Protein AF-A0A2N9I960-F1 (afdb_monomer)

InterPro domains:
  IPR000477 Reverse transcriptase domain [PF00078] (259-388)
  IPR021109 Aspartic peptidase domain superfamily [G3DSA:2.40.70.10] (1-105)
  IPR043128 Reverse transcriptase/Diguanylate cyclase domain [G3DSA:3.30.70.270] (283-372)
  IPR043128 Reverse transcriptase/Diguanylate cyclase domain [G3DSA:3.30.70.270] (384-460)
  IPR043502 DNA/RNA polymerase superfamily [SSF56672] (201-451)
  IPR053134 RNA-directed DNA polymerase homolog [PTHR24559] (139-450)

Sequence (463 aa):
MVDNGSSADILYLPAYQQMRLDKDKLRPMDAPLVGFTGDKVCPVGIVTLPITVGTHPKTVSKTVDFLVVNCPSAYNAIIGRPTLNRLRAVTSTYHLLLKFPTEHGIGEVRGDQVAARECYLASLGPGGQNQTMTIEEQKILVKPSGELDTIGLEDGRPERTAKIGADLPPKMKESLVQFLKENKDVFAWSHEDMPGIDPSIISHKLNVNPSLRPIKQKRRVFAPERNNAIMEEVDKLLAANFIREVFYPDWLANVVMVKKSTGKWRMCVDFTDLNKACPKDSFPLPRIDQLVDSTAGHKLLTFMDAFSGYNQIVMDESDQEKTSFITSRGLFCYKVMPFGLKNAGATYQRLMNRMFHDQIGRNVEVYVDDMLRGIEANPDKIKAILEMQPPKSTKEVQRLTGRIAALNRFMSRSTDKCLPFFKTLKKAFEWTDECQQAFEELKNQFRTNPRRRKTTVARLLHE

Mean predicted aligned error: 19.66 Å

Solven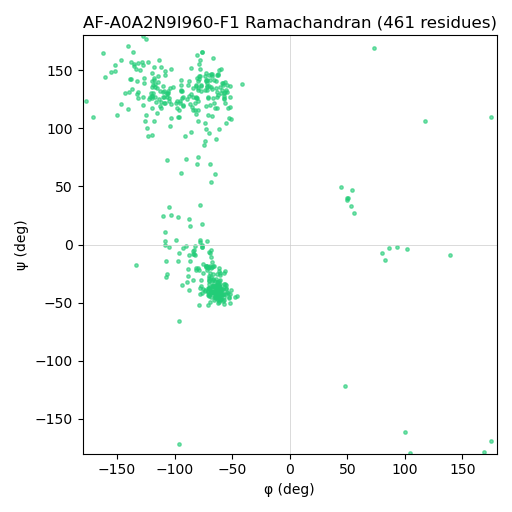t-accessible surface area (backbone atoms only — not comparable to full-atom values): 27202 Å² total; per-residue (Å²): 83,81,37,85,81,37,83,52,30,35,30,28,41,71,45,52,60,67,68,70,61,67,74,86,60,48,40,82,51,92,69,61,45,71,46,95,88,66,50,74,47,66,35,76,14,38,35,77,43,80,43,74,48,55,52,86,82,21,45,47,75,47,80,43,67,27,39,28,28,82,67,70,40,45,48,43,38,38,46,8,38,60,58,37,59,75,48,60,45,48,78,37,79,91,74,36,32,37,35,25,72,30,98,72,41,79,17,61,42,74,63,56,70,64,62,51,49,50,33,51,53,57,66,68,46,96,66,85,62,69,52,55,66,81,76,66,76,82,63,75,68,86,67,74,98,61,58,70,42,81,42,76,53,46,95,94,42,90,86,47,60,49,77,43,61,62,87,49,56,68,74,57,44,54,52,49,52,52,53,51,42,75,49,49,87,78,62,67,88,53,73,82,67,55,91,55,49,60,60,90,82,48,57,46,74,72,68,54,47,85,89,54,80,69,54,67,58,79,85,79,87,68,59,69,72,56,47,50,58,49,49,57,50,50,52,51,34,45,76,57,60,36,37,44,79,54,78,89,62,62,24,31,25,44,66,42,82,43,70,45,96,85,68,50,79,42,86,42,51,53,37,64,69,60,39,70,39,29,73,79,71,84,66,85,71,82,53,68,67,59,55,52,57,69,52,33,46,40,86,48,75,47,81,47,74,53,82,66,51,55,59,32,33,30,30,34,81,91,39,19,52,61,56,16,31,54,59,97,89,51,40,34,19,33,46,21,33,62,78,68,51,79,52,46,57,52,51,47,36,52,51,48,51,65,76,36,56,90,35,53,86,73,41,33,44,74,56,57,68,44,35,39,34,42,44,76,79,62,62,69,65,52,49,60,56,64,74,52,72,86,61,89,46,68,68,45,45,52,52,49,51,52,54,44,60,79,45,40,75,33,40,61,64,39,68,70,58,42,42,53,60,57,52,36,71,75,50,81,77,59,86,45,71,68,40,53,52,42,49,51,51,51,40,49,40,62,72,74,54,64,64,40,29,96,60,97,73,80,89,78,89,75,136

Foldseek 3Di:
DEDAPDPFKAAEQVLVVLVVDDPVQFADDQDWDADPVRDTFHFPGKHWDWDWDFAPPFIDIDIGIHGYTHFFALERIYHYDVNCVVQVWDQDPPQQKIWGADPVGIGIDHDDPVSVVVRVVLVVDDDRDRNYPNPPPPPVPPDPPADWDWDALDPPDPLRIDIDGPPDDPVVVVVVSVVCNVVVLVDDPALQSQPFDDVVLHADEQPFDPVDFADADDEDDDDPVVLVLVVVVVVSCVVSVFKDADDPFRHEWEWDWDQDPVRDIDIDTDCVVSQVRGDADPQDFDDLVVVVLLLQQFPDKDKDFDVVQQSSHFHDPVCQSNQWYDGPVHIMTGRTGDPPHRCSQVRQVSSVCVVCVVPDSPAWPDGRRIIMGGDDDDVVLLVVLLPDDQDPDLVVLVVNVVSCVSLVSLDEPSVVLCVLSVVCNVDPHDCDPSNVVSSVVVSVCSVPDSHDDDDDDHDRDDD

Nearest PDB structures (foldseek):
  8r0s-assembly1_A  TM=6.811E-01  e=1.301E-17  Cauliflower mosaic virus
  4ol8-assembly1_B  TM=6.069E-01  e=1.229E-17  Saccharomyces cerevisiae
  4ol8-assembly2_F  TM=5.863E-01  e=7.013E-16  Saccharomyces cerevisiae
  7ksf-assembly1_A  TM=4.485E-01  e=2.913E-15  Eastern chimpanzee simian foamy virus
  7kse-assembly1_A  TM=4.521E-01  e=6.844E-15  Eastern chimpanzee simian foamy virus

Secondary structure (DSSP, 8-state):
-B-SS-SS-EEEHHHHHHTT--GGG-B---PPEE-TTS-EE-EEEEEEEEEEEEETTEEEEEEEEEEEE-S--S-SEEB-HHHHHHTT-EEETTTTEEEEEETTEEEEEEPPHHHHHHHHHHHTSSS----PPP----------SS-EEEEESSTT-TT-EEEEETTS-HHHHHHHHHHHHHTGGG--SSGGG-----TTT--B-----TTSPP-BPPPPP--HHHHHHHHHHHHHHHHTTSEEE-SS-S-BEEEEEEE-TTS-EEEEE-THHHHHHSPPP---PPPHHHHHHHHTT-S-EEEEE-TTGGGGSBBPHHHHGGG-EE-SS-EEEESB--TT-TTHHHHHHHHHHHHSTTTBTTTEEEETTEEEEEPPPPHHHHHHHHTPPPP-SHHHHHHHHHHHHHHGGGSTTHHHHTHHHHHHTTSS----HHHHHHHHHHHHHHHH-S-------------

Structure (mmCIF, N/CA/C/O backbone):
data_AF-A0A2N9I960-F1
#
_entry.id   AF-A0A2N9I960-F1
#
loop_
_atom_site.group_PDB
_atom_site.id
_atom_site.type_symbol
_atom_site.label_atom_id
_atom_site.label_alt_id
_atom_site.label_comp_id
_atom_site.label_asym_id
_atom_site.label_entity_id
_atom_site.label_seq_id
_atom_site.pdbx_PDB_ins_code
_atom_site.Cartn_x
_atom_site.Cartn_y
_atom_site.Cartn_z
_atom_site.occupancy
_atom_site.B_iso_or_equiv
_atom_site.auth_seq_id
_atom_site.auth_comp_id
_atom_site.auth_asym_id
_atom_site.auth_atom_id
_atom_site.pdbx_PDB_model_num
ATOM 1 N N . MET A 1 1 ? -10.184 24.956 7.913 1.00 84.25 1 MET A N 1
ATOM 2 C CA . MET A 1 1 ? -11.357 25.534 8.603 1.00 84.25 1 MET A CA 1
ATOM 3 C C . MET A 1 1 ? -12.603 25.314 7.758 1.00 84.25 1 MET A C 1
ATOM 5 O O . MET A 1 1 ? -12.499 25.363 6.539 1.00 84.25 1 MET A O 1
ATOM 9 N N . VAL A 1 2 ? -13.754 25.064 8.385 1.00 88.31 2 VAL A N 1
ATOM 10 C CA . VAL A 1 2 ? -15.063 25.096 7.713 1.00 88.31 2 VAL A CA 1
ATOM 11 C C . VAL A 1 2 ? -15.737 26.404 8.100 1.00 88.31 2 VAL A C 1
ATOM 13 O O . VAL A 1 2 ? -15.928 26.647 9.289 1.00 88.31 2 VAL A O 1
ATOM 16 N N . ASP A 1 3 ? -16.059 27.236 7.115 1.00 87.00 3 ASP A N 1
ATOM 17 C CA . ASP A 1 3 ? -16.636 28.559 7.329 1.00 87.00 3 ASP A CA 1
ATOM 18 C C . ASP A 1 3 ? -17.953 28.702 6.557 1.00 87.00 3 ASP A C 1
ATOM 20 O O . ASP A 1 3 ? -17.989 28.767 5.328 1.00 87.00 3 ASP A O 1
ATOM 24 N N . ASN A 1 4 ? -19.055 28.777 7.303 1.00 85.00 4 ASN A N 1
ATOM 25 C CA . ASN A 1 4 ? -20.387 28.964 6.736 1.00 85.00 4 ASN A CA 1
ATOM 26 C C . ASN A 1 4 ? -20.597 30.374 6.149 1.00 85.00 4 ASN A C 1
ATOM 28 O O . ASN A 1 4 ? -21.531 30.565 5.369 1.00 85.00 4 ASN A O 1
ATOM 32 N N . GLY A 1 5 ? -19.784 31.361 6.538 1.00 84.31 5 GLY A N 1
ATOM 33 C CA . GLY A 1 5 ? -19.861 32.740 6.057 1.00 84.31 5 GLY A CA 1
ATOM 34 C C . GLY A 1 5 ? -19.126 32.958 4.735 1.00 84.31 5 GLY A C 1
ATOM 35 O O . GLY A 1 5 ? -19.561 33.773 3.916 1.00 84.31 5 GLY A O 1
ATOM 36 N N . SER A 1 6 ? -18.061 32.193 4.481 1.00 87.44 6 SER A N 1
ATOM 37 C CA . SER A 1 6 ? -17.238 32.372 3.285 1.00 87.44 6 SER A CA 1
ATOM 38 C C . SER A 1 6 ? -18.019 32.103 1.992 1.00 87.44 6 SER A C 1
ATOM 40 O O . SER A 1 6 ? -18.696 31.081 1.828 1.00 87.44 6 SER A O 1
ATOM 42 N N . SER A 1 7 ? -17.921 33.031 1.038 1.00 87.19 7 SER A N 1
ATOM 43 C CA . SER A 1 7 ? -18.452 32.891 -0.325 1.00 87.19 7 SER A CA 1
ATOM 44 C C . SER A 1 7 ? -17.518 32.122 -1.262 1.00 87.19 7 SER A C 1
ATOM 46 O O . SER A 1 7 ? -17.936 31.784 -2.367 1.00 87.19 7 SER A O 1
ATOM 48 N N . ALA A 1 8 ? -16.291 31.822 -0.830 1.00 89.31 8 ALA A N 1
ATOM 49 C CA . ALA A 1 8 ? -15.282 31.139 -1.628 1.00 89.31 8 ALA A CA 1
ATOM 50 C C . ALA A 1 8 ? -14.563 30.040 -0.834 1.00 89.31 8 ALA A C 1
ATOM 52 O O . ALA A 1 8 ? -14.450 30.100 0.392 1.00 89.31 8 ALA A O 1
ATOM 53 N N . ASP A 1 9 ? -14.051 29.046 -1.551 1.00 92.06 9 ASP A N 1
ATOM 54 C CA . ASP A 1 9 ? -13.091 28.090 -1.010 1.00 92.06 9 ASP A CA 1
ATOM 55 C C . ASP A 1 9 ? -11.681 28.663 -1.185 1.00 92.06 9 ASP A C 1
ATOM 57 O O . ASP A 1 9 ? -11.307 29.099 -2.276 1.00 92.06 9 ASP A O 1
ATOM 61 N N . ILE A 1 10 ? -10.905 28.705 -0.104 1.00 90.94 10 ILE A N 1
ATOM 62 C CA . ILE A 1 10 ? -9.599 29.374 -0.071 1.00 90.94 10 ILE A CA 1
ATOM 63 C C . ILE A 1 10 ? -8.522 28.352 0.263 1.00 90.94 10 ILE A C 1
ATOM 65 O O . ILE A 1 10 ? -8.678 27.557 1.188 1.00 90.94 10 ILE A O 1
ATOM 69 N N . LEU A 1 11 ? -7.412 28.395 -0.466 1.00 90.56 11 LEU A N 1
ATOM 70 C CA . LEU A 1 11 ? -6.202 27.637 -0.172 1.00 90.56 11 LEU A CA 1
ATOM 71 C C . LEU A 1 11 ? -5.058 28.625 0.049 1.00 90.56 11 LEU A C 1
ATOM 73 O O . LEU A 1 11 ? -4.820 29.500 -0.777 1.00 90.56 11 LEU A O 1
ATOM 77 N N . TYR A 1 12 ? -4.335 28.514 1.156 1.00 88.81 12 TYR A N 1
ATOM 78 C CA . TYR A 1 12 ? -3.231 29.439 1.404 1.00 88.81 12 TYR A CA 1
ATOM 79 C C . TYR A 1 12 ? -1.992 29.026 0.600 1.00 88.81 12 TYR A C 1
ATOM 81 O O . TYR A 1 12 ? -1.690 27.840 0.463 1.00 88.81 12 TYR A O 1
ATOM 89 N N . LEU A 1 13 ? -1.262 29.997 0.049 1.00 84.44 13 LEU A N 1
ATOM 90 C CA . LEU A 1 13 ? -0.121 29.753 -0.839 1.00 84.44 13 LEU A CA 1
ATOM 91 C C . LEU A 1 13 ? 0.943 28.819 -0.225 1.00 84.44 13 LEU A C 1
ATOM 93 O O . LEU A 1 13 ? 1.404 27.931 -0.944 1.00 84.44 13 LEU A O 1
ATOM 97 N N . PRO A 1 14 ? 1.306 28.926 1.070 1.00 82.88 14 PRO A N 1
ATOM 98 C CA . PRO A 1 14 ? 2.222 27.966 1.687 1.00 82.88 14 PRO A CA 1
ATOM 99 C C . PRO A 1 14 ? 1.705 26.522 1.641 1.00 82.88 14 PRO A C 1
ATOM 101 O O . PRO A 1 14 ? 2.472 25.604 1.363 1.00 82.88 14 PRO A O 1
ATOM 104 N N . ALA A 1 15 ? 0.400 26.315 1.847 1.00 83.19 15 ALA A N 1
ATOM 105 C CA . ALA A 1 15 ? -0.230 25.003 1.733 1.00 83.19 15 ALA A CA 1
ATOM 106 C C . ALA A 1 15 ? -0.150 24.485 0.287 1.00 83.19 15 ALA A C 1
ATOM 108 O O . ALA A 1 15 ? 0.280 23.359 0.058 1.00 83.19 15 ALA A O 1
ATOM 109 N N . TYR A 1 16 ? -0.451 25.330 -0.702 1.00 83.38 16 TYR A N 1
ATOM 110 C CA . TYR A 1 16 ? -0.303 24.977 -2.119 1.00 83.38 16 TYR A CA 1
ATOM 111 C C . TYR A 1 16 ? 1.134 24.554 -2.481 1.00 83.38 16 TYR A C 1
ATOM 113 O O . TYR A 1 16 ? 1.341 23.559 -3.175 1.00 83.38 16 TYR A O 1
ATOM 121 N N . GLN A 1 17 ? 2.137 25.273 -1.971 1.00 83.19 17 GLN A N 1
ATOM 122 C CA . GLN A 1 17 ? 3.552 24.954 -2.187 1.00 83.19 17 GLN A CA 1
ATOM 123 C C . GLN A 1 17 ? 3.957 23.628 -1.529 1.00 83.19 17 GLN A C 1
ATOM 125 O O . GLN A 1 17 ? 4.681 22.838 -2.137 1.00 83.19 17 GLN A O 1
ATOM 130 N N . GLN A 1 18 ? 3.463 23.352 -0.317 1.00 79.88 18 GLN A N 1
ATOM 131 C CA . GLN A 1 18 ? 3.707 22.084 0.378 1.00 79.88 18 GLN A CA 1
ATOM 132 C C . GLN A 1 18 ? 3.103 20.881 -0.359 1.00 79.88 18 GLN A C 1
ATOM 134 O O . GLN A 1 18 ? 3.690 19.802 -0.327 1.00 79.88 18 GLN A O 1
ATOM 139 N N . MET A 1 19 ? 1.999 21.066 -1.092 1.00 77.38 19 MET A N 1
ATOM 140 C CA . MET A 1 19 ? 1.392 20.017 -1.926 1.00 77.38 19 MET A CA 1
ATOM 141 C C . MET A 1 19 ? 2.222 19.651 -3.171 1.00 77.38 19 MET A C 1
ATOM 143 O O . MET A 1 19 ? 1.863 18.706 -3.870 1.00 77.38 19 MET A O 1
ATOM 147 N N . ARG A 1 20 ? 3.314 20.379 -3.468 1.00 78.19 20 ARG A N 1
ATOM 148 C CA . ARG A 1 20 ? 4.224 20.133 -4.609 1.00 78.19 20 ARG A CA 1
ATOM 149 C C . ARG A 1 20 ? 3.514 20.040 -5.967 1.00 78.19 20 ARG A C 1
ATOM 151 O O . ARG A 1 20 ? 3.937 19.294 -6.847 1.00 78.19 20 ARG A O 1
ATOM 158 N N . LEU A 1 21 ? 2.430 20.792 -6.136 1.00 77.50 21 LEU A N 1
ATOM 159 C CA . LEU A 1 21 ? 1.707 20.881 -7.402 1.00 77.50 21 LEU A CA 1
ATOM 160 C C . LEU A 1 21 ? 2.404 21.859 -8.354 1.00 77.50 21 LEU A C 1
ATOM 162 O O . LEU A 1 21 ? 2.909 22.899 -7.924 1.00 77.50 21 LEU A O 1
ATOM 166 N N . ASP A 1 22 ? 2.401 21.540 -9.650 1.00 76.69 22 ASP A N 1
ATOM 167 C CA . ASP A 1 22 ? 3.000 22.394 -10.678 1.00 76.69 22 ASP A CA 1
ATOM 168 C C . ASP A 1 22 ? 2.368 23.791 -10.678 1.00 76.69 22 ASP A C 1
ATOM 170 O O . ASP A 1 22 ? 1.144 23.944 -10.597 1.00 76.69 22 ASP A O 1
ATOM 174 N N . LYS A 1 23 ? 3.200 24.830 -10.803 1.00 71.56 23 LYS A N 1
ATOM 175 C CA . LYS A 1 23 ? 2.732 26.226 -10.865 1.00 71.56 23 LYS A CA 1
ATOM 176 C C . LYS A 1 23 ? 1.814 26.479 -12.066 1.00 71.56 23 LYS A C 1
ATOM 178 O O . LYS A 1 23 ? 0.920 27.311 -11.965 1.00 71.56 23 LYS A O 1
ATOM 183 N N . ASP A 1 24 ? 1.967 25.699 -13.132 1.00 74.06 24 ASP A N 1
ATOM 184 C CA . ASP A 1 24 ? 1.193 25.809 -14.375 1.00 74.06 24 ASP A CA 1
ATOM 185 C C . ASP A 1 24 ? -0.289 25.422 -14.212 1.00 74.06 24 ASP A C 1
ATOM 187 O O . ASP A 1 24 ? -1.104 25.675 -15.096 1.00 74.06 24 ASP A O 1
ATOM 191 N N . LYS A 1 25 ? -0.670 24.824 -13.073 1.00 75.88 25 LYS A N 1
ATOM 192 C CA . LYS A 1 25 ? -2.071 24.507 -12.748 1.00 75.88 25 LYS A CA 1
ATOM 193 C C . LYS A 1 25 ? -2.852 25.695 -12.178 1.00 75.88 25 LYS A C 1
ATOM 195 O O . LYS A 1 25 ? -4.069 25.585 -12.018 1.00 75.88 25 LYS A O 1
ATOM 200 N N . LEU A 1 26 ? -2.183 26.807 -11.861 1.00 84.25 26 LEU A N 1
ATOM 201 C CA . LEU A 1 26 ? -2.835 28.029 -11.396 1.00 84.25 26 LEU A CA 1
ATOM 202 C C . LEU A 1 26 ? -3.364 28.820 -12.587 1.00 84.25 26 LEU A C 1
ATOM 204 O O . LEU A 1 26 ? -2.605 29.370 -13.381 1.00 84.25 26 LEU A O 1
ATOM 208 N N . ARG A 1 27 ? -4.690 28.908 -12.687 1.00 89.00 27 ARG A N 1
ATOM 209 C CA . ARG A 1 27 ? -5.343 29.783 -13.662 1.00 89.00 27 ARG A CA 1
ATOM 210 C C . ARG A 1 27 ? -5.338 31.221 -13.129 1.00 89.00 27 ARG A C 1
ATOM 212 O O . ARG A 1 27 ? -5.669 31.402 -11.954 1.00 89.00 27 ARG A O 1
ATOM 219 N N . PRO A 1 28 ? -4.989 32.230 -13.945 1.00 84.50 28 PRO A N 1
ATOM 220 C CA . PRO A 1 28 ? -4.998 33.625 -13.512 1.00 84.50 28 PRO A CA 1
ATOM 221 C C . PRO A 1 28 ? -6.412 34.075 -13.117 1.00 84.50 28 PRO A C 1
ATOM 223 O O . PRO A 1 28 ? -7.403 33.624 -13.697 1.00 84.50 28 PRO A O 1
ATOM 226 N N . MET A 1 29 ? -6.498 34.950 -12.114 1.00 80.44 29 MET A N 1
ATOM 227 C CA . MET A 1 29 ? -7.750 35.535 -11.636 1.00 80.44 29 MET A CA 1
ATOM 228 C C . MET A 1 29 ? -7.518 36.967 -11.159 1.00 80.44 29 MET A C 1
ATOM 230 O O . MET A 1 29 ? -6.786 37.185 -10.199 1.00 80.44 29 MET A O 1
ATOM 234 N N . ASP A 1 30 ? -8.221 37.917 -11.773 1.00 74.06 30 ASP A N 1
ATOM 235 C CA . ASP A 1 30 ? -8.040 39.354 -11.512 1.00 74.06 30 ASP A CA 1
ATOM 236 C C . ASP A 1 30 ? -9.078 39.942 -10.539 1.00 74.06 30 ASP A C 1
ATOM 238 O O . ASP A 1 30 ? -9.100 41.144 -10.278 1.00 74.06 30 ASP A O 1
ATOM 242 N N . ALA A 1 31 ? -9.962 39.105 -9.987 1.00 79.56 31 ALA A N 1
ATOM 243 C CA . ALA A 1 31 ? -10.999 39.542 -9.060 1.00 79.56 31 ALA A CA 1
ATOM 244 C C . ALA A 1 31 ? -10.520 39.430 -7.596 1.00 79.56 31 ALA A C 1
ATOM 246 O O . ALA A 1 31 ? -10.221 38.321 -7.140 1.00 79.56 31 ALA A O 1
ATOM 247 N N . PRO A 1 32 ? -10.466 40.543 -6.836 1.00 83.38 32 PRO A N 1
ATOM 248 C CA . PRO A 1 32 ? -10.049 40.517 -5.439 1.00 83.38 32 PRO A CA 1
ATOM 249 C C . PRO A 1 32 ? -11.128 39.904 -4.540 1.00 83.38 32 PRO A C 1
ATOM 251 O O . PRO A 1 32 ? -12.326 40.127 -4.725 1.00 83.38 32 PRO A O 1
ATOM 254 N N . LEU A 1 33 ? -10.690 39.185 -3.508 1.00 82.81 33 LEU A N 1
ATOM 255 C CA . LEU A 1 33 ? -11.535 38.781 -2.392 1.00 82.81 33 LEU A CA 1
ATOM 256 C C . LEU A 1 33 ? -11.695 39.945 -1.424 1.00 82.81 33 LEU A C 1
ATOM 258 O O . LEU A 1 33 ? -10.711 40.579 -1.051 1.00 82.81 33 LEU A O 1
ATOM 262 N N . VAL A 1 34 ? -12.931 40.206 -1.006 1.00 81.06 34 VAL A N 1
ATOM 263 C CA . VAL A 1 34 ? -13.257 41.299 -0.086 1.00 81.06 34 VAL A CA 1
ATOM 264 C C . VAL A 1 34 ? -13.719 40.710 1.241 1.00 81.06 34 VAL A C 1
ATOM 266 O O . VAL A 1 34 ? -14.698 39.964 1.288 1.00 81.06 34 VAL A O 1
ATOM 269 N N . GLY A 1 35 ? -12.987 41.023 2.308 1.00 76.25 35 GLY A N 1
ATOM 270 C CA . GLY A 1 35 ? -13.335 40.667 3.677 1.00 76.25 35 GLY A CA 1
ATOM 271 C C . GLY A 1 35 ? -14.449 41.551 4.237 1.00 76.25 35 GLY A C 1
ATOM 272 O O . GLY A 1 35 ? -14.762 42.613 3.703 1.00 76.25 35 GLY A O 1
ATOM 273 N N . PHE A 1 36 ? -15.037 41.128 5.355 1.00 68.38 36 PHE A N 1
ATOM 274 C CA . PHE A 1 36 ? -16.119 41.867 6.017 1.00 68.38 36 PHE A CA 1
ATOM 275 C C . PHE A 1 36 ? -15.697 43.276 6.478 1.00 68.38 36 PHE A C 1
ATOM 277 O O . PHE A 1 36 ? -16.502 44.201 6.468 1.00 68.38 36 PHE A O 1
ATOM 284 N N . THR A 1 37 ? -14.422 43.450 6.826 1.00 73.44 37 THR A N 1
ATOM 285 C CA . THR A 1 37 ? -13.789 44.727 7.200 1.00 73.44 37 THR A CA 1
ATOM 286 C C . THR A 1 37 ? -13.497 45.640 6.003 1.00 73.44 37 THR A C 1
ATOM 288 O O . THR A 1 37 ? -13.013 46.751 6.190 1.00 73.44 37 THR A O 1
ATOM 291 N N . GLY A 1 38 ? -13.787 45.196 4.774 1.00 72.88 38 GLY A N 1
ATOM 292 C CA . GLY A 1 38 ? -13.465 45.911 3.536 1.00 72.88 38 GLY A CA 1
ATOM 293 C C . GLY A 1 38 ? -12.054 45.640 3.006 1.00 72.88 38 GLY A C 1
ATOM 294 O O . GLY A 1 38 ? -11.720 46.102 1.912 1.00 72.88 38 GLY A O 1
ATOM 295 N N . ASP A 1 39 ? -11.253 44.860 3.736 1.00 76.62 39 ASP A N 1
ATOM 296 C CA . ASP A 1 39 ? -9.915 44.455 3.313 1.00 76.62 39 ASP A CA 1
ATOM 297 C C . ASP A 1 39 ? -9.975 43.654 2.012 1.00 76.62 39 ASP A C 1
ATOM 299 O O . ASP A 1 39 ? -10.815 42.765 1.844 1.00 76.62 39 ASP A O 1
ATOM 303 N N . LYS A 1 40 ? -9.070 43.968 1.083 1.00 82.50 40 LYS A N 1
ATOM 304 C CA . LYS A 1 40 ? -8.995 43.315 -0.226 1.00 82.50 40 LYS A CA 1
ATOM 305 C C . LYS A 1 40 ? -7.757 42.438 -0.306 1.00 82.50 40 LYS A C 1
ATOM 307 O O . LYS A 1 40 ? -6.645 42.912 -0.095 1.00 82.50 40 LYS A O 1
ATOM 312 N N . VAL A 1 41 ? -7.950 41.175 -0.670 1.00 83.12 41 VAL A N 1
ATOM 313 C CA . VAL A 1 41 ? -6.872 40.212 -0.911 1.00 83.12 41 VAL A CA 1
ATOM 314 C C . VAL A 1 41 ? -6.964 39.731 -2.351 1.00 83.12 41 VAL A C 1
ATOM 316 O O . VAL A 1 41 ? -7.955 39.120 -2.748 1.00 83.12 41 VAL A O 1
ATOM 319 N N . CYS A 1 42 ? -5.929 39.996 -3.144 1.00 85.88 42 CYS A N 1
ATOM 320 C CA . CYS A 1 42 ? -5.850 39.476 -4.505 1.00 85.88 42 CYS A CA 1
ATOM 321 C C . CYS A 1 42 ? -5.381 38.012 -4.472 1.00 85.88 42 CYS A C 1
ATOM 323 O O . CYS A 1 42 ? -4.314 37.734 -3.909 1.00 85.88 42 CYS A O 1
ATOM 325 N N . PRO A 1 43 ? -6.146 37.064 -5.040 1.00 88.44 43 PRO A N 1
ATOM 326 C CA . PRO A 1 43 ? -5.677 35.697 -5.184 1.00 88.44 43 PRO A CA 1
ATOM 327 C C . PRO A 1 43 ? -4.513 35.632 -6.183 1.00 88.44 43 PRO A C 1
ATOM 329 O O . PRO A 1 43 ? -4.458 36.372 -7.158 1.00 88.44 43 PRO A O 1
ATOM 332 N N . VAL A 1 44 ? -3.585 34.710 -5.945 1.00 88.25 44 VAL A N 1
ATOM 333 C CA . VAL A 1 44 ? -2.490 34.354 -6.859 1.00 88.25 44 VAL A CA 1
ATOM 334 C C . VAL A 1 44 ? -3.034 33.626 -8.094 1.00 88.25 44 VAL A C 1
ATOM 336 O O . VAL A 1 44 ? -2.465 33.718 -9.176 1.00 88.25 44 VAL A O 1
ATOM 339 N N . GLY A 1 45 ? -4.135 32.892 -7.929 1.00 90.06 45 GLY A N 1
ATOM 340 C CA . GLY A 1 45 ? -4.828 32.196 -9.005 1.00 90.06 45 GLY A CA 1
ATOM 341 C C . GLY A 1 45 ? -5.881 31.224 -8.483 1.00 90.06 45 GLY A C 1
ATOM 342 O O . GLY A 1 45 ? -6.089 31.092 -7.274 1.00 90.06 45 GLY A O 1
ATOM 343 N N . ILE A 1 46 ? -6.533 30.526 -9.408 1.00 90.44 46 ILE A N 1
ATOM 344 C CA . ILE A 1 46 ? -7.508 29.471 -9.125 1.00 90.44 46 ILE A CA 1
ATOM 345 C C . ILE A 1 46 ? -6.877 28.118 -9.436 1.00 90.44 46 ILE A C 1
ATOM 347 O O . ILE A 1 46 ? -6.390 27.904 -10.548 1.00 90.44 46 ILE A O 1
ATOM 351 N N . VAL A 1 47 ? -6.979 27.173 -8.503 1.00 90.94 47 VAL A N 1
ATOM 352 C CA . VAL A 1 47 ? -6.648 25.764 -8.746 1.00 90.94 47 VAL A CA 1
ATOM 353 C C . VAL A 1 47 ? -7.870 24.877 -8.546 1.00 90.94 47 VAL A C 1
ATOM 355 O O . VAL A 1 47 ? -8.618 25.030 -7.586 1.00 90.94 47 VAL A O 1
ATOM 358 N N . THR A 1 48 ? -8.059 23.919 -9.446 1.00 90.19 48 THR A N 1
ATOM 359 C CA . THR A 1 48 ? -9.108 22.905 -9.341 1.00 90.19 48 THR A CA 1
ATOM 360 C C . THR A 1 48 ? -8.533 21.634 -8.721 1.00 90.19 48 THR A C 1
ATOM 362 O O . THR A 1 48 ? -7.664 20.998 -9.319 1.00 90.19 48 THR A O 1
ATOM 365 N N . LEU A 1 49 ? -9.010 21.246 -7.536 1.00 87.50 49 LEU A N 1
ATOM 366 C CA . LEU A 1 49 ? -8.507 20.092 -6.787 1.00 87.50 49 LEU A CA 1
ATOM 367 C C . LEU A 1 49 ? -9.638 19.124 -6.412 1.00 87.50 49 LEU A C 1
ATOM 369 O O . LEU A 1 49 ? -10.719 19.564 -6.012 1.00 87.50 49 LEU A O 1
ATOM 373 N N . PRO A 1 50 ? -9.419 17.801 -6.510 1.00 87.75 50 PRO A N 1
ATOM 374 C CA . PRO A 1 50 ? -10.333 16.835 -5.924 1.00 87.75 50 PRO A CA 1
ATOM 375 C C . PRO A 1 50 ? -10.207 16.871 -4.398 1.00 87.75 50 PRO A C 1
ATOM 377 O O . PRO A 1 50 ? -9.118 16.714 -3.850 1.00 87.75 50 PRO A O 1
ATOM 380 N N . ILE A 1 51 ? -11.331 17.033 -3.707 1.00 88.56 51 ILE A N 1
ATOM 381 C CA . ILE A 1 51 ? -11.432 16.851 -2.260 1.00 88.56 51 ILE A CA 1
ATOM 382 C C . ILE A 1 51 ? -12.210 15.577 -1.960 1.00 88.56 51 ILE A C 1
ATOM 384 O O . ILE A 1 51 ? -13.155 15.235 -2.673 1.00 88.56 51 ILE A O 1
ATOM 388 N N . THR A 1 52 ? -11.835 14.894 -0.883 1.00 87.50 52 THR A N 1
ATOM 389 C CA . THR A 1 52 ? -12.599 13.772 -0.331 1.00 87.50 52 THR A CA 1
ATOM 390 C C . THR A 1 52 ? -12.944 14.090 1.113 1.00 87.50 52 THR A C 1
ATOM 392 O O . THR A 1 52 ? -12.063 14.412 1.904 1.00 87.50 52 THR A O 1
ATOM 395 N N . VAL A 1 53 ? -14.232 14.032 1.444 1.00 84.94 53 VAL A N 1
ATOM 396 C CA . VAL A 1 53 ? -14.762 14.359 2.770 1.00 84.94 53 VAL A CA 1
ATOM 397 C C . VAL A 1 53 ? -15.398 13.116 3.376 1.00 84.94 53 VAL A C 1
ATOM 399 O O . VAL A 1 53 ? -16.145 12.403 2.704 1.00 84.94 53 VAL A O 1
ATOM 402 N N . GLY A 1 54 ? -15.108 12.872 4.653 1.00 83.81 54 GLY A N 1
ATOM 403 C CA . GLY A 1 54 ? -15.608 11.722 5.399 1.00 83.81 54 GLY A CA 1
ATOM 404 C C . GLY A 1 54 ? -14.582 10.625 5.613 1.00 83.81 54 GLY A C 1
ATOM 405 O O . GLY A 1 54 ? -13.439 10.703 5.173 1.00 83.81 54 GLY A O 1
ATOM 406 N N . THR A 1 55 ? -15.032 9.573 6.283 1.00 77.06 55 THR A N 1
ATOM 407 C CA . THR A 1 55 ? -14.273 8.345 6.509 1.00 77.06 55 THR A CA 1
ATOM 408 C C . THR A 1 55 ? -14.990 7.184 5.835 1.00 77.06 55 THR A C 1
ATOM 410 O O . THR A 1 55 ? -16.221 7.103 5.844 1.00 77.06 55 THR A O 1
ATOM 413 N N . HIS A 1 56 ? -14.230 6.301 5.182 1.00 68.94 56 HIS A N 1
ATOM 414 C CA . HIS A 1 56 ? -14.798 5.158 4.463 1.00 68.94 56 HIS A CA 1
ATOM 415 C C . HIS A 1 56 ? -15.616 4.279 5.435 1.00 68.94 56 HIS A C 1
ATOM 417 O O . HIS A 1 56 ? -15.173 4.093 6.570 1.00 68.94 56 HIS A O 1
ATOM 423 N N . PRO A 1 57 ? -16.802 3.756 5.055 1.00 70.06 57 PRO A N 1
ATOM 424 C CA . PRO A 1 57 ? -17.431 3.775 3.726 1.00 70.06 57 PRO A CA 1
ATOM 425 C C . PRO A 1 57 ? -18.216 5.052 3.390 1.00 70.06 57 PRO A C 1
ATOM 427 O O . PRO A 1 57 ? -18.672 5.216 2.265 1.00 70.06 57 PRO A O 1
ATOM 430 N N . LYS A 1 58 ? -18.377 5.980 4.334 1.00 85.25 58 LYS A N 1
ATOM 431 C CA . LYS A 1 58 ? -19.203 7.182 4.172 1.00 85.25 58 LYS A CA 1
ATOM 432 C C . LYS A 1 58 ? -18.373 8.378 3.716 1.00 85.25 58 LYS A C 1
ATOM 434 O O . LYS A 1 58 ? -18.268 9.393 4.407 1.00 85.25 58 LYS A O 1
ATOM 439 N N . THR A 1 59 ? -17.783 8.236 2.537 1.00 87.62 59 THR A N 1
ATOM 440 C CA . THR A 1 59 ? -16.971 9.267 1.883 1.00 87.62 59 THR A CA 1
ATOM 441 C C . THR A 1 59 ? -17.690 9.860 0.688 1.00 87.62 59 THR A C 1
ATOM 443 O O . THR A 1 59 ? -18.421 9.166 -0.016 1.00 87.62 59 THR A O 1
ATOM 446 N N . VAL A 1 60 ? -17.420 11.129 0.410 1.00 86.75 60 VAL A N 1
ATOM 447 C CA . VAL A 1 60 ? -17.833 11.795 -0.824 1.00 86.75 60 VAL A CA 1
ATOM 448 C C . VAL A 1 60 ? -16.637 12.527 -1.417 1.00 86.75 60 VAL A C 1
ATOM 450 O O . VAL A 1 60 ? -15.942 13.261 -0.714 1.00 86.75 60 VAL A O 1
ATOM 453 N N . SER A 1 61 ? -16.401 12.333 -2.712 1.00 89.38 61 SER A N 1
ATOM 454 C CA . SER A 1 61 ? -15.353 13.043 -3.442 1.00 89.38 61 SER A CA 1
ATOM 455 C C . SER A 1 61 ? -15.974 14.035 -4.414 1.00 89.38 61 SER A C 1
ATOM 457 O O . SER A 1 61 ? -16.906 13.705 -5.153 1.00 89.38 61 SER A O 1
ATOM 459 N N . LYS A 1 62 ? -15.480 15.273 -4.399 1.00 86.56 62 LYS A N 1
ATOM 460 C CA . LYS A 1 62 ? -15.913 16.345 -5.298 1.00 86.56 62 LYS A CA 1
ATOM 461 C C . LYS A 1 62 ? -14.708 17.128 -5.773 1.00 86.56 62 LYS A C 1
ATOM 463 O O . LYS A 1 62 ? -13.790 17.398 -5.013 1.00 86.56 62 LYS A O 1
ATOM 468 N N . THR A 1 63 ? -14.748 17.539 -7.025 1.00 90.44 63 THR A N 1
ATOM 469 C CA . THR A 1 63 ? -13.804 18.518 -7.552 1.00 90.44 63 THR A CA 1
ATOM 470 C C . THR A 1 63 ? -14.220 19.906 -7.079 1.00 90.44 63 THR A C 1
ATOM 472 O O . THR A 1 63 ? -15.406 20.236 -7.156 1.00 90.44 63 THR A O 1
ATOM 475 N N . VAL A 1 64 ? -13.281 20.697 -6.565 1.00 89.75 64 VAL A N 1
ATOM 476 C CA . VAL A 1 64 ? -13.506 22.026 -5.979 1.00 89.75 64 VAL A CA 1
ATOM 477 C C . VAL A 1 64 ? -12.487 23.010 -6.535 1.00 89.75 64 VAL A C 1
ATOM 479 O O . VAL A 1 64 ? -11.324 22.663 -6.725 1.00 89.75 64 VAL A O 1
ATOM 482 N N . ASP A 1 65 ? -12.939 24.233 -6.799 1.00 91.12 65 ASP A N 1
ATOM 483 C CA . ASP A 1 65 ? -12.073 25.338 -7.192 1.00 91.12 65 ASP A CA 1
ATOM 484 C C . ASP A 1 65 ? -11.656 26.114 -5.945 1.00 91.12 65 ASP A C 1
ATOM 486 O O . ASP A 1 65 ? -12.503 26.641 -5.229 1.00 91.12 65 ASP A O 1
ATOM 490 N N . PHE A 1 66 ? -10.352 26.182 -5.699 1.00 92.44 66 PHE A N 1
ATOM 491 C CA . PHE A 1 66 ? -9.761 26.944 -4.610 1.00 92.44 66 PHE A CA 1
ATOM 492 C C . PHE A 1 66 ? -9.138 28.230 -5.130 1.00 92.44 66 PHE A C 1
ATOM 494 O O . PHE A 1 66 ? -8.368 28.218 -6.094 1.00 92.44 66 PHE A O 1
ATOM 501 N N . LEU A 1 67 ? -9.414 29.324 -4.427 1.00 91.44 67 LEU A N 1
ATOM 502 C CA . LEU A 1 67 ? -8.701 30.582 -4.584 1.00 91.44 67 LEU A CA 1
ATOM 503 C C . LEU A 1 67 ? -7.412 30.517 -3.779 1.00 91.44 67 LEU A C 1
ATOM 505 O O . LEU A 1 67 ? -7.447 30.406 -2.551 1.00 91.44 67 LEU A O 1
ATOM 509 N N . VAL A 1 68 ? -6.274 30.566 -4.467 1.00 89.88 68 VAL A N 1
ATOM 510 C CA . VAL A 1 68 ? -4.971 30.518 -3.809 1.00 89.88 68 VAL A CA 1
ATOM 511 C C . VAL A 1 68 ? -4.590 31.916 -3.349 1.00 89.88 68 VAL A C 1
ATOM 513 O O . VAL A 1 68 ? -4.402 32.796 -4.181 1.00 89.88 68 VAL A O 1
ATOM 516 N N . VAL A 1 69 ? -4.464 32.138 -2.042 1.00 88.88 69 VAL A N 1
ATOM 517 C CA . VAL A 1 69 ? -4.156 33.463 -1.470 1.00 88.88 69 VAL A CA 1
ATOM 518 C C . VAL A 1 69 ? -2.829 33.460 -0.726 1.00 88.88 69 VAL A C 1
ATOM 520 O O . VAL A 1 69 ? -2.490 32.503 -0.032 1.00 88.88 69 VAL A O 1
ATOM 523 N N . ASN A 1 70 ? -2.072 34.548 -0.850 1.00 85.88 70 ASN A N 1
ATOM 524 C CA . ASN A 1 70 ? -0.796 34.717 -0.161 1.00 85.88 70 ASN A CA 1
ATOM 525 C C . ASN A 1 70 ? -0.928 35.716 0.993 1.00 85.88 70 ASN A C 1
ATOM 527 O O . ASN A 1 70 ? -0.474 36.854 0.894 1.00 85.88 70 ASN A O 1
ATOM 531 N N . CYS A 1 71 ? -1.587 35.302 2.071 1.00 79.44 71 CYS A N 1
ATOM 532 C CA . CYS A 1 71 ? -1.677 36.086 3.297 1.00 79.44 71 CYS A CA 1
ATOM 533 C C . CYS A 1 71 ? -1.491 35.201 4.541 1.00 79.44 71 CYS A C 1
ATOM 535 O O . CYS A 1 71 ? -1.724 33.989 4.461 1.00 79.44 71 CYS A O 1
ATOM 537 N N . PRO A 1 72 ? -1.074 35.788 5.680 1.00 73.81 72 PRO A N 1
ATOM 538 C CA . PRO A 1 72 ? -0.924 35.052 6.927 1.00 73.81 72 PRO A CA 1
ATOM 539 C C . PRO A 1 72 ? -2.222 34.403 7.394 1.00 73.81 72 PRO A C 1
ATOM 541 O O . PRO A 1 72 ? -3.274 35.040 7.427 1.00 73.81 72 PRO A O 1
ATOM 544 N N . SER A 1 73 ? -2.140 33.128 7.767 1.00 77.50 73 SER A N 1
ATOM 545 C CA . SER A 1 73 ? -3.261 32.375 8.323 1.00 77.50 73 SER A CA 1
ATOM 546 C C . SER A 1 73 ? -2.787 31.216 9.189 1.00 77.50 73 SER A C 1
ATOM 548 O O . SER A 1 73 ? -1.758 30.600 8.910 1.00 77.50 73 SER A O 1
ATOM 550 N N . ALA A 1 74 ? -3.583 30.905 10.213 1.00 74.31 74 ALA A N 1
ATOM 551 C CA . ALA A 1 74 ? -3.431 29.724 11.062 1.00 74.31 74 ALA A CA 1
ATOM 552 C C . ALA A 1 74 ? -4.056 28.454 10.448 1.00 74.31 74 ALA A C 1
ATOM 554 O O . ALA A 1 74 ? -4.027 27.382 11.051 1.00 74.31 74 ALA A O 1
ATOM 555 N N . TYR A 1 75 ? -4.669 28.564 9.265 1.00 80.38 75 TYR A N 1
ATOM 556 C CA . TYR A 1 75 ? -5.323 27.457 8.572 1.00 80.38 75 TYR A CA 1
ATOM 557 C C . TYR A 1 75 ? -4.682 27.209 7.208 1.00 80.38 75 TYR A C 1
ATOM 559 O O . TYR A 1 75 ? -4.304 28.143 6.514 1.00 80.38 75 TYR A O 1
ATOM 567 N N . ASN A 1 76 ? -4.660 25.947 6.771 1.00 85.31 76 ASN A N 1
ATOM 568 C CA . ASN A 1 76 ? -4.162 25.588 5.437 1.00 85.31 76 ASN A CA 1
ATOM 569 C C . ASN A 1 76 ? -5.169 25.903 4.325 1.00 85.31 76 ASN A C 1
ATOM 571 O O . ASN A 1 76 ? -4.788 26.299 3.225 1.00 85.31 76 ASN A O 1
ATOM 575 N N . ALA A 1 77 ? -6.459 25.727 4.615 1.00 89.94 77 ALA A N 1
ATOM 576 C CA . ALA A 1 77 ? -7.551 25.986 3.688 1.00 89.94 77 ALA A CA 1
ATOM 577 C C . ALA A 1 77 ? -8.838 26.370 4.434 1.00 89.94 77 ALA A C 1
ATOM 579 O O . ALA A 1 77 ? -9.052 25.967 5.588 1.00 89.94 77 ALA A O 1
ATOM 580 N N . ILE A 1 78 ? -9.710 27.106 3.751 1.00 89.88 78 ILE A N 1
ATOM 581 C CA . ILE A 1 78 ? -11.079 27.416 4.162 1.00 89.88 78 ILE A CA 1
ATOM 582 C C . ILE A 1 78 ? -12.030 26.724 3.193 1.00 89.88 78 ILE A C 1
ATOM 584 O O . ILE A 1 78 ? -11.952 26.932 1.985 1.00 89.88 78 ILE A O 1
ATOM 588 N N . ILE A 1 79 ? -12.932 25.921 3.747 1.00 92.75 79 ILE A N 1
ATOM 589 C CA . ILE A 1 79 ? -14.057 25.334 3.027 1.00 92.75 79 ILE A CA 1
ATOM 590 C C . ILE A 1 79 ? -15.271 26.223 3.268 1.00 92.75 79 ILE A C 1
ATOM 592 O O . ILE A 1 79 ? -15.777 26.288 4.391 1.00 92.75 79 ILE A O 1
ATOM 596 N N . GLY A 1 80 ? -15.685 26.926 2.221 1.00 91.62 80 GLY A N 1
ATOM 597 C CA . GLY A 1 80 ? -16.783 27.876 2.223 1.00 91.62 80 GLY A CA 1
ATOM 598 C C . GLY A 1 80 ? -18.101 27.281 1.732 1.00 91.62 80 GLY A C 1
ATOM 599 O O . GLY A 1 80 ? -18.242 26.083 1.460 1.00 91.62 80 GLY A O 1
ATOM 600 N N . ARG A 1 81 ? -19.093 28.158 1.556 1.00 92.50 81 ARG A N 1
ATOM 601 C CA . ARG A 1 81 ? -20.425 27.790 1.053 1.00 92.50 81 ARG A CA 1
ATOM 602 C C . ARG A 1 81 ? -20.427 27.051 -0.291 1.00 92.50 81 ARG A C 1
ATOM 604 O O . ARG A 1 81 ? -21.246 26.137 -0.411 1.00 92.50 81 ARG A O 1
ATOM 611 N N . PRO A 1 82 ? -19.577 27.370 -1.294 1.00 92.69 82 PRO A N 1
ATOM 612 C CA . PRO A 1 82 ? -19.617 26.664 -2.576 1.00 92.69 82 PRO A CA 1
ATOM 613 C C . PRO A 1 82 ? -19.421 25.152 -2.415 1.00 92.69 82 PRO A C 1
ATOM 615 O O . PRO A 1 82 ? -20.234 24.361 -2.905 1.00 92.69 82 PRO A O 1
ATOM 618 N N . THR A 1 83 ? -18.406 24.745 -1.652 1.00 92.19 83 THR A N 1
ATOM 619 C CA . THR A 1 83 ? -18.158 23.335 -1.350 1.00 92.19 83 THR A CA 1
ATOM 620 C C . THR A 1 83 ? -19.202 22.742 -0.412 1.00 92.19 83 THR A C 1
ATOM 622 O O . THR A 1 83 ? -19.708 21.654 -0.691 1.00 92.19 83 THR A O 1
ATOM 625 N N . LEU A 1 84 ? -19.593 23.441 0.659 1.00 92.94 84 LEU A N 1
ATOM 626 C CA . LEU A 1 84 ? -20.612 22.938 1.593 1.00 92.94 84 LEU A CA 1
ATOM 627 C C . LEU A 1 84 ? -21.942 22.628 0.889 1.00 92.94 84 LEU A C 1
ATOM 629 O O . LEU A 1 84 ? -22.518 21.558 1.093 1.00 92.94 84 LEU A O 1
ATOM 633 N N . ASN A 1 85 ? -22.378 23.505 -0.018 1.00 92.19 85 ASN A N 1
ATOM 634 C CA . ASN A 1 85 ? -23.585 23.305 -0.818 1.00 92.19 85 ASN A CA 1
ATOM 635 C C . ASN A 1 85 ? -23.429 22.139 -1.801 1.00 92.19 85 ASN A C 1
ATOM 637 O O . ASN A 1 85 ? -24.335 21.314 -1.939 1.00 92.19 85 ASN A O 1
ATOM 641 N N . ARG A 1 86 ? -22.263 22.016 -2.451 1.00 90.56 86 ARG A N 1
ATOM 642 C CA . ARG A 1 86 ? -21.955 20.905 -3.370 1.00 90.56 86 ARG A CA 1
ATOM 643 C C . ARG A 1 86 ? -21.961 19.546 -2.666 1.00 90.56 86 ARG A C 1
ATOM 645 O O . ARG A 1 86 ? -22.325 18.540 -3.275 1.00 90.56 86 ARG A O 1
ATOM 652 N N . LEU A 1 87 ? -21.581 19.526 -1.393 1.00 90.69 87 LEU A N 1
ATOM 653 C CA . LEU A 1 87 ? -21.613 18.349 -0.529 1.00 90.69 87 LEU A CA 1
ATOM 654 C C . LEU A 1 87 ? -22.983 18.111 0.119 1.00 90.69 87 LEU A C 1
ATOM 656 O O . LEU A 1 87 ? -23.167 17.070 0.741 1.00 90.69 87 LEU A O 1
ATOM 660 N N . ARG A 1 88 ? -23.938 19.046 -0.015 1.00 92.50 88 ARG A N 1
ATOM 661 C CA . ARG A 1 88 ? -25.203 19.065 0.746 1.00 92.50 88 ARG A CA 1
ATOM 662 C C . ARG A 1 88 ? -24.954 18.899 2.248 1.00 92.50 88 ARG A C 1
ATOM 664 O O . ARG A 1 88 ? -25.649 18.143 2.927 1.00 92.50 88 ARG A O 1
ATOM 671 N N . ALA A 1 89 ? -23.899 19.545 2.733 1.00 92.62 89 ALA A N 1
ATOM 672 C CA . ALA A 1 89 ? -23.421 19.346 4.082 1.00 92.62 89 ALA A CA 1
ATOM 673 C C . ALA A 1 89 ? -24.137 20.270 5.075 1.00 92.62 89 ALA A C 1
ATOM 675 O O . ALA A 1 89 ? -24.391 21.437 4.791 1.00 92.62 89 ALA A O 1
ATOM 676 N N . VAL A 1 90 ? -24.434 19.739 6.258 1.00 92.81 90 VAL A N 1
ATOM 677 C CA . VAL A 1 90 ? -25.031 20.449 7.388 1.00 92.81 90 VAL A CA 1
ATOM 678 C C . VAL A 1 90 ? -23.985 20.547 8.487 1.00 92.81 90 VAL A C 1
ATOM 680 O O . VAL A 1 90 ? -23.520 19.533 9.012 1.00 92.81 90 VAL A O 1
ATOM 683 N N . THR A 1 91 ? -23.608 21.771 8.835 1.00 91.38 91 THR A N 1
ATOM 684 C CA . THR A 1 91 ? -22.667 22.073 9.915 1.00 91.38 91 THR A CA 1
ATOM 685 C C . THR A 1 91 ? -23.413 22.356 11.215 1.00 91.38 91 THR A C 1
ATOM 687 O O . THR A 1 91 ? -24.354 23.143 11.258 1.00 91.38 91 THR A O 1
ATOM 690 N N . SER A 1 92 ? -22.966 21.743 12.307 1.00 89.50 92 SER A N 1
ATOM 691 C CA . SER A 1 92 ? -23.372 22.083 13.666 1.00 89.50 92 SER A CA 1
ATOM 692 C C . SER A 1 92 ? -22.151 22.557 14.437 1.00 89.50 92 SER A C 1
ATOM 694 O O . SER A 1 92 ? -21.295 21.757 14.814 1.00 89.50 92 SER A O 1
ATOM 696 N N . THR A 1 93 ? -22.076 23.865 14.677 1.00 81.56 93 THR A N 1
ATOM 697 C CA . THR A 1 93 ? -21.012 24.482 15.481 1.00 81.56 93 THR A CA 1
ATOM 698 C C . THR A 1 93 ? -21.073 24.019 16.934 1.00 81.56 93 THR A C 1
ATOM 700 O O . THR A 1 93 ? -20.037 23.720 17.513 1.00 81.56 93 THR A O 1
ATOM 703 N N . TYR A 1 94 ? -22.278 23.849 17.491 1.00 80.88 94 TYR A N 1
ATOM 704 C CA . TYR A 1 94 ? -22.479 23.348 18.856 1.00 80.88 94 TYR A CA 1
ATOM 705 C C . TYR A 1 94 ? -21.895 21.942 19.067 1.00 80.88 94 TYR A C 1
ATOM 707 O O . TYR A 1 94 ? -21.208 21.690 20.050 1.00 80.88 94 TYR A O 1
ATOM 715 N N . HIS A 1 95 ? -22.129 21.026 18.124 1.00 84.25 95 HIS A N 1
ATOM 716 C CA . HIS A 1 95 ? -21.623 19.651 18.213 1.00 84.25 95 HIS A CA 1
ATOM 717 C C . HIS A 1 95 ? -20.236 19.472 17.584 1.00 84.25 95 HIS A C 1
ATOM 719 O O . HIS A 1 95 ? -19.731 18.348 17.567 1.00 84.25 95 HIS A O 1
ATOM 725 N N . LEU A 1 96 ? -19.661 20.542 17.016 1.00 85.38 96 LEU A N 1
ATOM 726 C CA . LEU A 1 96 ? -18.473 20.505 16.159 1.00 85.38 96 LEU A CA 1
ATOM 727 C C . LEU A 1 96 ? -18.557 19.366 15.135 1.00 85.38 96 LEU A C 1
ATOM 729 O O . LEU A 1 96 ? -17.657 18.537 15.019 1.00 85.38 96 LEU A O 1
ATOM 733 N N . LEU A 1 97 ? -19.685 19.283 14.431 1.00 89.12 97 LEU A N 1
ATOM 734 C CA . LEU A 1 97 ? -20.007 18.159 13.559 1.00 89.12 97 LEU A CA 1
ATOM 735 C C . LEU A 1 97 ? -20.492 18.651 12.199 1.00 89.12 97 LEU A C 1
ATOM 737 O O . LEU A 1 97 ? -21.413 19.459 12.115 1.00 89.12 97 LEU A O 1
ATOM 741 N N . LEU A 1 98 ? -19.909 18.115 11.136 1.00 91.62 98 LEU A N 1
ATOM 742 C CA . LEU A 1 98 ? -20.369 18.260 9.761 1.00 91.62 98 LEU A CA 1
ATOM 743 C C . LEU A 1 98 ? -21.028 16.947 9.337 1.00 91.62 98 LEU A C 1
ATOM 745 O O . LEU A 1 98 ? -20.397 15.896 9.427 1.00 91.62 98 LEU A O 1
ATOM 749 N N . LYS A 1 99 ? -22.267 16.991 8.850 1.00 94.62 99 LYS A N 1
ATOM 750 C CA . LYS A 1 99 ? -22.950 15.832 8.260 1.00 94.62 99 LYS A CA 1
ATOM 751 C C . LYS A 1 99 ? -23.203 16.043 6.781 1.00 94.62 99 LYS A C 1
ATOM 753 O O . LYS A 1 99 ? -23.496 17.157 6.378 1.00 94.62 99 LYS A O 1
ATOM 758 N N . PHE A 1 100 ? -23.135 14.992 5.978 1.00 94.56 100 PHE A N 1
ATOM 759 C CA . PHE A 1 100 ? -23.395 15.062 4.537 1.00 94.56 100 PHE A CA 1
ATOM 760 C C . PHE A 1 100 ? -23.923 13.712 4.026 1.00 94.56 100 PHE A C 1
ATOM 762 O O . PHE A 1 100 ? -23.600 12.664 4.596 1.00 94.56 100 PHE A O 1
ATOM 769 N N . PRO A 1 101 ? -24.766 13.699 2.984 1.00 93.62 101 PRO A N 1
ATOM 770 C CA . PRO A 1 101 ? -25.272 12.463 2.402 1.00 93.62 101 PRO A CA 1
ATOM 771 C C . PRO A 1 101 ? -24.191 11.726 1.598 1.00 93.62 101 PRO A C 1
ATOM 773 O O . PRO A 1 101 ? -23.413 12.337 0.866 1.00 93.62 101 PRO A O 1
ATOM 776 N N . THR A 1 102 ? -24.186 10.398 1.697 1.00 91.31 102 THR A N 1
ATOM 777 C CA . THR A 1 102 ? -23.365 9.483 0.886 1.00 91.31 102 THR A CA 1
ATOM 778 C C . THR A 1 102 ? -24.216 8.300 0.424 1.00 91.31 102 THR A C 1
ATOM 780 O O . THR A 1 102 ? -25.293 8.062 0.976 1.00 91.31 102 THR A O 1
ATOM 783 N N . GLU A 1 103 ? -23.731 7.523 -0.548 1.00 85.00 103 GLU A N 1
ATOM 784 C CA . GLU A 1 103 ? -24.405 6.297 -1.019 1.00 85.00 103 GLU A CA 1
ATOM 785 C C . GLU A 1 103 ? -24.568 5.246 0.095 1.00 85.00 103 GLU A C 1
ATOM 787 O O . GLU A 1 103 ? -25.498 4.444 0.075 1.00 85.00 103 GLU A O 1
ATOM 792 N N . HIS A 1 104 ? -23.716 5.301 1.124 1.00 83.44 104 HIS A N 1
ATOM 793 C CA . HIS A 1 104 ? -23.727 4.405 2.283 1.00 83.44 104 HIS A CA 1
ATOM 794 C C . HIS A 1 104 ? -24.328 5.063 3.546 1.00 83.44 104 HIS A C 1
ATOM 796 O O . HIS A 1 104 ? -24.012 4.687 4.681 1.00 83.44 104 HIS A O 1
ATOM 802 N N . GLY A 1 105 ? -25.200 6.062 3.365 1.00 89.38 105 GLY A N 1
ATOM 803 C CA . GLY A 1 105 ? -25.909 6.777 4.433 1.00 89.38 105 GLY A CA 1
ATOM 804 C C . GLY A 1 105 ? -25.285 8.129 4.795 1.00 89.38 105 GLY A C 1
ATOM 805 O O . GLY A 1 105 ? -24.533 8.712 4.021 1.00 89.38 105 GLY A O 1
ATOM 806 N N . ILE A 1 106 ? -25.604 8.667 5.976 1.00 92.38 106 ILE A N 1
ATOM 807 C CA . ILE A 1 106 ? -25.099 9.985 6.404 1.00 92.38 106 ILE A CA 1
ATOM 808 C C . ILE A 1 106 ? -23.663 9.868 6.918 1.00 92.38 106 ILE A C 1
ATOM 810 O O . ILE A 1 106 ? -23.423 9.185 7.923 1.00 92.38 106 ILE A O 1
ATOM 814 N N . GLY A 1 107 ? -22.734 10.511 6.208 1.00 90.62 107 GLY A N 1
ATOM 815 C CA . GLY A 1 107 ? -21.345 10.706 6.605 1.00 90.62 107 GLY A CA 1
ATOM 816 C C . GLY A 1 107 ? -21.216 11.818 7.639 1.00 90.62 107 GLY A C 1
ATOM 817 O O . GLY A 1 107 ? -22.037 12.735 7.688 1.00 90.62 107 GLY A O 1
ATOM 818 N N . GLU A 1 108 ? -20.200 11.709 8.493 1.00 91.69 108 GLU A N 1
ATOM 819 C CA . GLU A 1 108 ? -19.964 12.628 9.604 1.00 91.69 108 GLU A CA 1
ATOM 820 C C . GLU A 1 108 ? -18.471 12.975 9.686 1.00 91.69 108 GLU A C 1
ATOM 822 O O . GLU A 1 108 ? -17.627 12.082 9.635 1.00 91.69 108 GLU A O 1
ATOM 827 N N . VAL A 1 109 ? -18.139 14.258 9.839 1.00 89.12 109 VAL A N 1
ATOM 828 C CA . VAL A 1 109 ? -16.793 14.735 10.193 1.00 89.12 109 VAL A CA 1
ATOM 829 C C . VAL A 1 109 ? -16.889 15.499 11.505 1.00 89.12 109 VAL A C 1
ATOM 831 O O . VAL A 1 109 ? -17.693 16.422 11.629 1.00 89.12 109 VAL A O 1
ATOM 834 N N . ARG A 1 110 ? -16.073 15.110 12.486 1.00 87.19 110 ARG A N 1
ATOM 835 C CA . ARG A 1 110 ? -15.961 15.790 13.781 1.00 87.19 110 ARG A CA 1
ATOM 836 C C . ARG A 1 110 ? -14.813 16.789 13.743 1.00 87.19 110 ARG A C 1
ATOM 838 O O . ARG A 1 110 ? -13.748 16.478 13.220 1.00 87.19 110 ARG A O 1
ATOM 845 N N . GLY A 1 111 ? -15.047 17.972 14.292 1.00 81.75 111 GLY A N 1
ATOM 846 C CA . GLY A 1 111 ? -14.006 18.950 14.562 1.00 81.75 111 GLY A CA 1
ATOM 847 C C . GLY A 1 111 ? -13.144 18.509 15.740 1.00 81.75 111 GLY A C 1
ATOM 848 O O . GLY A 1 111 ? -13.628 17.863 16.671 1.00 81.75 111 GLY A O 1
ATOM 849 N N . ASP A 1 112 ? -11.871 18.879 15.691 1.00 79.88 112 ASP A N 1
ATOM 850 C CA . ASP A 1 112 ? -10.912 18.667 16.768 1.00 79.88 112 ASP A CA 1
ATOM 851 C C . ASP A 1 112 ? -10.791 19.951 17.599 1.00 79.88 112 ASP A C 1
ATOM 853 O O . ASP A 1 112 ? -10.410 21.006 17.088 1.00 79.88 112 ASP A O 1
ATOM 857 N N . GLN A 1 113 ? -11.151 19.867 18.881 1.00 74.25 113 GLN A N 1
ATOM 858 C CA . GLN A 1 113 ? -11.103 21.000 19.805 1.00 74.25 113 GLN A CA 1
ATOM 859 C C . GLN A 1 113 ? -9.675 21.423 20.159 1.00 74.25 113 GLN A C 1
ATOM 861 O O . GLN A 1 113 ? -9.446 22.608 20.402 1.00 74.25 113 GLN A O 1
ATOM 866 N N . VAL A 1 114 ? -8.727 20.483 20.191 1.00 74.69 114 VAL A N 1
ATOM 867 C CA . VAL A 1 114 ? -7.320 20.769 20.494 1.00 74.69 114 VAL A CA 1
ATOM 868 C C . VAL A 1 114 ? -6.713 21.524 19.321 1.00 74.69 114 VAL A C 1
ATOM 870 O O . VAL A 1 114 ? -6.241 22.643 19.507 1.00 74.69 114 VAL A O 1
ATOM 873 N N . ALA A 1 115 ? -6.864 20.991 18.105 1.00 73.31 115 ALA A N 1
ATOM 874 C CA . ALA A 1 115 ? -6.390 21.657 16.894 1.00 73.31 115 ALA A CA 1
ATOM 875 C C . ALA A 1 115 ? -7.057 23.031 16.690 1.00 73.31 115 ALA A C 1
ATOM 877 O O . ALA A 1 115 ? -6.395 24.003 16.335 1.00 73.31 115 ALA A O 1
ATOM 878 N N . ALA A 1 116 ? -8.362 23.157 16.965 1.00 72.62 116 ALA A N 1
ATOM 879 C CA . ALA A 1 116 ? -9.051 24.446 16.895 1.00 72.62 116 ALA A CA 1
ATOM 880 C C . ALA A 1 116 ? -8.488 25.469 17.898 1.00 72.62 116 ALA A C 1
ATOM 882 O O . ALA A 1 116 ? -8.346 26.645 17.561 1.00 72.62 116 ALA A O 1
ATOM 883 N N . ARG A 1 117 ? -8.138 25.033 19.117 1.00 71.56 117 ARG A N 1
ATOM 884 C CA . ARG A 1 117 ? -7.519 25.890 20.136 1.00 71.56 117 ARG A CA 1
ATOM 885 C C . ARG A 1 117 ? -6.101 26.303 19.746 1.00 71.56 117 ARG A C 1
ATOM 887 O O . ARG A 1 117 ? -5.750 27.462 19.941 1.00 71.56 117 ARG A O 1
ATOM 894 N N . GLU A 1 118 ? -5.312 25.392 19.187 1.00 73.56 118 GLU A N 1
ATOM 895 C CA . GLU A 1 118 ? -3.970 25.685 18.672 1.00 73.56 118 GLU A CA 1
ATOM 896 C C . GLU A 1 118 ? -4.021 26.702 17.528 1.00 73.56 118 GLU A C 1
ATOM 898 O O . GLU A 1 118 ? -3.334 27.718 17.597 1.00 73.56 118 GLU A O 1
ATOM 903 N N . CYS A 1 119 ? -4.909 26.511 16.543 1.00 68.44 119 CYS A N 1
ATOM 904 C CA . CYS A 1 119 ? -5.130 27.487 15.471 1.00 68.44 119 CYS A CA 1
ATOM 905 C C . CYS A 1 119 ? -5.564 28.860 16.014 1.00 68.44 119 CYS A C 1
ATOM 907 O O . CYS A 1 119 ? -5.125 29.894 15.509 1.00 68.44 119 CYS A O 1
ATOM 909 N N . TYR A 1 120 ? -6.409 28.892 17.050 1.00 68.69 120 TYR A N 1
ATOM 910 C CA . TYR A 1 120 ? -6.829 30.142 17.685 1.00 68.69 120 TYR A CA 1
ATOM 911 C C . TYR A 1 120 ? -5.655 30.851 18.374 1.00 68.69 120 TYR A C 1
ATOM 913 O O . TYR A 1 120 ? -5.434 32.036 18.137 1.00 68.69 120 TYR A O 1
ATOM 921 N N . LEU A 1 121 ? -4.851 30.134 19.161 1.00 71.12 121 LEU A N 1
ATOM 922 C CA . LEU A 1 121 ? -3.659 30.698 19.803 1.00 71.12 121 LEU A CA 1
ATOM 923 C C . LEU A 1 121 ? -2.624 31.179 18.774 1.00 71.12 121 LEU A C 1
ATOM 925 O O . LEU A 1 121 ? -2.070 32.264 18.937 1.00 71.12 121 LEU A O 1
ATOM 929 N N . ALA A 1 122 ? -2.423 30.428 17.689 1.00 68.62 122 ALA A N 1
ATOM 930 C CA . ALA A 1 122 ? -1.560 30.815 16.574 1.00 68.62 122 ALA A CA 1
ATOM 931 C C . ALA A 1 122 ? -2.017 32.123 15.912 1.00 68.62 122 ALA A C 1
ATOM 933 O O . ALA A 1 122 ? -1.191 32.965 15.570 1.00 68.62 122 ALA A O 1
ATOM 934 N N . SER A 1 123 ? -3.333 32.333 15.782 1.00 64.69 123 SER A N 1
ATOM 935 C CA . SER A 1 123 ? -3.891 33.573 15.226 1.00 64.69 123 SER A CA 1
ATOM 936 C C . SER A 1 123 ? -3.715 34.807 16.126 1.00 64.69 123 SER A C 1
ATOM 938 O O . SER A 1 123 ? -3.798 35.928 15.633 1.00 64.69 123 SER A O 1
ATOM 940 N N . LEU A 1 124 ? -3.452 34.611 17.425 1.00 64.12 124 LEU A N 1
ATOM 941 C CA . LEU A 1 124 ? -3.243 35.677 18.414 1.00 64.12 124 LEU A CA 1
ATOM 942 C C . LEU A 1 124 ? -1.757 36.004 18.656 1.00 64.12 124 LEU A C 1
ATOM 944 O O . LEU A 1 124 ? -1.451 36.942 19.393 1.00 64.12 124 LEU A O 1
ATOM 948 N N . GLY A 1 125 ? -0.835 35.221 18.088 1.00 57.84 125 GLY A N 1
ATOM 949 C CA . GLY A 1 125 ? 0.603 35.367 18.306 1.00 57.84 125 GLY A CA 1
ATOM 950 C C . GLY A 1 125 ? 1.168 36.690 17.756 1.00 57.84 125 GLY A C 1
ATOM 951 O O . GLY A 1 125 ? 0.765 37.135 16.679 1.00 57.84 125 GLY A O 1
ATOM 952 N N . PRO A 1 126 ? 2.122 37.333 18.458 1.00 44.78 126 PRO A N 1
ATOM 953 C CA . PRO A 1 126 ? 2.747 38.565 17.995 1.00 44.78 126 PRO A CA 1
ATOM 954 C C . PRO A 1 126 ? 3.712 38.259 16.844 1.00 44.78 126 PRO A C 1
ATOM 956 O O . PRO A 1 126 ? 4.809 37.745 17.042 1.00 44.78 126 PRO A O 1
ATOM 959 N N . GLY A 1 127 ? 3.278 38.588 15.629 1.00 48.78 127 GLY A N 1
ATOM 960 C CA . GLY A 1 127 ? 4.034 38.411 14.393 1.00 48.78 127 GLY A CA 1
ATOM 961 C C . GLY A 1 127 ? 3.308 37.447 13.468 1.00 48.78 127 GLY A C 1
ATOM 962 O O . GLY A 1 127 ? 3.305 36.247 13.713 1.0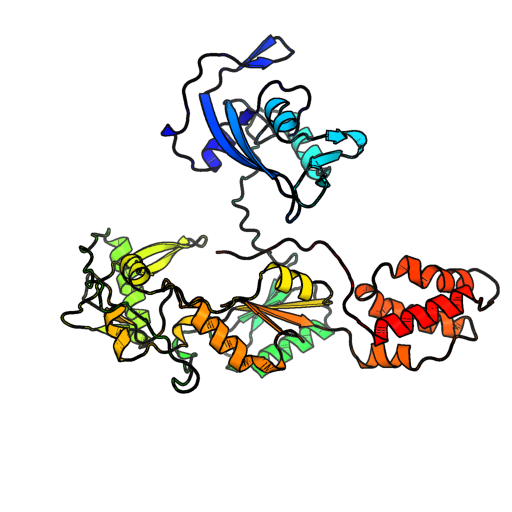0 48.78 127 GLY A O 1
ATOM 963 N N . GLY A 1 128 ? 2.699 37.980 12.404 1.00 46.97 128 GLY A N 1
ATOM 964 C CA . GLY A 1 128 ? 1.975 37.237 11.367 1.00 46.97 128 GLY A CA 1
ATOM 965 C C . GLY A 1 128 ? 2.867 36.300 10.547 1.00 46.97 128 GLY A C 1
ATOM 966 O O . GLY A 1 128 ? 3.004 36.464 9.338 1.00 46.97 128 GLY A O 1
ATOM 967 N N . GLN A 1 129 ? 3.502 35.333 11.202 1.00 45.28 129 GLN A N 1
ATOM 968 C CA . GLN A 1 129 ? 4.217 34.243 10.566 1.00 45.28 129 GLN A CA 1
ATOM 969 C C . GLN A 1 129 ? 3.216 33.164 10.151 1.00 45.28 129 GLN A C 1
ATOM 971 O O . GLN A 1 129 ? 2.316 32.798 10.906 1.00 45.28 129 GLN A O 1
ATOM 976 N N . ASN A 1 130 ? 3.388 32.648 8.933 1.00 48.34 130 ASN A N 1
ATOM 977 C CA . ASN A 1 130 ? 2.601 31.548 8.385 1.00 48.34 130 ASN A CA 1
ATOM 978 C C . ASN A 1 130 ? 2.835 30.271 9.208 1.00 48.34 130 ASN A C 1
ATOM 980 O O . ASN A 1 130 ? 3.720 29.481 8.884 1.00 48.34 130 ASN A O 1
ATOM 984 N N . GLN A 1 131 ? 2.033 30.031 10.244 1.00 50.69 131 GLN A N 1
ATOM 985 C CA . GLN A 1 131 ? 1.954 28.723 10.898 1.00 50.69 131 GLN A CA 1
ATOM 986 C C . GLN A 1 131 ? 1.045 27.816 10.064 1.00 50.69 131 GLN A C 1
ATOM 988 O O . GLN A 1 131 ? -0.092 27.517 10.414 1.00 50.69 131 GLN A O 1
ATOM 993 N N . THR A 1 132 ? 1.535 27.437 8.884 1.00 44.91 132 THR A N 1
ATOM 994 C CA . THR A 1 132 ? 0.891 26.409 8.063 1.00 44.91 132 THR A CA 1
ATOM 995 C C . THR A 1 132 ? 1.068 25.076 8.775 1.00 44.91 132 THR A C 1
ATOM 997 O O . THR A 1 132 ? 2.201 24.651 8.995 1.00 44.91 132 THR A O 1
ATOM 1000 N N . MET A 1 133 ? -0.038 24.421 9.134 1.00 52.75 133 MET A N 1
ATOM 1001 C CA . MET A 1 133 ? -0.002 23.054 9.654 1.00 52.75 133 MET A CA 1
ATOM 1002 C C . MET A 1 133 ? 0.690 22.180 8.608 1.00 52.75 133 MET A C 1
ATOM 1004 O O . MET A 1 133 ? 0.336 22.257 7.429 1.00 52.75 133 MET A O 1
ATOM 1008 N N . THR A 1 134 ? 1.673 21.375 9.008 1.00 46.25 134 THR A N 1
ATOM 1009 C CA . THR A 1 134 ? 2.409 20.503 8.085 1.00 46.25 134 THR A CA 1
ATOM 1010 C C . THR A 1 134 ? 1.418 19.676 7.268 1.00 46.25 134 THR A C 1
ATOM 1012 O O . THR A 1 134 ? 0.636 18.908 7.830 1.00 46.25 134 THR A O 1
ATOM 1015 N N . ILE A 1 135 ? 1.419 19.841 5.941 1.00 41.97 135 ILE A N 1
ATOM 1016 C CA . ILE A 1 135 ? 0.718 18.913 5.053 1.00 41.97 135 ILE A CA 1
ATOM 1017 C C . ILE A 1 135 ? 1.566 17.653 5.018 1.00 41.97 135 ILE A C 1
ATOM 1019 O O . ILE A 1 135 ? 2.444 17.482 4.175 1.00 41.97 135 ILE A O 1
ATOM 1023 N N . GLU A 1 136 ? 1.337 16.783 5.990 1.00 37.12 136 GLU A N 1
ATOM 1024 C CA . GLU A 1 136 ? 1.784 15.412 5.875 1.00 37.12 136 GLU A CA 1
ATOM 1025 C C . GLU A 1 136 ? 0.988 14.793 4.722 1.00 37.12 136 GLU A C 1
ATOM 1027 O O . GLU A 1 136 ? -0.247 14.765 4.746 1.00 37.12 136 GLU A O 1
ATOM 1032 N N . GLU A 1 137 ? 1.676 14.294 3.689 1.00 30.48 137 GLU A N 1
ATOM 1033 C CA . GLU A 1 137 ? 1.114 13.180 2.932 1.00 30.48 137 GLU A CA 1
ATOM 1034 C C . GLU A 1 137 ? 0.739 12.144 3.989 1.00 30.48 137 GLU A C 1
ATOM 1036 O O . GLU A 1 137 ? 1.625 11.562 4.613 1.00 30.48 137 GLU A O 1
ATOM 1041 N N . GLN A 1 138 ? -0.556 11.959 4.252 1.00 29.73 138 GLN A N 1
ATOM 1042 C CA . GLN A 1 138 ? -1.033 10.909 5.143 1.00 29.73 138 GLN A CA 1
ATOM 1043 C C . GLN A 1 138 ? -0.795 9.545 4.480 1.00 29.73 138 GLN A C 1
ATOM 1045 O O . GLN A 1 138 ? -1.718 8.817 4.135 1.00 29.73 138 GLN A O 1
ATOM 1050 N N . LYS A 1 139 ? 0.471 9.152 4.362 1.00 27.62 139 LYS A N 1
ATOM 1051 C CA . LYS A 1 139 ? 0.881 7.834 4.806 1.00 27.62 139 LYS A CA 1
ATOM 1052 C C . LYS A 1 139 ? 0.888 7.928 6.318 1.00 27.62 139 LYS A C 1
ATOM 1054 O O . LYS A 1 139 ? 1.889 8.308 6.917 1.00 27.62 139 LYS A O 1
ATOM 1059 N N . ILE A 1 140 ? -0.256 7.646 6.938 1.00 26.70 140 ILE A N 1
ATOM 1060 C CA . ILE A 1 140 ? -0.258 7.325 8.361 1.00 26.70 140 ILE A CA 1
ATOM 1061 C C . ILE A 1 140 ? 0.731 6.153 8.469 1.00 26.70 140 ILE A C 1
ATOM 1063 O O . ILE A 1 140 ? 0.481 5.061 7.990 1.00 26.70 140 ILE A O 1
ATOM 1067 N N . LEU A 1 141 ? 1.935 6.393 8.962 1.00 30.69 141 LEU A N 1
ATOM 1068 C CA . LEU A 1 141 ? 2.813 5.327 9.402 1.00 30.69 141 LEU A CA 1
ATOM 1069 C C . LEU A 1 141 ? 2.569 5.308 10.900 1.00 30.69 141 LEU A C 1
ATOM 1071 O O . LEU A 1 141 ? 2.896 6.285 11.575 1.00 30.69 141 LEU A O 1
ATOM 1075 N N . VAL A 1 142 ? 1.910 4.268 11.412 1.00 31.42 142 VAL A N 1
ATOM 1076 C CA . VAL A 1 142 ? 1.701 4.132 12.858 1.00 31.42 142 VAL A CA 1
ATOM 1077 C C . VAL A 1 142 ? 3.076 4.030 13.491 1.00 31.42 142 VAL A C 1
ATOM 1079 O O . VAL A 1 142 ? 3.718 2.984 13.469 1.00 31.42 142 VAL A O 1
ATOM 1082 N N . LYS A 1 143 ? 3.552 5.150 14.028 1.00 32.75 143 LYS A N 1
ATOM 1083 C CA . LYS A 1 143 ? 4.664 5.132 14.961 1.00 32.75 143 LYS A CA 1
ATOM 1084 C C . LYS A 1 143 ? 4.118 4.548 16.266 1.00 32.75 143 LYS A C 1
ATOM 1086 O O . LYS A 1 143 ? 3.027 4.950 16.682 1.00 32.75 143 LYS A O 1
ATOM 1091 N N . PRO A 1 144 ? 4.815 3.587 16.891 1.00 37.06 144 PRO A N 1
ATOM 1092 C CA . PRO A 1 144 ? 4.406 3.076 18.192 1.00 37.06 144 PRO A CA 1
ATOM 1093 C C . PRO A 1 144 ? 4.260 4.254 19.160 1.00 37.06 144 PRO A C 1
ATOM 1095 O O . PRO A 1 144 ? 5.124 5.126 19.208 1.00 37.06 144 PRO A O 1
ATOM 1098 N N . SER A 1 145 ? 3.140 4.316 19.883 1.00 37.19 145 SER A N 1
ATOM 1099 C CA . SER A 1 145 ? 2.789 5.466 20.727 1.00 37.19 145 SER A CA 1
ATOM 1100 C C . SER A 1 145 ? 3.548 5.496 22.067 1.00 37.19 145 SER A C 1
ATOM 1102 O O . SER A 1 145 ? 2.973 5.899 23.075 1.00 37.19 145 SER A O 1
ATOM 1104 N N . GLY A 1 146 ? 4.802 5.039 22.103 1.00 54.84 146 GLY A N 1
ATOM 1105 C CA . GLY A 1 146 ? 5.608 4.938 23.321 1.00 54.84 146 GLY A CA 1
ATOM 1106 C C . GLY A 1 146 ? 7.104 4.808 23.031 1.00 54.84 146 GLY A C 1
ATOM 1107 O O . GLY A 1 146 ? 7.507 4.535 21.896 1.00 54.84 146 GLY A O 1
ATOM 1108 N N . GLU A 1 147 ? 7.925 5.021 24.060 1.00 58.12 147 GLU A N 1
ATOM 1109 C CA . GLU A 1 147 ? 9.376 4.827 23.987 1.00 58.12 147 GLU A CA 1
ATOM 1110 C C . GLU A 1 147 ? 9.710 3.352 23.704 1.00 58.12 147 GLU A C 1
ATOM 1112 O O . GLU A 1 147 ? 8.983 2.440 24.106 1.00 58.12 147 GLU A O 1
ATOM 1117 N N . LEU A 1 148 ? 10.787 3.105 22.955 1.00 66.88 148 LEU A N 1
ATOM 1118 C CA . LEU A 1 148 ? 11.214 1.765 22.550 1.00 66.88 148 LEU A CA 1
ATOM 1119 C C . LEU A 1 148 ? 12.586 1.451 23.142 1.00 66.88 148 LEU A C 1
ATOM 1121 O O . LEU A 1 148 ? 13.553 2.163 22.879 1.00 66.88 148 LEU A O 1
ATOM 1125 N N . ASP A 1 149 ? 12.684 0.321 23.826 1.00 66.94 149 ASP A N 1
ATOM 1126 C CA . ASP A 1 149 ? 13.939 -0.258 24.278 1.00 66.94 149 ASP A CA 1
ATOM 1127 C C . ASP A 1 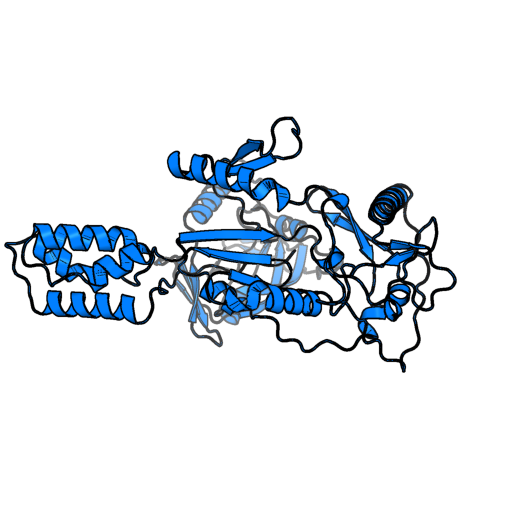149 ? 14.525 -1.172 23.206 1.00 66.94 149 ASP A C 1
ATOM 1129 O O . ASP A 1 149 ? 13.819 -1.972 22.587 1.00 66.94 149 ASP A O 1
ATOM 1133 N N . THR A 1 150 ? 15.837 -1.077 23.001 1.00 72.44 150 THR A N 1
ATOM 1134 C CA . THR A 1 150 ? 16.567 -1.956 22.082 1.00 72.44 150 THR A CA 1
ATOM 1135 C C . THR A 1 150 ? 17.130 -3.144 22.854 1.00 72.44 150 THR A C 1
ATOM 1137 O O . THR A 1 150 ? 17.829 -2.964 23.848 1.00 72.44 150 THR A O 1
ATOM 1140 N N . ILE A 1 151 ? 16.830 -4.358 22.395 1.00 75.62 151 ILE A N 1
ATOM 1141 C CA . ILE A 1 151 ? 17.304 -5.613 22.981 1.00 75.62 151 ILE A CA 1
ATOM 1142 C C . ILE A 1 151 ? 18.223 -6.354 22.007 1.00 75.62 151 ILE A C 1
ATOM 1144 O O . ILE A 1 151 ? 17.951 -6.413 20.808 1.00 75.62 151 ILE A O 1
ATOM 1148 N N . GLY A 1 152 ? 19.302 -6.943 22.522 1.00 74.44 152 GLY A N 1
ATOM 1149 C CA . GLY A 1 152 ? 20.152 -7.865 21.766 1.00 74.44 152 GLY A CA 1
ATOM 1150 C C . GLY A 1 152 ? 19.528 -9.258 21.720 1.00 74.44 152 GLY A C 1
ATOM 1151 O O . GLY A 1 152 ? 19.180 -9.817 22.765 1.00 74.44 152 GLY A O 1
ATOM 1152 N N . LEU A 1 153 ? 19.367 -9.808 20.515 1.00 72.12 153 LEU A N 1
ATOM 1153 C CA . LEU A 1 153 ? 18.810 -11.148 20.313 1.00 72.12 153 LEU A CA 1
ATOM 1154 C C . LEU A 1 153 ? 19.876 -12.247 20.354 1.00 72.12 153 LEU A C 1
ATOM 1156 O O . LEU A 1 153 ? 19.551 -13.399 20.631 1.00 72.12 153 LEU A O 1
ATOM 1160 N N . GLU A 1 154 ? 21.142 -11.899 20.134 1.00 70.69 154 GLU A N 1
ATOM 1161 C CA . GLU A 1 154 ? 22.254 -12.843 20.132 1.00 70.69 154 GLU A CA 1
ATOM 1162 C C . GLU A 1 154 ? 23.489 -12.249 20.815 1.00 70.69 154 GLU A C 1
ATOM 1164 O O . GLU A 1 154 ? 23.904 -11.126 20.520 1.00 70.69 154 GLU A O 1
ATOM 1169 N N . ASP A 1 155 ? 24.079 -13.013 21.734 1.00 66.31 155 ASP A N 1
ATOM 1170 C CA . ASP A 1 155 ? 25.278 -12.594 22.452 1.00 66.31 155 ASP A CA 1
ATOM 1171 C C . ASP A 1 155 ? 26.485 -12.650 21.497 1.00 66.31 155 ASP A C 1
ATOM 1173 O O . ASP A 1 155 ? 26.815 -13.701 20.949 1.00 66.31 155 ASP A O 1
ATOM 1177 N N . GLY A 1 156 ? 27.126 -11.499 21.262 1.00 62.75 156 GLY A N 1
ATOM 1178 C CA . GLY A 1 156 ? 28.299 -11.367 20.384 1.00 62.75 156 GLY A CA 1
ATOM 1179 C C . GLY A 1 156 ? 28.039 -10.799 18.980 1.00 62.75 156 GLY A C 1
ATOM 1180 O O . GLY A 1 156 ? 29.008 -10.561 18.263 1.00 62.75 156 GLY A O 1
ATOM 1181 N N . ARG A 1 157 ? 26.781 -10.524 18.592 1.00 67.69 157 ARG A N 1
ATOM 1182 C CA . ARG A 1 157 ? 26.425 -9.850 17.322 1.00 67.69 157 ARG A CA 1
ATOM 1183 C C . ARG A 1 157 ? 25.593 -8.582 17.565 1.00 67.69 157 ARG A C 1
ATOM 1185 O O . ARG A 1 157 ? 24.367 -8.673 17.674 1.00 67.69 157 ARG A O 1
ATOM 1192 N N . PRO A 1 158 ? 26.221 -7.394 17.665 1.00 63.81 158 PRO A N 1
ATOM 1193 C CA . PRO A 1 158 ? 25.528 -6.149 18.008 1.00 63.81 158 PRO A CA 1
ATOM 1194 C C . PRO A 1 158 ? 24.538 -5.677 16.932 1.00 63.81 158 PRO A C 1
ATOM 1196 O O . PRO A 1 158 ? 23.643 -4.892 17.231 1.00 63.81 158 PRO A O 1
ATOM 1199 N N . GLU A 1 159 ? 24.654 -6.157 15.692 1.00 65.62 159 GLU A N 1
ATOM 1200 C CA . GLU A 1 159 ? 23.717 -5.859 14.606 1.00 65.62 159 GLU A CA 1
ATOM 1201 C C . GLU A 1 159 ? 22.348 -6.552 14.749 1.00 65.62 159 GLU A C 1
ATOM 1203 O O . GLU A 1 159 ? 21.356 -6.062 14.205 1.00 65.62 159 GLU A O 1
ATOM 1208 N N . ARG A 1 160 ? 22.253 -7.650 15.515 1.00 72.62 160 ARG A N 1
ATOM 1209 C CA . ARG A 1 160 ? 21.021 -8.443 15.675 1.00 72.62 160 ARG A CA 1
ATOM 1210 C C . ARG A 1 160 ? 20.185 -7.946 16.853 1.00 72.62 160 ARG A C 1
ATOM 1212 O O . ARG A 1 160 ? 20.129 -8.567 17.918 1.00 72.62 160 ARG A O 1
ATOM 1219 N N . THR A 1 161 ? 19.544 -6.793 16.664 1.00 71.25 161 THR A N 1
ATOM 1220 C CA . THR A 1 161 ? 18.750 -6.120 17.705 1.00 71.25 161 THR A CA 1
ATOM 1221 C C . THR A 1 161 ? 17.273 -5.990 17.345 1.00 71.25 161 THR A C 1
ATOM 1223 O O . THR A 1 161 ? 16.913 -5.746 16.196 1.00 71.25 161 THR A O 1
ATOM 1226 N N . ALA A 1 162 ? 16.399 -6.121 18.344 1.00 69.62 162 ALA A N 1
ATOM 1227 C CA . ALA A 1 162 ? 14.962 -5.881 18.215 1.00 69.62 162 ALA A CA 1
ATOM 1228 C C . ALA A 1 162 ? 14.519 -4.730 19.123 1.00 69.62 162 ALA A C 1
ATOM 1230 O O . ALA A 1 162 ? 15.131 -4.465 20.155 1.00 69.62 162 ALA A O 1
ATOM 1231 N N . LYS A 1 163 ? 13.442 -4.040 18.743 1.00 68.56 163 LYS A N 1
ATOM 1232 C CA . LYS A 1 163 ? 12.866 -2.943 19.528 1.00 68.56 163 LYS A CA 1
ATOM 1233 C C . LYS A 1 163 ? 11.577 -3.395 20.200 1.00 68.56 163 LYS A C 1
ATOM 1235 O O . LYS A 1 163 ? 10.700 -3.948 19.541 1.00 68.56 163 LYS A O 1
ATOM 1240 N N . ILE A 1 164 ? 11.456 -3.142 21.496 1.00 68.62 164 ILE A N 1
ATOM 1241 C CA . ILE A 1 164 ? 10.307 -3.513 22.329 1.00 68.62 164 ILE A CA 1
ATOM 1242 C C . ILE A 1 164 ? 9.802 -2.256 23.045 1.00 68.62 164 ILE A C 1
ATOM 1244 O O . ILE A 1 164 ? 10.602 -1.423 23.441 1.00 68.62 164 ILE A O 1
ATOM 1248 N N . GLY A 1 165 ? 8.490 -2.097 23.228 1.00 66.06 165 GLY A N 1
ATOM 1249 C CA . GLY A 1 165 ? 7.940 -0.958 23.978 1.00 66.06 165 GLY A CA 1
ATOM 1250 C C . GLY A 1 165 ? 8.441 -0.905 25.426 1.00 66.06 165 GLY A C 1
ATOM 1251 O O . GLY A 1 165 ? 8.354 -1.906 26.140 1.00 66.06 165 GLY A O 1
ATOM 1252 N N . ALA A 1 166 ? 8.925 0.258 25.861 1.00 64.38 166 ALA A N 1
ATOM 1253 C CA . ALA A 1 166 ? 9.397 0.502 27.224 1.00 64.38 166 ALA A CA 1
ATOM 1254 C C . ALA A 1 166 ? 8.265 0.341 28.257 1.00 64.38 166 ALA A C 1
ATOM 1256 O O . ALA A 1 166 ? 8.484 -0.191 29.344 1.00 64.38 166 ALA A O 1
ATOM 1257 N N . ASP A 1 167 ? 7.030 0.676 27.866 1.00 65.06 167 ASP A N 1
ATOM 1258 C CA . ASP A 1 167 ? 5.829 0.624 28.713 1.00 65.06 167 ASP A CA 1
ATOM 1259 C C . ASP A 1 167 ? 5.238 -0.791 28.900 1.00 65.06 167 ASP A C 1
ATOM 1261 O O . ASP A 1 167 ? 4.165 -0.965 29.491 1.00 65.06 167 ASP A O 1
ATOM 1265 N N . LEU A 1 168 ? 5.889 -1.834 28.369 1.00 66.50 168 LEU A N 1
ATOM 1266 C CA . LEU A 1 168 ? 5.405 -3.208 28.512 1.00 66.50 168 LEU A CA 1
ATOM 1267 C C . LEU A 1 168 ? 5.558 -3.704 29.962 1.00 66.50 168 LEU A C 1
ATOM 1269 O O . LEU A 1 168 ? 6.622 -3.543 30.560 1.00 66.50 168 LEU A O 1
ATOM 1273 N N . PRO A 1 169 ? 4.541 -4.389 30.532 1.00 74.88 169 PRO A N 1
ATOM 1274 C CA . PRO A 1 169 ? 4.642 -4.958 31.872 1.00 74.88 169 PRO A CA 1
ATOM 1275 C C . PRO A 1 169 ? 5.877 -5.870 32.009 1.00 74.88 169 PRO A C 1
ATOM 1277 O O . PRO A 1 169 ? 6.077 -6.710 31.127 1.00 74.88 169 PRO A O 1
ATOM 1280 N N . PRO A 1 170 ? 6.646 -5.810 33.117 1.00 75.25 170 PRO A N 1
ATOM 1281 C CA . PRO A 1 170 ? 7.945 -6.488 33.239 1.00 75.25 170 PRO A CA 1
ATOM 1282 C C . PRO A 1 170 ? 7.903 -7.985 32.902 1.00 75.25 170 PRO A C 1
ATOM 1284 O O . PRO A 1 170 ? 8.669 -8.465 32.073 1.00 75.25 170 PRO A O 1
ATOM 1287 N N . LYS A 1 171 ? 6.903 -8.705 33.431 1.00 76.12 171 LYS A N 1
ATOM 1288 C CA . LYS A 1 171 ? 6.697 -10.140 33.155 1.00 76.12 171 LYS A CA 1
ATOM 1289 C C . LYS A 1 171 ? 6.418 -10.450 31.680 1.00 76.12 171 LYS A C 1
ATOM 1291 O O . LYS A 1 171 ? 6.767 -11.516 31.187 1.00 76.12 171 LYS A O 1
ATOM 1296 N N . MET A 1 172 ? 5.732 -9.546 30.980 1.00 69.19 172 MET A N 1
ATOM 1297 C CA . MET A 1 172 ? 5.424 -9.705 29.557 1.00 69.19 172 MET A CA 1
ATOM 1298 C C . MET A 1 172 ? 6.644 -9.377 28.698 1.00 69.19 172 MET A C 1
ATOM 1300 O O . MET A 1 172 ? 6.882 -10.061 27.709 1.00 69.19 172 MET A O 1
ATOM 1304 N N . LYS A 1 173 ? 7.424 -8.371 29.104 1.00 73.62 173 LYS A N 1
ATOM 1305 C CA . LYS A 1 173 ? 8.683 -7.999 28.461 1.00 73.62 173 LYS A CA 1
ATOM 1306 C C . LYS A 1 173 ? 9.690 -9.147 28.519 1.00 73.62 173 LYS A C 1
ATOM 1308 O O . LYS A 1 173 ? 10.189 -9.540 27.476 1.00 73.62 173 LYS A O 1
ATOM 1313 N N . GLU A 1 174 ? 9.911 -9.743 29.691 1.00 77.62 174 GLU A N 1
ATOM 1314 C CA . GLU A 1 174 ? 10.802 -10.906 29.855 1.00 77.62 174 GLU A CA 1
ATOM 1315 C C . GLU A 1 174 ? 10.371 -12.093 28.985 1.00 77.62 174 GLU A C 1
ATOM 1317 O O . GLU A 1 174 ? 11.176 -12.637 28.233 1.00 77.62 174 GLU A O 1
ATOM 1322 N N . SER A 1 175 ? 9.082 -12.447 29.018 1.00 76.88 175 SER A N 1
ATOM 1323 C CA . SER A 1 175 ? 8.546 -13.537 28.194 1.00 76.88 175 SER A CA 1
ATOM 1324 C C . SER A 1 175 ? 8.684 -13.266 26.693 1.00 76.88 175 SER A C 1
ATOM 1326 O O . SER A 1 175 ? 8.954 -14.196 25.937 1.00 76.88 175 SER A O 1
ATOM 1328 N N . LEU A 1 176 ? 8.508 -12.015 26.253 1.00 76.00 176 LEU A N 1
ATOM 1329 C CA . LEU A 1 176 ? 8.658 -11.629 24.851 1.00 76.00 176 LEU A CA 1
ATOM 1330 C C . LEU A 1 176 ? 10.125 -11.667 24.413 1.00 76.00 176 LEU A C 1
ATOM 1332 O O . LEU A 1 176 ? 10.422 -12.180 23.342 1.00 76.00 176 LEU A O 1
ATOM 1336 N N . VAL A 1 177 ? 11.040 -11.161 25.243 1.00 78.69 177 VAL A N 1
ATOM 1337 C CA . VAL A 1 177 ? 12.487 -11.212 24.981 1.00 78.69 177 VAL A CA 1
ATOM 1338 C C . VAL A 1 177 ? 12.944 -12.662 24.848 1.00 78.69 177 VAL A C 1
ATOM 1340 O O . VAL A 1 177 ? 13.638 -12.992 23.890 1.00 78.69 177 VAL A O 1
ATOM 1343 N N . GLN A 1 178 ? 12.520 -13.532 25.768 1.00 82.44 178 GLN A N 1
ATOM 1344 C CA . GLN A 1 178 ? 12.851 -14.954 25.729 1.00 82.44 178 GLN A CA 1
ATOM 1345 C C . GLN A 1 178 ? 12.327 -15.614 24.447 1.00 82.44 178 GLN A C 1
ATOM 1347 O O . GLN A 1 178 ? 13.087 -16.274 23.746 1.00 82.44 178 GLN A O 1
ATOM 1352 N N . PHE A 1 179 ? 11.069 -15.351 24.082 1.00 78.75 179 PHE A N 1
ATOM 1353 C CA . PHE A 1 179 ? 10.476 -15.857 22.844 1.00 78.75 179 PHE A CA 1
ATOM 1354 C C . PHE A 1 179 ? 11.245 -15.401 21.592 1.00 78.75 179 PHE A C 1
ATOM 1356 O O . PHE A 1 179 ? 11.484 -16.197 20.687 1.00 78.75 179 PHE A O 1
ATOM 1363 N N . LEU A 1 180 ? 11.662 -14.132 21.532 1.00 79.75 180 LEU A N 1
ATOM 1364 C CA . LEU A 1 180 ? 12.432 -13.613 20.397 1.00 79.75 180 LEU A CA 1
ATOM 1365 C C . LEU A 1 180 ? 13.836 -14.231 20.316 1.00 79.75 180 LEU A C 1
ATOM 1367 O O . LEU A 1 180 ? 14.317 -14.486 19.216 1.00 79.75 180 LEU A O 1
ATOM 1371 N N . LYS A 1 181 ? 14.479 -14.497 21.461 1.00 80.31 181 LYS A N 1
ATOM 1372 C CA . LYS A 1 181 ? 15.779 -15.184 21.520 1.00 80.31 181 LYS A CA 1
ATOM 1373 C C . LYS A 1 181 ? 15.681 -16.655 21.105 1.00 80.31 181 LYS A C 1
ATOM 1375 O O . LYS A 1 181 ? 16.576 -17.153 20.429 1.00 80.31 181 LYS A O 1
ATOM 1380 N N . GLU A 1 182 ? 14.603 -17.336 21.487 1.00 83.50 182 GLU A N 1
ATOM 1381 C CA . GLU A 1 182 ? 14.348 -18.738 21.125 1.00 83.50 182 GLU A CA 1
ATOM 1382 C C . GLU A 1 182 ? 14.080 -18.926 19.628 1.00 83.50 182 GLU A C 1
ATOM 1384 O O . GLU A 1 182 ? 14.469 -19.947 19.077 1.00 83.50 182 GLU A O 1
ATOM 1389 N N . ASN A 1 183 ? 13.477 -17.933 18.965 1.00 78.75 183 ASN A N 1
ATOM 1390 C CA . ASN A 1 183 ? 13.141 -17.968 17.534 1.00 78.75 183 ASN A CA 1
ATOM 1391 C C . ASN A 1 183 ? 14.091 -17.092 16.695 1.00 78.75 183 ASN A C 1
ATOM 1393 O O . ASN A 1 183 ? 13.682 -16.475 15.708 1.00 78.75 183 ASN A O 1
ATOM 1397 N N . LYS A 1 184 ? 15.359 -16.970 17.115 1.00 74.06 184 LYS A N 1
ATOM 1398 C CA . LYS A 1 184 ? 16.351 -16.094 16.464 1.00 74.06 184 LYS A CA 1
ATOM 1399 C C . LYS A 1 184 ? 16.672 -16.490 15.018 1.00 74.06 184 LYS A C 1
ATOM 1401 O O . LYS A 1 184 ? 17.097 -15.644 14.238 1.00 74.06 184 LYS A O 1
ATOM 1406 N N . ASP A 1 185 ? 16.478 -17.760 14.683 1.00 72.12 185 ASP A N 1
ATOM 1407 C CA . ASP A 1 185 ? 16.684 -18.381 13.373 1.00 72.12 185 ASP A CA 1
ATOM 1408 C C . ASP A 1 185 ? 15.613 -17.997 12.341 1.00 72.12 185 ASP A C 1
ATOM 1410 O O . ASP A 1 185 ? 15.860 -18.080 11.143 1.00 72.12 185 ASP A O 1
ATOM 1414 N N . VAL A 1 186 ? 14.449 -17.519 12.791 1.00 73.88 186 VAL A N 1
ATOM 1415 C CA . VAL A 1 186 ? 13.350 -17.076 11.916 1.00 73.88 186 VAL A CA 1
ATOM 1416 C C . VAL A 1 186 ? 13.598 -15.671 11.344 1.00 73.88 186 VAL A C 1
ATOM 1418 O O . VAL A 1 186 ? 13.025 -15.303 10.317 1.00 73.88 186 VAL A O 1
ATOM 1421 N N . PHE A 1 187 ? 14.443 -14.860 11.990 1.00 72.12 187 PHE A N 1
ATOM 1422 C CA . PHE A 1 187 ? 14.698 -13.480 11.576 1.00 72.12 187 PHE A CA 1
ATOM 1423 C C . PHE A 1 187 ? 15.811 -13.396 10.529 1.00 72.12 187 PHE A C 1
ATOM 1425 O O . PHE A 1 187 ? 16.963 -13.732 10.800 1.00 72.12 187 PHE A O 1
ATOM 1432 N N . ALA A 1 188 ? 15.479 -12.855 9.357 1.00 67.75 188 ALA A N 1
ATOM 1433 C CA . ALA A 1 188 ? 16.456 -12.537 8.323 1.00 67.75 188 ALA A CA 1
ATOM 1434 C C . ALA A 1 188 ? 17.093 -11.161 8.579 1.00 67.75 188 ALA A C 1
ATOM 1436 O O . ALA A 1 188 ? 16.391 -10.156 8.712 1.00 67.75 188 ALA A O 1
ATOM 1437 N N . TRP A 1 189 ? 18.427 -11.112 8.610 1.00 69.31 189 TRP A N 1
ATOM 1438 C CA . TRP A 1 189 ? 19.201 -9.871 8.763 1.00 69.31 189 TRP A CA 1
ATOM 1439 C C . TRP A 1 189 ? 19.866 -9.453 7.450 1.00 69.31 189 TRP A C 1
ATOM 1441 O O . TRP A 1 189 ? 20.130 -8.271 7.226 1.00 69.31 189 TRP A O 1
ATOM 1451 N N . SER A 1 190 ? 20.114 -10.426 6.574 1.00 66.25 190 SER A N 1
ATOM 1452 C CA . SER A 1 190 ? 20.730 -10.260 5.264 1.00 66.25 190 SER A CA 1
ATOM 1453 C C . SER A 1 190 ? 20.059 -11.155 4.214 1.00 66.25 190 SER A C 1
ATOM 1455 O O . SER A 1 190 ? 19.239 -12.013 4.535 1.00 66.25 190 SER A O 1
ATOM 1457 N N . HIS A 1 191 ? 20.411 -10.963 2.940 1.00 62.34 191 HIS A N 1
ATOM 1458 C CA . HIS A 1 191 ? 19.930 -11.825 1.854 1.00 62.34 191 HIS A CA 1
ATOM 1459 C C . HIS A 1 191 ? 20.488 -13.257 1.918 1.00 62.34 191 HIS A C 1
ATOM 1461 O O . HIS A 1 191 ? 19.879 -14.151 1.341 1.00 62.34 191 HIS A O 1
ATOM 1467 N N . GLU A 1 192 ? 21.597 -13.481 2.630 1.00 62.81 192 GLU A N 1
ATOM 1468 C CA . GLU A 1 192 ? 22.220 -14.803 2.805 1.00 62.81 192 GLU A CA 1
ATOM 1469 C C . GLU A 1 192 ? 21.448 -15.685 3.798 1.00 62.81 192 GLU A C 1
ATOM 1471 O O . GLU A 1 192 ? 21.486 -16.907 3.700 1.00 62.81 192 GLU A O 1
ATOM 1476 N N . ASP A 1 193 ? 20.694 -15.070 4.716 1.00 63.72 193 ASP A N 1
ATOM 1477 C CA . ASP A 1 193 ? 19.878 -15.773 5.713 1.00 63.72 193 ASP A CA 1
ATOM 1478 C C . ASP A 1 193 ? 18.553 -16.314 5.125 1.00 63.72 193 ASP A C 1
ATOM 1480 O O . ASP A 1 193 ? 17.732 -16.871 5.851 1.00 63.72 193 ASP A O 1
ATOM 1484 N N . MET A 1 194 ? 18.307 -16.138 3.818 1.00 66.50 194 MET A N 1
ATOM 1485 C CA . MET A 1 194 ? 17.083 -16.588 3.151 1.00 66.50 194 MET A CA 1
ATOM 1486 C C . MET A 1 194 ? 17.342 -17.858 2.322 1.00 66.50 194 MET A C 1
ATOM 1488 O O . MET A 1 194 ? 17.826 -17.748 1.196 1.00 66.50 194 MET A O 1
ATOM 1492 N N . PRO A 1 195 ? 16.960 -19.061 2.799 1.00 64.88 195 PRO A N 1
ATOM 1493 C CA . PRO A 1 195 ? 17.185 -20.317 2.072 1.00 64.88 195 PRO A CA 1
ATOM 1494 C C . PRO A 1 195 ? 16.345 -20.457 0.786 1.00 64.88 195 PRO A C 1
ATOM 1496 O O . PRO A 1 195 ? 16.530 -21.411 0.033 1.00 64.88 195 PRO A O 1
ATOM 1499 N N . GLY A 1 196 ? 15.445 -19.503 0.515 1.00 70.88 196 GLY A N 1
ATOM 1500 C CA . GLY A 1 196 ? 14.501 -19.552 -0.599 1.00 70.88 196 GLY A CA 1
ATOM 1501 C C . GLY A 1 196 ? 13.381 -20.568 -0.368 1.00 70.88 196 GLY A C 1
ATOM 1502 O O . GLY A 1 196 ? 13.408 -21.362 0.572 1.00 70.88 196 GLY A O 1
ATOM 1503 N N . ILE A 1 197 ? 12.358 -20.520 -1.215 1.00 79.88 197 ILE A N 1
ATOM 1504 C CA . ILE A 1 197 ? 11.234 -21.460 -1.178 1.00 79.88 197 ILE A CA 1
ATOM 1505 C C . ILE A 1 197 ? 11.440 -22.505 -2.267 1.00 79.88 197 ILE A C 1
ATOM 1507 O O . ILE A 1 197 ? 11.775 -22.164 -3.402 1.00 79.88 197 ILE A O 1
ATOM 1511 N N . ASP A 1 198 ? 11.218 -23.773 -1.921 1.00 78.06 198 ASP A N 1
ATOM 1512 C CA . ASP A 1 198 ? 11.359 -24.880 -2.863 1.00 78.06 198 ASP A CA 1
ATOM 1513 C C . ASP A 1 198 ? 10.444 -24.669 -4.095 1.00 78.06 198 ASP A C 1
ATOM 1515 O O . ASP A 1 198 ? 9.228 -24.482 -3.928 1.00 78.06 198 ASP A O 1
ATOM 1519 N N . PRO A 1 199 ? 10.985 -24.720 -5.332 1.00 80.75 199 PRO A N 1
ATOM 1520 C CA . PRO A 1 199 ? 10.213 -24.534 -6.564 1.00 80.75 199 PRO A CA 1
ATOM 1521 C C . PRO A 1 199 ? 9.021 -25.490 -6.727 1.00 80.75 199 PRO A C 1
ATOM 1523 O O . PRO A 1 199 ? 8.073 -25.172 -7.447 1.00 80.75 199 PRO A O 1
ATOM 1526 N N . SER A 1 200 ? 9.035 -26.652 -6.062 1.00 80.00 200 SER A N 1
ATOM 1527 C CA . SER A 1 200 ? 7.920 -27.610 -6.055 1.00 80.00 200 SER A CA 1
ATOM 1528 C C . SER A 1 200 ? 6.688 -27.102 -5.294 1.00 80.00 200 SER A C 1
ATOM 1530 O O . SER A 1 200 ? 5.558 -27.519 -5.575 1.00 80.00 200 SER A O 1
ATOM 1532 N N . ILE A 1 201 ? 6.877 -26.178 -4.347 1.00 82.62 201 ILE A N 1
ATOM 1533 C CA . ILE A 1 201 ? 5.787 -25.551 -3.595 1.00 82.62 201 ILE A CA 1
ATOM 1534 C C . ILE A 1 201 ? 5.134 -24.475 -4.458 1.00 82.62 201 ILE A C 1
ATOM 1536 O O . ILE A 1 201 ? 3.905 -24.469 -4.612 1.00 82.62 201 ILE A O 1
ATOM 1540 N N . ILE A 1 202 ? 5.951 -23.567 -4.998 1.00 86.12 202 ILE A N 1
ATOM 1541 C CA . ILE A 1 202 ? 5.518 -22.496 -5.890 1.00 86.12 202 ILE A CA 1
ATOM 1542 C C . ILE A 1 202 ? 6.699 -21.940 -6.697 1.00 86.12 202 ILE A C 1
ATOM 1544 O O . ILE A 1 202 ? 7.802 -21.777 -6.183 1.00 86.12 202 ILE A O 1
ATOM 1548 N N . SER A 1 203 ? 6.434 -21.564 -7.945 1.00 90.12 203 SER A N 1
ATOM 1549 C CA . SER A 1 203 ? 7.327 -20.748 -8.766 1.00 90.12 203 SER A CA 1
ATOM 1550 C C . SER A 1 203 ? 6.534 -19.637 -9.451 1.00 90.12 203 SER A C 1
ATOM 1552 O O . SER A 1 203 ? 5.330 -19.776 -9.699 1.00 90.12 203 SER A O 1
ATOM 1554 N N . HIS A 1 204 ? 7.186 -18.509 -9.734 1.00 92.06 204 HIS A N 1
ATOM 1555 C CA . HIS A 1 204 ? 6.552 -17.419 -10.469 1.00 92.06 204 HIS A CA 1
ATOM 1556 C C . HIS A 1 204 ? 6.671 -17.626 -11.977 1.00 92.06 204 HIS A C 1
ATOM 1558 O O . HIS A 1 204 ? 7.769 -17.828 -12.495 1.00 92.06 204 HIS A O 1
ATOM 1564 N N . LYS A 1 205 ? 5.538 -17.514 -12.677 1.00 90.25 205 LYS A N 1
ATOM 1565 C CA . LYS A 1 205 ? 5.440 -17.650 -14.133 1.00 90.25 205 LYS A CA 1
ATOM 1566 C C . LYS A 1 205 ? 4.890 -16.377 -14.759 1.00 90.25 205 LYS A C 1
ATOM 1568 O O . LYS A 1 205 ? 3.836 -15.870 -14.362 1.00 90.25 205 LYS A O 1
ATOM 1573 N N . LEU A 1 206 ? 5.580 -15.892 -15.780 1.00 83.25 206 LEU A N 1
ATOM 1574 C CA . LEU A 1 206 ? 5.157 -14.791 -16.626 1.00 83.25 206 LEU A CA 1
ATOM 1575 C C . LEU A 1 206 ? 4.381 -15.397 -17.790 1.00 83.25 206 LEU A C 1
ATOM 1577 O O . LEU A 1 206 ? 4.951 -15.783 -18.801 1.00 83.25 206 LEU A O 1
ATOM 1581 N N . ASN A 1 207 ? 3.057 -15.487 -17.651 1.00 84.69 207 ASN A N 1
ATOM 1582 C CA . ASN A 1 207 ? 2.153 -15.975 -18.699 1.00 84.69 207 ASN A CA 1
ATOM 1583 C C . ASN A 1 207 ? 2.068 -14.992 -19.894 1.00 84.69 207 ASN A C 1
ATOM 1585 O O . ASN A 1 207 ? 0.994 -14.502 -20.227 1.00 84.69 207 ASN A O 1
ATOM 1589 N N . VAL A 1 208 ? 3.204 -14.612 -20.481 1.00 86.12 208 VAL A N 1
ATOM 1590 C CA . VAL A 1 208 ? 3.320 -13.612 -21.547 1.00 86.12 208 VAL A CA 1
ATOM 1591 C C . VAL A 1 208 ? 2.560 -14.100 -22.770 1.00 86.12 208 VAL A C 1
ATOM 1593 O O . VAL A 1 208 ? 2.787 -15.212 -23.239 1.00 86.12 208 VAL A O 1
ATOM 1596 N N . ASN A 1 209 ? 1.678 -13.259 -23.314 1.00 86.25 209 ASN A N 1
ATOM 1597 C CA . ASN A 1 209 ? 0.951 -13.602 -24.530 1.00 86.25 209 ASN A CA 1
ATOM 1598 C C . ASN A 1 209 ? 1.940 -13.772 -25.705 1.00 86.25 209 ASN A C 1
ATOM 1600 O O . ASN A 1 209 ? 2.552 -12.775 -26.102 1.00 86.25 209 ASN A O 1
ATOM 1604 N N . PRO A 1 210 ? 2.056 -14.972 -26.314 1.00 84.38 210 PRO A N 1
ATOM 1605 C CA . PRO A 1 210 ? 2.997 -15.227 -27.410 1.00 84.38 210 PRO A CA 1
ATOM 1606 C C . PRO A 1 210 ? 2.750 -14.366 -28.655 1.00 84.38 210 PRO A C 1
ATOM 1608 O O . PRO A 1 210 ? 3.638 -14.190 -29.481 1.00 84.38 210 PRO A O 1
ATOM 1611 N N . SER A 1 211 ? 1.541 -13.815 -28.792 1.00 85.31 211 SER A N 1
ATOM 1612 C CA . SER A 1 211 ? 1.158 -12.961 -29.921 1.00 85.31 211 SER A CA 1
ATOM 1613 C C . SER A 1 211 ? 1.754 -11.552 -29.835 1.00 85.31 211 SER A C 1
ATOM 1615 O O . SER A 1 211 ? 1.740 -10.813 -30.820 1.00 85.31 211 SER A O 1
ATOM 1617 N N . LEU A 1 212 ? 2.239 -11.141 -28.659 1.00 85.88 212 LEU A N 1
ATOM 1618 C CA . LEU A 1 212 ? 2.812 -9.818 -28.441 1.00 85.88 212 LEU A CA 1
ATOM 1619 C C . LEU A 1 212 ? 4.325 -9.854 -28.641 1.00 85.88 212 LEU A C 1
ATOM 1621 O O . LEU A 1 212 ? 5.024 -10.713 -28.108 1.00 85.88 212 LEU A O 1
ATOM 1625 N N . ARG A 1 213 ? 4.838 -8.889 -29.408 1.00 87.88 213 ARG A N 1
ATOM 1626 C CA . ARG A 1 213 ? 6.272 -8.800 -29.690 1.00 87.88 213 ARG A CA 1
ATOM 1627 C C . ARG A 1 213 ? 7.044 -8.341 -28.446 1.00 87.88 213 ARG A C 1
ATOM 1629 O O . ARG A 1 213 ? 6.626 -7.358 -27.829 1.00 87.88 213 ARG A O 1
ATOM 1636 N N . PRO A 1 214 ? 8.180 -8.983 -28.120 1.00 90.94 214 PRO A N 1
ATOM 1637 C CA . PRO A 1 214 ? 9.084 -8.508 -27.081 1.00 90.94 214 PRO A CA 1
ATOM 1638 C C . PRO A 1 214 ? 9.559 -7.078 -27.336 1.00 90.94 214 PRO A C 1
ATOM 1640 O O . PRO A 1 214 ? 9.850 -6.697 -28.473 1.00 90.94 214 PRO A O 1
ATOM 1643 N N . ILE A 1 215 ? 9.634 -6.281 -26.269 1.00 92.50 215 ILE A N 1
ATOM 1644 C CA . ILE A 1 215 ? 10.053 -4.878 -26.337 1.00 92.50 215 ILE A CA 1
ATOM 1645 C C . ILE A 1 215 ? 11.423 -4.725 -25.680 1.00 92.50 215 ILE A C 1
ATOM 1647 O O . ILE A 1 215 ? 11.611 -5.079 -24.514 1.00 92.50 215 ILE A O 1
ATOM 1651 N N . LYS A 1 216 ? 12.360 -4.128 -26.429 1.00 92.81 216 LYS A N 1
ATOM 1652 C CA . LYS A 1 216 ? 13.662 -3.694 -25.916 1.00 92.81 216 LYS A CA 1
ATOM 1653 C C . LYS A 1 216 ? 13.660 -2.185 -25.721 1.00 92.81 216 LYS A C 1
ATOM 1655 O O . LYS A 1 216 ? 13.650 -1.424 -26.690 1.00 92.81 216 LYS A O 1
ATOM 1660 N N . GLN A 1 217 ? 13.647 -1.741 -24.470 1.00 90.31 217 GLN A N 1
ATOM 1661 C CA . GLN A 1 217 ? 13.668 -0.318 -24.161 1.00 90.31 217 GLN A CA 1
ATOM 1662 C C . GLN A 1 217 ? 15.037 0.291 -24.494 1.00 90.31 217 GLN A C 1
ATOM 1664 O O . GLN A 1 217 ? 16.083 -0.333 -24.323 1.00 90.31 217 GLN A O 1
ATOM 1669 N N . LYS A 1 218 ? 15.045 1.550 -24.945 1.00 87.38 218 LYS A N 1
ATOM 1670 C CA . LYS A 1 218 ? 16.296 2.292 -25.160 1.00 87.38 218 LYS A CA 1
ATOM 1671 C C . LYS A 1 218 ? 16.962 2.581 -23.814 1.00 87.38 218 LYS A C 1
ATOM 1673 O O . LYS A 1 218 ? 16.280 3.010 -22.882 1.00 87.38 218 LYS A O 1
ATOM 1678 N N . ARG A 1 219 ? 18.282 2.378 -23.727 1.00 86.00 219 ARG A N 1
ATOM 1679 C CA . ARG A 1 219 ? 19.066 2.620 -22.507 1.00 86.00 219 ARG A CA 1
ATOM 1680 C C . ARG A 1 219 ? 18.915 4.070 -22.045 1.00 86.00 219 ARG A C 1
ATOM 1682 O O . ARG A 1 219 ? 19.214 4.994 -22.802 1.00 86.00 219 ARG A O 1
ATOM 1689 N N . ARG A 1 220 ? 18.510 4.262 -20.791 1.00 85.62 220 ARG A N 1
ATOM 1690 C CA . ARG A 1 220 ? 18.508 5.576 -20.135 1.00 85.62 220 ARG A CA 1
ATOM 1691 C C . ARG A 1 220 ? 19.914 5.948 -19.662 1.00 85.62 220 ARG A C 1
ATOM 1693 O O . ARG A 1 220 ? 20.672 5.097 -19.203 1.00 85.62 220 ARG A O 1
ATOM 1700 N N . VAL A 1 221 ? 20.257 7.230 -19.780 1.00 83.56 221 VAL A N 1
ATOM 1701 C CA . VAL A 1 221 ? 21.515 7.782 -19.258 1.00 83.56 221 VAL A CA 1
ATOM 1702 C C . VAL A 1 221 ? 21.257 8.316 -17.854 1.00 83.56 221 VAL A C 1
ATOM 1704 O O . VAL A 1 221 ? 20.346 9.119 -17.653 1.00 83.56 221 VAL A O 1
ATOM 1707 N N . PHE A 1 222 ? 22.057 7.876 -16.887 1.00 83.62 222 PHE A N 1
ATOM 1708 C CA . PHE A 1 222 ? 21.998 8.367 -15.514 1.00 83.62 222 PHE A CA 1
ATOM 1709 C C . PHE A 1 222 ? 23.250 9.167 -15.162 1.00 83.62 222 PHE A C 1
ATOM 1711 O O . PHE A 1 222 ? 24.329 8.930 -15.706 1.00 83.62 222 PHE A O 1
ATOM 1718 N N . ALA A 1 223 ? 23.095 10.099 -14.219 1.00 86.12 223 ALA A N 1
ATOM 1719 C CA . ALA A 1 223 ? 24.215 10.789 -13.592 1.00 86.12 223 ALA A CA 1
ATOM 1720 C C . ALA A 1 223 ? 25.153 9.787 -12.879 1.00 86.12 223 ALA A C 1
ATOM 1722 O O . ALA A 1 223 ? 24.665 8.762 -12.388 1.00 86.12 223 ALA A O 1
ATOM 1723 N N . PRO A 1 224 ? 26.463 10.086 -12.762 1.00 85.44 224 PRO A N 1
ATOM 1724 C CA . PRO A 1 224 ? 27.447 9.184 -12.156 1.00 85.44 224 PRO A CA 1
ATOM 1725 C C . PRO A 1 224 ? 27.054 8.676 -10.763 1.00 85.44 224 PRO A C 1
ATOM 1727 O O . PRO A 1 224 ? 27.131 7.481 -10.507 1.00 85.44 224 PRO A O 1
ATOM 1730 N N . GLU A 1 225 ? 26.523 9.550 -9.903 1.00 86.00 225 GLU A N 1
ATOM 1731 C CA . GLU A 1 225 ? 26.048 9.190 -8.557 1.00 86.00 225 GLU A CA 1
ATOM 1732 C C . GLU A 1 225 ? 24.978 8.083 -8.590 1.00 86.00 225 GLU A C 1
ATOM 1734 O O . GLU A 1 225 ? 25.045 7.109 -7.842 1.00 86.00 225 GLU A O 1
ATOM 1739 N N . ARG A 1 226 ? 24.002 8.195 -9.501 1.00 85.12 226 ARG A N 1
ATOM 1740 C CA . ARG A 1 226 ? 22.934 7.197 -9.647 1.00 85.12 226 ARG A CA 1
ATOM 1741 C C . ARG A 1 226 ? 23.461 5.899 -10.243 1.00 85.12 226 ARG A C 1
ATOM 1743 O O . ARG A 1 226 ? 23.015 4.841 -9.824 1.00 85.12 226 ARG A O 1
ATOM 1750 N N . ASN A 1 227 ? 24.399 5.973 -11.188 1.00 86.31 227 ASN A N 1
ATOM 1751 C CA . ASN A 1 227 ? 25.041 4.777 -11.734 1.00 86.31 227 ASN A CA 1
ATOM 1752 C C . ASN A 1 227 ? 25.811 4.017 -10.655 1.00 86.31 227 ASN A C 1
ATOM 1754 O O . ASN A 1 227 ? 25.687 2.802 -10.598 1.00 86.31 227 ASN A O 1
ATOM 1758 N N . ASN A 1 228 ? 26.535 4.711 -9.773 1.00 87.69 228 ASN A N 1
ATOM 1759 C CA . ASN A 1 228 ? 27.239 4.069 -8.662 1.00 87.69 228 ASN A CA 1
ATOM 1760 C C . ASN A 1 228 ? 26.260 3.342 -7.733 1.00 87.69 228 ASN A C 1
ATOM 1762 O O . ASN A 1 228 ? 26.451 2.165 -7.453 1.00 87.69 228 ASN A O 1
ATOM 1766 N N . ALA A 1 229 ? 25.152 3.989 -7.362 1.00 88.00 229 ALA A N 1
ATOM 1767 C CA . ALA A 1 229 ? 24.117 3.354 -6.548 1.00 88.00 229 ALA A CA 1
ATOM 1768 C C . ALA A 1 229 ? 23.445 2.152 -7.248 1.00 88.00 229 ALA A C 1
ATOM 1770 O O . ALA A 1 229 ? 23.096 1.177 -6.587 1.00 88.00 229 ALA A O 1
ATOM 1771 N N . ILE A 1 230 ? 23.265 2.199 -8.576 1.00 89.31 230 ILE A N 1
ATOM 1772 C CA . ILE A 1 230 ? 22.781 1.045 -9.354 1.00 89.31 230 ILE A CA 1
ATOM 1773 C C . ILE A 1 230 ? 23.809 -0.088 -9.303 1.00 89.31 230 ILE A C 1
ATOM 1775 O O . ILE A 1 230 ? 23.429 -1.230 -9.073 1.00 89.31 230 ILE A O 1
ATOM 1779 N N . MET A 1 231 ? 25.095 0.212 -9.507 1.00 88.56 231 MET A N 1
ATOM 1780 C CA . MET A 1 231 ? 26.160 -0.795 -9.504 1.00 88.56 231 MET A CA 1
ATOM 1781 C C . MET A 1 231 ? 26.289 -1.480 -8.142 1.00 88.56 231 MET A C 1
ATOM 1783 O O . MET A 1 231 ? 26.294 -2.704 -8.093 1.00 88.56 231 MET A O 1
ATOM 1787 N N . GLU A 1 232 ? 26.274 -0.716 -7.047 1.00 89.88 232 GLU A N 1
ATOM 1788 C CA . GLU A 1 232 ? 26.292 -1.275 -5.689 1.00 89.88 232 GLU A CA 1
ATOM 1789 C C . GLU A 1 232 ? 25.113 -2.217 -5.423 1.00 89.88 232 GLU A C 1
ATOM 1791 O O . GLU A 1 232 ? 25.260 -3.223 -4.732 1.00 89.88 232 GLU A O 1
ATOM 1796 N N . GLU A 1 233 ? 23.925 -1.900 -5.941 1.00 88.50 233 GLU A N 1
ATOM 1797 C CA . GLU A 1 233 ? 22.754 -2.755 -5.754 1.00 88.50 233 GLU A CA 1
ATOM 1798 C C . GLU A 1 233 ? 22.807 -4.007 -6.637 1.00 88.50 233 GLU A C 1
ATOM 1800 O O . GLU A 1 233 ? 22.474 -5.098 -6.181 1.00 88.50 233 GLU A O 1
ATOM 1805 N N . VAL A 1 234 ? 23.291 -3.876 -7.875 1.00 90.50 234 VAL A N 1
ATOM 1806 C CA . VAL A 1 234 ? 23.533 -5.010 -8.779 1.00 90.50 234 VAL A CA 1
ATOM 1807 C C . VAL A 1 234 ? 24.548 -5.980 -8.171 1.00 90.50 234 VAL A C 1
ATOM 1809 O O . VAL A 1 234 ? 24.318 -7.186 -8.209 1.00 90.50 234 VAL A O 1
ATOM 1812 N N . ASP A 1 235 ? 25.619 -5.481 -7.553 1.00 90.44 235 ASP A N 1
ATOM 1813 C CA . ASP A 1 235 ? 26.619 -6.327 -6.894 1.00 90.44 235 ASP A CA 1
ATOM 1814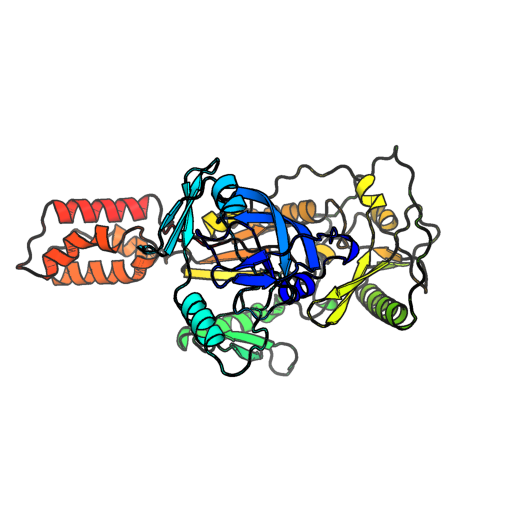 C C . ASP A 1 235 ? 26.032 -7.098 -5.706 1.00 90.44 235 ASP A C 1
ATOM 1816 O O . ASP A 1 235 ? 26.304 -8.289 -5.559 1.00 90.44 235 ASP A O 1
ATOM 1820 N N . LYS A 1 236 ? 25.151 -6.479 -4.908 1.00 88.19 236 LYS A N 1
ATOM 1821 C CA . LYS A 1 236 ? 24.430 -7.186 -3.832 1.00 88.19 236 LYS A CA 1
ATOM 1822 C C . LYS A 1 236 ? 23.519 -8.280 -4.374 1.00 88.19 236 LYS A C 1
ATOM 1824 O O . LYS A 1 236 ? 23.481 -9.374 -3.820 1.00 88.19 236 LYS A O 1
ATOM 1829 N N . LEU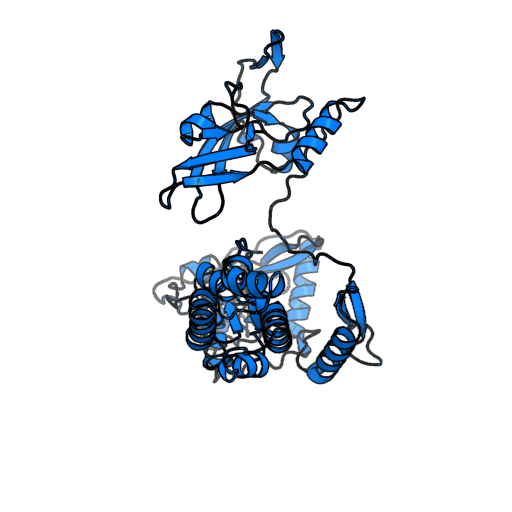 A 1 237 ? 22.791 -7.998 -5.455 1.00 88.25 237 LEU A N 1
ATOM 1830 C CA . LEU A 1 237 ? 21.901 -8.976 -6.084 1.00 88.25 237 LEU A CA 1
ATOM 1831 C C . LEU A 1 237 ? 22.681 -10.140 -6.717 1.00 88.25 237 LEU A C 1
ATOM 1833 O O . LEU A 1 237 ? 22.205 -11.275 -6.682 1.00 88.25 237 LEU A O 1
ATOM 1837 N N . LEU A 1 238 ? 23.866 -9.875 -7.278 1.00 89.88 238 LEU A N 1
ATOM 1838 C CA . LEU A 1 238 ? 24.776 -10.905 -7.790 1.00 89.88 238 LEU A CA 1
ATOM 1839 C C . LEU A 1 238 ? 25.358 -11.753 -6.657 1.00 89.88 238 LEU A C 1
ATOM 1841 O O . LEU A 1 238 ? 25.349 -12.976 -6.765 1.00 89.88 238 LEU A O 1
ATOM 1845 N N . ALA A 1 239 ? 25.816 -11.123 -5.570 1.00 87.31 239 ALA A N 1
ATOM 1846 C CA . ALA A 1 239 ? 26.340 -11.820 -4.396 1.00 87.31 239 ALA A CA 1
ATOM 1847 C C . ALA A 1 239 ? 25.283 -12.737 -3.760 1.00 87.31 239 ALA A C 1
ATOM 1849 O O . ALA A 1 239 ? 25.582 -13.874 -3.412 1.00 87.31 239 ALA A O 1
ATOM 1850 N N . ALA A 1 240 ? 24.027 -12.282 -3.710 1.00 83.81 240 ALA A N 1
ATOM 1851 C CA . ALA A 1 240 ? 22.885 -13.076 -3.259 1.00 83.81 240 ALA A CA 1
ATOM 1852 C C . ALA A 1 240 ? 22.384 -14.108 -4.294 1.00 83.81 240 ALA A C 1
ATOM 1854 O O . ALA A 1 240 ? 21.412 -14.812 -4.037 1.00 83.81 240 ALA A O 1
ATOM 1855 N N . ASN A 1 241 ? 23.003 -14.193 -5.479 1.00 87.75 241 ASN A N 1
ATOM 1856 C CA . ASN A 1 241 ? 22.600 -15.075 -6.580 1.00 87.75 241 ASN A CA 1
ATOM 1857 C C . ASN A 1 241 ? 21.132 -14.884 -7.037 1.00 87.75 241 ASN A C 1
ATOM 1859 O O . ASN A 1 241 ? 20.510 -15.797 -7.583 1.00 87.75 241 ASN A O 1
ATOM 1863 N N . PHE A 1 242 ? 20.568 -13.686 -6.849 1.00 88.25 242 PHE A N 1
ATOM 1864 C CA . PHE A 1 242 ? 19.201 -13.340 -7.268 1.00 88.25 242 PHE A CA 1
ATOM 1865 C C . PHE A 1 242 ? 19.105 -12.968 -8.744 1.00 88.25 242 PHE A C 1
ATOM 1867 O O . PHE A 1 242 ? 18.028 -13.060 -9.337 1.00 88.25 242 PHE A O 1
ATOM 1874 N N . ILE A 1 243 ? 20.221 -12.557 -9.344 1.00 93.06 243 ILE A N 1
ATOM 1875 C CA . ILE A 1 243 ? 20.321 -12.208 -10.761 1.00 93.06 243 ILE A CA 1
ATOM 1876 C C . ILE A 1 243 ? 21.477 -12.958 -11.425 1.00 93.06 243 ILE A C 1
ATOM 1878 O O . ILE A 1 243 ? 22.423 -13.384 -10.763 1.00 93.06 243 ILE A O 1
ATOM 1882 N N . ARG A 1 244 ? 21.407 -13.116 -12.748 1.00 94.12 244 ARG A N 1
ATOM 1883 C CA . ARG A 1 244 ? 22.511 -13.605 -13.589 1.00 94.12 244 ARG A CA 1
ATOM 1884 C C . ARG A 1 244 ? 22.703 -12.720 -14.801 1.00 94.12 244 ARG A C 1
ATOM 1886 O O . ARG A 1 244 ? 21.768 -12.058 -15.244 1.00 94.12 244 ARG A O 1
ATOM 1893 N N . GLU A 1 245 ? 23.908 -12.751 -15.344 1.00 94.56 245 GLU A N 1
ATOM 1894 C CA . GLU A 1 245 ? 24.193 -12.155 -16.642 1.00 94.56 245 GLU A CA 1
ATOM 1895 C C . GLU A 1 245 ? 23.468 -12.926 -17.757 1.00 94.56 245 GLU A C 1
ATOM 1897 O O . GLU A 1 245 ? 23.265 -14.144 -17.676 1.00 94.56 245 GLU A O 1
ATOM 1902 N N . VAL A 1 246 ? 23.026 -12.194 -18.778 1.00 93.50 246 VAL A N 1
ATOM 1903 C CA . VAL A 1 246 ? 22.299 -12.741 -19.925 1.00 93.50 246 VAL A CA 1
ATOM 1904 C C . VAL A 1 246 ? 22.796 -12.099 -21.214 1.00 93.50 246 VAL A C 1
ATOM 1906 O O . VAL A 1 246 ? 23.074 -10.900 -21.270 1.00 93.50 246 VAL A O 1
ATOM 1909 N N . PHE A 1 247 ? 22.874 -12.899 -22.272 1.00 91.00 247 PHE A N 1
ATOM 1910 C CA . PHE A 1 247 ? 23.298 -12.452 -23.591 1.00 91.00 247 PHE A CA 1
ATOM 1911 C C . PHE A 1 247 ? 22.106 -12.472 -24.544 1.00 91.00 247 PHE A C 1
ATOM 1913 O O . PHE A 1 247 ? 21.333 -13.422 -24.559 1.00 91.00 247 PHE A O 1
ATOM 1920 N N . TYR A 1 248 ? 21.968 -11.414 -25.343 1.00 88.50 248 TYR A N 1
ATOM 1921 C CA . TYR A 1 248 ? 20.939 -11.289 -26.384 1.00 88.50 248 TYR A CA 1
ATOM 1922 C C . TYR A 1 248 ? 19.474 -11.486 -25.923 1.00 88.50 248 TYR A C 1
ATOM 1924 O O . TYR A 1 248 ? 18.715 -12.146 -26.629 1.00 88.50 248 TYR A O 1
ATOM 1932 N N . PRO A 1 249 ? 19.013 -1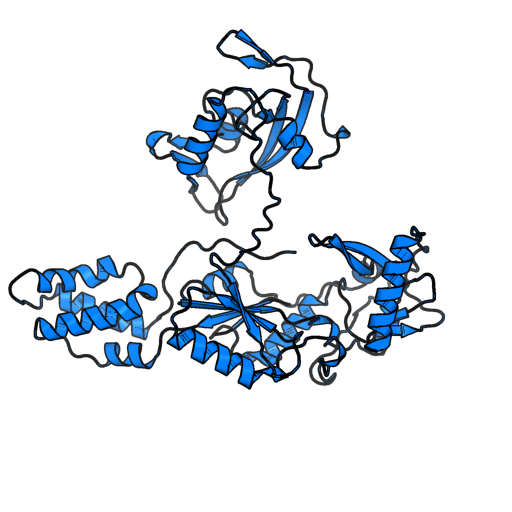0.871 -24.814 1.00 91.75 249 PRO A N 1
ATOM 1933 C CA . PRO A 1 249 ? 17.644 -11.070 -24.340 1.00 91.75 249 PRO A CA 1
ATOM 1934 C C . PRO A 1 249 ? 16.611 -10.440 -25.284 1.00 91.75 249 PRO A C 1
ATOM 1936 O O . PRO A 1 249 ? 16.855 -9.384 -25.883 1.00 91.75 249 PRO A O 1
ATOM 1939 N N . ASP A 1 250 ? 15.436 -11.062 -25.391 1.00 90.62 250 ASP A N 1
ATOM 1940 C CA . ASP A 1 250 ? 14.314 -10.570 -26.202 1.00 90.62 250 ASP A CA 1
ATOM 1941 C C . ASP A 1 250 ? 13.573 -9.401 -25.550 1.00 90.62 250 ASP A C 1
ATOM 1943 O O . ASP A 1 250 ? 13.233 -8.419 -26.213 1.00 90.62 250 ASP A O 1
ATOM 1947 N N . TRP A 1 251 ? 13.356 -9.496 -24.241 1.00 93.31 251 TRP A N 1
ATOM 1948 C CA . TRP A 1 251 ? 12.790 -8.433 -23.417 1.00 93.31 251 TRP A CA 1
ATOM 1949 C C . TRP A 1 251 ? 13.910 -7.628 -22.789 1.00 93.31 251 TRP A C 1
ATOM 1951 O O . TRP A 1 251 ? 14.924 -8.190 -22.385 1.00 93.31 251 TRP A O 1
ATOM 1961 N N . LEU A 1 252 ? 13.746 -6.309 -22.699 1.00 94.19 252 LEU A N 1
ATOM 1962 C CA . LEU A 1 252 ? 14.776 -5.488 -22.084 1.00 94.19 252 LEU A CA 1
ATOM 1963 C C . LEU A 1 252 ? 14.192 -4.244 -21.415 1.00 94.19 252 LEU A C 1
ATOM 1965 O O . LEU A 1 252 ? 13.712 -3.337 -22.096 1.00 94.19 252 LEU A O 1
ATOM 1969 N N . ALA A 1 253 ? 14.249 -4.206 -20.084 1.00 94.56 253 ALA A N 1
ATOM 1970 C CA . ALA A 1 253 ? 13.714 -3.126 -19.258 1.00 94.56 253 ALA A CA 1
ATOM 1971 C C . ALA A 1 253 ? 14.809 -2.180 -18.732 1.00 94.56 253 ALA A C 1
ATOM 1973 O O . ALA A 1 253 ? 15.953 -2.574 -18.507 1.00 94.56 253 ALA A O 1
ATOM 1974 N N . ASN A 1 254 ? 14.468 -0.912 -18.503 1.00 92.62 254 ASN A N 1
ATOM 1975 C CA . ASN A 1 254 ? 15.362 0.025 -17.827 1.00 92.62 254 ASN A CA 1
ATOM 1976 C C . ASN A 1 254 ? 15.237 -0.063 -16.307 1.00 92.62 254 ASN A C 1
ATOM 1978 O O . ASN A 1 254 ? 14.168 -0.315 -15.754 1.00 92.62 254 ASN A O 1
ATOM 1982 N N . VAL A 1 255 ? 16.334 0.266 -15.636 1.00 91.19 255 VAL A N 1
ATOM 1983 C CA . VAL A 1 255 ? 16.358 0.495 -14.193 1.00 91.19 255 VAL A CA 1
ATOM 1984 C C . VAL A 1 255 ? 15.806 1.889 -13.880 1.00 91.19 255 VAL A C 1
ATOM 1986 O O . VAL A 1 255 ? 16.001 2.842 -14.632 1.00 91.19 255 VAL A O 1
ATOM 1989 N N . VAL A 1 256 ? 15.108 2.024 -12.760 1.00 88.38 256 VAL A N 1
ATOM 1990 C CA . VAL A 1 256 ? 14.564 3.273 -12.231 1.00 88.38 256 VAL A CA 1
ATOM 1991 C C . VAL A 1 256 ? 15.017 3.413 -10.788 1.00 88.38 256 VAL A C 1
ATOM 1993 O O . VAL A 1 256 ? 14.808 2.523 -9.971 1.00 88.38 256 VAL A O 1
ATOM 1996 N N . MET A 1 257 ? 15.627 4.552 -10.472 1.00 86.19 257 MET A N 1
ATOM 1997 C CA . MET A 1 257 ? 16.094 4.853 -9.122 1.00 86.19 257 MET A CA 1
ATOM 1998 C C . MET A 1 257 ? 15.087 5.743 -8.406 1.00 86.19 257 MET A C 1
ATOM 2000 O O . MET A 1 257 ? 14.800 6.852 -8.861 1.00 86.19 257 MET A O 1
ATOM 2004 N N . VAL A 1 258 ? 14.584 5.266 -7.271 1.00 82.06 258 VAL A N 1
ATOM 2005 C CA . VAL A 1 258 ? 13.622 5.978 -6.422 1.00 82.06 258 VAL A CA 1
ATOM 2006 C C . VAL A 1 258 ? 14.280 6.275 -5.078 1.00 82.06 258 VAL A C 1
ATOM 2008 O O . VAL A 1 258 ? 14.925 5.405 -4.497 1.00 82.06 258 VAL A O 1
ATOM 2011 N N . LYS A 1 259 ? 14.142 7.501 -4.561 1.00 78.88 259 LYS A N 1
ATOM 2012 C CA . LYS A 1 259 ? 14.576 7.817 -3.192 1.00 78.88 259 LYS A CA 1
ATOM 2013 C C . LYS A 1 259 ? 13.499 7.368 -2.209 1.00 78.88 259 LYS A C 1
ATOM 2015 O O . LYS A 1 259 ? 12.348 7.778 -2.340 1.00 78.88 259 LYS A O 1
ATOM 2020 N N . LYS A 1 260 ? 13.868 6.556 -1.217 1.00 73.44 260 LYS A N 1
ATOM 2021 C CA . LYS A 1 260 ? 13.012 6.289 -0.055 1.00 73.44 260 LYS A CA 1
ATOM 2022 C C . LYS A 1 260 ? 12.859 7.563 0.784 1.00 73.44 260 LYS A C 1
ATOM 2024 O O . LYS A 1 260 ? 13.710 8.451 0.733 1.00 73.44 260 LYS A O 1
ATOM 2029 N N . SER A 1 261 ? 11.821 7.615 1.619 1.00 58.50 261 SER A N 1
ATOM 2030 C CA . SER A 1 261 ? 11.635 8.665 2.638 1.00 58.50 261 SER A CA 1
ATOM 2031 C C . SER A 1 261 ? 12.820 8.769 3.607 1.00 58.50 261 SER A C 1
ATOM 2033 O O . SER A 1 261 ? 13.091 9.838 4.141 1.00 58.50 261 SER A O 1
ATOM 2035 N N . THR A 1 262 ? 13.576 7.681 3.771 1.00 68.19 262 THR A N 1
ATOM 2036 C CA . THR A 1 262 ? 14.823 7.615 4.547 1.00 68.19 262 THR A CA 1
ATOM 2037 C C . THR A 1 262 ? 16.035 8.236 3.841 1.00 68.19 262 THR A C 1
ATOM 2039 O O . THR A 1 262 ? 17.132 8.218 4.387 1.00 68.19 262 THR A O 1
ATOM 2042 N N . GLY A 1 263 ? 15.882 8.736 2.611 1.00 69.88 263 GLY A N 1
ATOM 2043 C CA . GLY A 1 263 ? 16.964 9.293 1.792 1.00 69.88 263 GLY A CA 1
ATOM 2044 C C . GLY A 1 263 ? 17.789 8.255 1.022 1.00 69.88 263 GLY A C 1
ATOM 2045 O O . GLY A 1 263 ? 18.494 8.625 0.085 1.00 69.88 263 GLY A O 1
ATOM 2046 N N . LYS A 1 264 ? 17.667 6.959 1.350 1.00 76.56 264 LYS A N 1
ATOM 2047 C CA . LYS A 1 264 ? 18.367 5.864 0.656 1.00 76.56 264 LYS A CA 1
ATOM 2048 C C . LYS A 1 264 ? 17.777 5.619 -0.738 1.00 76.56 264 LYS A C 1
ATOM 2050 O O . LYS A 1 264 ? 16.559 5.645 -0.923 1.00 76.56 264 LYS A O 1
ATOM 2055 N N . TRP A 1 265 ? 18.635 5.333 -1.712 1.00 80.69 265 TRP A N 1
ATOM 2056 C CA . TRP A 1 265 ? 18.218 4.916 -3.049 1.00 80.69 265 TRP A CA 1
ATOM 2057 C C . TRP A 1 265 ? 17.648 3.487 -3.047 1.00 80.69 265 TRP A C 1
ATOM 2059 O O . TRP A 1 265 ? 18.178 2.600 -2.380 1.00 80.69 265 TRP A O 1
ATOM 2069 N N . ARG A 1 266 ? 16.569 3.264 -3.805 1.00 82.19 266 ARG A N 1
ATOM 2070 C CA . ARG A 1 266 ? 15.995 1.951 -4.125 1.00 82.19 266 ARG A CA 1
ATOM 2071 C C . ARG A 1 266 ? 16.022 1.765 -5.637 1.00 82.19 266 ARG A C 1
ATOM 2073 O O . ARG A 1 266 ? 15.524 2.619 -6.374 1.00 82.19 266 ARG A O 1
ATOM 2080 N N . MET A 1 267 ? 16.590 0.647 -6.067 1.00 87.50 267 MET A N 1
ATOM 2081 C CA . MET A 1 267 ? 16.568 0.209 -7.455 1.00 87.50 267 MET A CA 1
ATOM 2082 C C . MET A 1 267 ? 15.232 -0.480 -7.753 1.00 87.50 267 MET A C 1
ATOM 2084 O O . MET A 1 267 ? 14.832 -1.402 -7.045 1.00 87.50 267 MET A O 1
ATOM 2088 N N . CYS A 1 268 ? 14.547 -0.029 -8.798 1.00 87.31 268 CYS A N 1
ATOM 2089 C CA . CYS A 1 268 ? 13.362 -0.663 -9.368 1.00 87.31 268 CYS A CA 1
ATOM 2090 C C . CYS A 1 268 ? 13.621 -0.962 -10.847 1.00 87.31 268 CYS A C 1
ATOM 2092 O O . CYS A 1 268 ? 14.436 -0.292 -11.478 1.00 87.31 268 CYS A O 1
ATOM 2094 N N . VAL A 1 269 ? 12.911 -1.924 -11.429 1.00 89.69 269 VAL A N 1
ATOM 2095 C CA . VAL A 1 269 ? 12.977 -2.198 -12.871 1.00 89.69 269 VAL A CA 1
ATOM 2096 C C . VAL A 1 269 ? 11.637 -1.852 -13.512 1.00 89.69 269 VAL A C 1
ATOM 2098 O O . VAL A 1 269 ? 10.575 -2.208 -13.003 1.00 89.69 269 VAL A O 1
ATOM 2101 N N . ASP A 1 270 ? 11.684 -1.113 -14.619 1.00 90.69 270 ASP A N 1
ATOM 2102 C CA . ASP A 1 270 ? 10.511 -0.646 -15.357 1.00 90.69 270 ASP A CA 1
ATOM 2103 C C . ASP A 1 270 ? 9.937 -1.761 -16.241 1.00 90.69 270 ASP A C 1
ATOM 2105 O O . ASP A 1 270 ? 10.086 -1.770 -17.466 1.00 90.69 270 ASP A O 1
ATOM 2109 N N . PHE A 1 271 ? 9.253 -2.714 -15.607 1.00 90.81 271 PHE A N 1
ATOM 2110 C CA . PHE A 1 271 ? 8.564 -3.814 -16.283 1.00 90.81 271 PHE A CA 1
ATOM 2111 C C . PHE A 1 271 ? 7.248 -3.392 -16.952 1.00 90.81 271 PHE A C 1
ATOM 2113 O O . PHE A 1 271 ? 6.425 -4.249 -17.259 1.00 90.81 271 PHE A O 1
ATOM 2120 N N . THR A 1 272 ? 7.004 -2.102 -17.202 1.00 88.50 272 THR A N 1
ATOM 2121 C CA . THR A 1 272 ? 5.733 -1.615 -17.768 1.00 88.50 272 THR A CA 1
ATOM 2122 C C . THR A 1 272 ? 5.349 -2.336 -19.061 1.00 88.50 272 THR A C 1
ATOM 2124 O O . THR A 1 272 ? 4.203 -2.754 -19.220 1.00 88.50 272 THR A O 1
ATOM 2127 N N . ASP A 1 273 ? 6.298 -2.524 -19.976 1.00 89.44 273 ASP A N 1
ATOM 2128 C CA . ASP A 1 273 ? 6.038 -3.171 -21.266 1.00 89.44 273 ASP A CA 1
ATOM 2129 C C . ASP A 1 273 ? 5.832 -4.683 -21.134 1.00 89.44 273 ASP A C 1
ATOM 2131 O O . ASP A 1 273 ? 4.904 -5.236 -21.725 1.00 89.44 273 ASP A O 1
ATOM 2135 N N . LEU A 1 274 ? 6.618 -5.333 -20.273 1.00 90.50 274 LEU A N 1
ATOM 2136 C CA . LEU A 1 274 ? 6.442 -6.743 -19.926 1.00 90.50 274 LEU A CA 1
ATOM 2137 C C . LEU A 1 274 ? 5.070 -6.982 -19.266 1.00 90.50 274 LEU A C 1
ATOM 2139 O O . LEU A 1 274 ? 4.331 -7.890 -19.636 1.00 90.50 274 LEU A O 1
ATOM 2143 N N . ASN A 1 275 ? 4.667 -6.103 -18.350 1.00 91.31 275 ASN A N 1
ATOM 2144 C CA . ASN A 1 275 ? 3.390 -6.161 -17.640 1.00 91.31 275 ASN A CA 1
ATOM 2145 C C . ASN A 1 275 ? 2.175 -5.939 -18.550 1.00 91.31 275 ASN A C 1
ATOM 2147 O O . ASN A 1 275 ? 1.092 -6.461 -18.266 1.00 91.31 275 ASN A O 1
ATOM 2151 N N . LYS A 1 276 ? 2.320 -5.168 -19.634 1.00 88.62 276 LYS A N 1
ATOM 2152 C CA . LYS A 1 276 ? 1.278 -5.055 -20.667 1.00 88.62 276 LYS A CA 1
ATOM 2153 C C . LYS A 1 276 ? 1.098 -6.374 -21.413 1.00 88.62 276 LYS A C 1
ATOM 2155 O O . LYS A 1 276 ? -0.032 -6.706 -21.762 1.00 88.62 276 LYS A O 1
ATOM 2160 N N . ALA A 1 277 ? 2.183 -7.119 -21.621 1.00 89.06 277 ALA A N 1
ATOM 2161 C CA . ALA A 1 277 ? 2.146 -8.398 -22.318 1.00 89.06 277 ALA A CA 1
ATOM 2162 C C . ALA A 1 277 ? 1.671 -9.573 -21.450 1.00 89.06 277 ALA A C 1
ATOM 2164 O O . ALA A 1 277 ? 1.186 -10.575 -21.979 1.00 89.06 277 ALA A O 1
ATOM 2165 N N . CYS A 1 278 ? 1.744 -9.431 -20.126 1.00 87.06 278 CYS A N 1
ATOM 2166 C CA . CYS A 1 278 ? 1.169 -10.381 -19.181 1.00 87.06 278 CYS A CA 1
ATOM 2167 C C . CYS A 1 278 ? -0.345 -10.131 -18.976 1.00 87.06 278 CYS A C 1
ATOM 2169 O O . CYS A 1 278 ? -0.741 -9.052 -18.504 1.00 87.06 278 CYS A O 1
ATOM 2171 N N . PRO A 1 279 ? -1.223 -11.118 -19.234 1.00 86.75 279 PRO A N 1
ATOM 2172 C CA . PRO A 1 279 ? -2.609 -11.063 -18.803 1.00 86.75 279 PRO A CA 1
ATOM 2173 C C . PRO A 1 279 ? -2.662 -11.007 -17.272 1.00 86.75 279 PRO A C 1
ATOM 2175 O O . PRO A 1 279 ? -1.799 -11.539 -16.567 1.00 86.75 279 PRO A O 1
ATOM 2178 N N . LYS A 1 280 ? -3.662 -10.297 -16.750 1.00 83.88 280 LYS A N 1
ATOM 2179 C CA . LYS A 1 280 ? -3.836 -10.149 -15.305 1.00 83.88 280 LYS A CA 1
ATOM 2180 C C . LYS A 1 280 ? -4.298 -11.484 -14.716 1.00 83.88 280 LYS A C 1
ATOM 2182 O O . LYS A 1 280 ? -5.311 -12.016 -15.164 1.00 83.88 280 LYS A O 1
ATOM 2187 N N . ASP A 1 281 ? -3.587 -11.989 -13.710 1.00 82.69 281 ASP A N 1
ATOM 2188 C CA . ASP A 1 281 ? -4.074 -13.119 -12.919 1.00 82.69 281 ASP A CA 1
ATOM 2189 C C . ASP A 1 281 ? -5.318 -12.671 -12.134 1.00 82.69 281 ASP A C 1
ATOM 2191 O O . ASP A 1 281 ? -5.294 -11.658 -11.433 1.00 82.69 281 ASP A O 1
ATOM 2195 N N . SER A 1 282 ? -6.422 -13.404 -12.287 1.00 77.62 282 SER A N 1
ATOM 2196 C CA . SER A 1 282 ? -7.697 -13.121 -11.610 1.00 77.62 282 SER A CA 1
ATOM 2197 C C . SER A 1 282 ? -7.779 -13.773 -10.228 1.00 77.62 282 SER A C 1
ATOM 2199 O O . SER A 1 282 ? -8.874 -13.990 -9.709 1.00 77.62 282 SER A O 1
ATOM 2201 N N . PHE A 1 283 ? -6.630 -14.101 -9.632 1.00 77.50 283 PHE A N 1
ATOM 2202 C CA . PHE A 1 283 ? -6.566 -14.652 -8.288 1.00 77.50 283 PHE A CA 1
ATOM 2203 C C . PHE A 1 283 ? -7.238 -13.705 -7.277 1.00 77.50 283 PHE A C 1
ATOM 2205 O O . PHE A 1 283 ? -6.914 -12.511 -7.247 1.00 77.50 283 PHE A O 1
ATOM 2212 N N . PRO A 1 284 ? -8.184 -14.203 -6.458 1.00 70.81 284 PRO A N 1
ATOM 2213 C CA . PRO A 1 284 ? -8.903 -13.369 -5.512 1.00 70.81 284 PRO A CA 1
ATOM 2214 C C . PRO A 1 284 ? -7.965 -12.953 -4.381 1.00 70.81 284 PRO A C 1
ATOM 2216 O O . PRO A 1 284 ? -7.557 -13.768 -3.556 1.00 70.81 284 PRO A O 1
ATOM 2219 N N . LEU A 1 285 ? -7.634 -11.666 -4.335 1.00 68.88 285 LEU A N 1
ATOM 2220 C CA . LEU A 1 285 ? -6.961 -11.086 -3.180 1.00 68.88 285 LEU A CA 1
ATOM 2221 C C . LEU A 1 285 ? -8.001 -10.771 -2.095 1.00 68.88 285 LEU A C 1
ATOM 2223 O O . LEU A 1 285 ? -9.084 -10.266 -2.427 1.00 68.88 285 LEU A O 1
ATOM 2227 N N . PRO A 1 286 ? -7.704 -11.061 -0.814 1.00 62.78 286 PRO A N 1
ATOM 2228 C CA . PRO A 1 286 ? -8.594 -10.706 0.280 1.00 62.78 286 PRO A CA 1
ATOM 2229 C C . PRO A 1 286 ? -8.833 -9.194 0.287 1.00 62.78 286 PRO A C 1
ATOM 2231 O O . PRO A 1 286 ? -7.932 -8.391 0.033 1.00 62.78 286 PRO A O 1
ATOM 2234 N N . ARG A 1 287 ? -10.082 -8.788 0.536 1.00 56.56 287 ARG A N 1
ATOM 2235 C CA . ARG A 1 287 ? -10.422 -7.364 0.596 1.00 56.56 287 ARG A CA 1
ATOM 2236 C C . ARG A 1 287 ? -9.867 -6.783 1.887 1.00 56.56 287 ARG A C 1
ATOM 2238 O O . ARG A 1 287 ? -10.131 -7.320 2.958 1.00 56.56 287 ARG A O 1
ATOM 2245 N N . ILE A 1 288 ? -9.199 -5.636 1.783 1.00 55.12 288 ILE A N 1
ATOM 2246 C CA . ILE A 1 288 ? -8.650 -4.908 2.937 1.00 55.12 288 ILE A CA 1
ATOM 2247 C C . ILE A 1 288 ? -9.721 -4.705 4.018 1.00 55.12 288 ILE A C 1
ATOM 2249 O O . ILE A 1 288 ? -9.445 -4.876 5.198 1.00 55.12 288 ILE A O 1
ATOM 2253 N N . ASP A 1 289 ? -10.965 -4.418 3.630 1.00 48.69 289 ASP A N 1
ATOM 2254 C CA . ASP A 1 289 ? -12.051 -4.198 4.590 1.00 48.69 289 ASP A CA 1
ATOM 2255 C C . ASP A 1 289 ? -12.377 -5.459 5.415 1.00 48.69 289 ASP A C 1
ATOM 2257 O O . ASP A 1 289 ? -12.646 -5.351 6.605 1.00 48.69 289 ASP A O 1
ATOM 2261 N N . GLN A 1 290 ? -12.270 -6.658 4.826 1.00 55.06 290 GLN A N 1
ATOM 2262 C CA . GLN A 1 290 ? -12.461 -7.920 5.555 1.00 55.06 290 GLN A CA 1
ATOM 2263 C C . GLN A 1 290 ? -11.315 -8.192 6.537 1.00 55.06 290 GLN A C 1
ATOM 2265 O O . GLN A 1 290 ? -11.571 -8.654 7.644 1.00 55.06 290 GLN A O 1
ATOM 2270 N N . LEU A 1 291 ? -10.082 -7.856 6.150 1.00 59.12 291 LEU A N 1
ATOM 2271 C CA . LEU A 1 291 ? -8.881 -7.968 6.985 1.00 59.12 291 LEU A CA 1
ATOM 2272 C C . LEU A 1 291 ? -8.947 -7.016 8.198 1.00 59.12 291 LEU A C 1
ATOM 2274 O O . LEU A 1 291 ? -8.602 -7.358 9.329 1.00 59.12 291 LEU A O 1
ATOM 2278 N N . VAL A 1 292 ? -9.421 -5.788 7.974 1.00 56.28 292 VAL A N 1
ATOM 2279 C CA . VAL A 1 292 ? -9.623 -4.790 9.035 1.00 56.28 292 VAL A CA 1
ATOM 2280 C C . VAL A 1 292 ? -10.772 -5.208 9.958 1.00 56.28 292 VAL A C 1
ATOM 2282 O O . VAL A 1 292 ? -10.668 -5.089 11.179 1.00 56.28 292 VAL A O 1
ATOM 2285 N N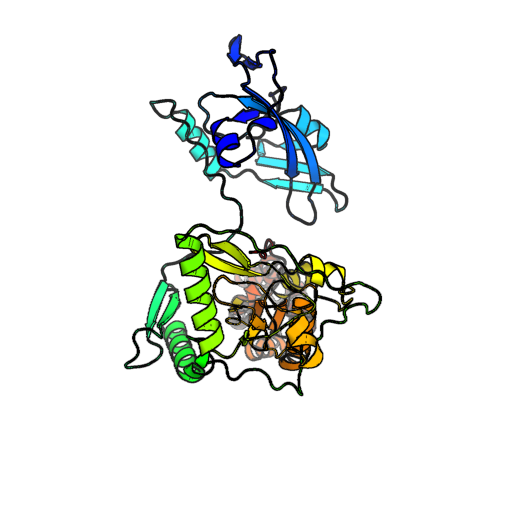 . ASP A 1 293 ? -11.851 -5.752 9.397 1.00 55.06 293 ASP A N 1
ATOM 2286 C CA . ASP A 1 293 ? -12.984 -6.240 10.181 1.00 55.06 293 ASP A CA 1
ATOM 2287 C C . ASP A 1 293 ? -12.622 -7.462 11.042 1.00 55.06 293 ASP A C 1
ATOM 2289 O O . ASP A 1 293 ? -13.124 -7.581 12.161 1.00 55.06 293 ASP A O 1
ATOM 2293 N N . SER A 1 294 ? -11.750 -8.361 10.569 1.00 54.50 294 SER A N 1
ATOM 2294 C CA . SER A 1 294 ? -11.308 -9.523 11.350 1.00 54.50 294 SER A CA 1
ATOM 2295 C C . SER A 1 294 ? -10.275 -9.164 12.419 1.00 54.50 294 SER A C 1
ATOM 2297 O O . SER A 1 294 ? -10.285 -9.752 13.500 1.00 54.50 294 SER A O 1
ATOM 2299 N N . THR A 1 295 ? -9.453 -8.136 12.188 1.00 52.41 295 THR A N 1
ATOM 2300 C CA . THR A 1 295 ? -8.519 -7.615 13.202 1.00 52.41 295 THR A CA 1
ATOM 2301 C C . THR A 1 295 ? -9.219 -6.826 14.322 1.00 52.41 295 THR A C 1
ATOM 2303 O O . THR A 1 295 ? -8.678 -6.688 15.429 1.00 52.41 295 THR A O 1
ATOM 2306 N N . ALA A 1 296 ? -10.455 -6.363 14.095 1.00 47.09 296 ALA A N 1
ATOM 2307 C CA . ALA A 1 296 ? -11.268 -5.638 15.067 1.00 47.09 296 ALA A CA 1
ATOM 2308 C C . ALA A 1 296 ? -11.764 -6.543 16.218 1.00 47.09 296 ALA A C 1
ATOM 2310 O O . ALA A 1 296 ? -12.804 -7.194 16.151 1.00 47.09 296 ALA A O 1
ATOM 2311 N N . GLY A 1 297 ? -11.032 -6.542 17.336 1.00 49.22 297 GLY A N 1
ATOM 2312 C CA . GLY A 1 297 ? -11.406 -7.277 18.556 1.00 49.22 297 GLY A CA 1
ATOM 2313 C C . GLY A 1 297 ? -10.244 -7.972 19.262 1.00 49.22 297 GLY A C 1
ATOM 2314 O O . GLY A 1 297 ? -10.407 -8.435 20.394 1.00 49.22 297 GLY A O 1
ATOM 2315 N N . HIS A 1 298 ? -9.064 -8.014 18.643 1.00 52.25 298 HIS A N 1
ATOM 2316 C CA . HIS A 1 298 ? -7.868 -8.585 19.255 1.00 52.25 298 HIS A CA 1
ATOM 2317 C C . HIS A 1 298 ? -7.228 -7.635 20.275 1.00 52.25 298 HIS A C 1
ATOM 2319 O O . HIS A 1 298 ? -7.240 -6.415 20.121 1.00 52.25 298 HIS A O 1
ATOM 2325 N N . LYS A 1 299 ? -6.665 -8.199 21.357 1.00 46.81 299 LYS A N 1
ATOM 2326 C CA . LYS A 1 299 ? -5.978 -7.404 22.404 1.00 46.81 299 LYS A CA 1
ATOM 2327 C C . LYS A 1 299 ? -4.688 -6.777 21.905 1.00 4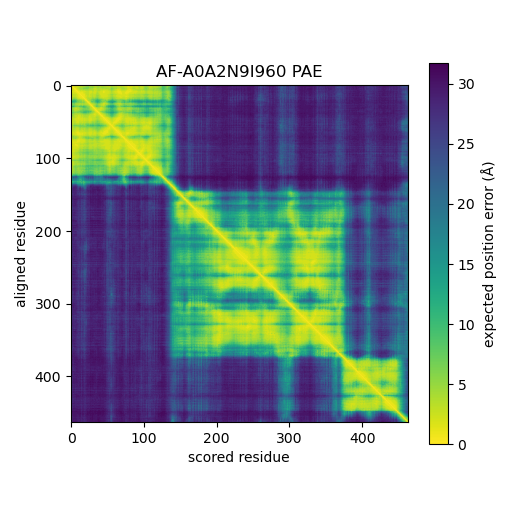6.81 299 LYS A C 1
ATOM 2329 O O . LYS A 1 299 ? -4.284 -5.722 22.375 1.00 46.81 299 LYS A O 1
ATOM 2334 N N . LEU A 1 300 ? -3.997 -7.564 21.100 1.00 54.38 300 LEU A N 1
ATOM 2335 C CA . LEU A 1 300 ? -2.641 -7.361 20.665 1.00 54.38 300 LEU A CA 1
ATOM 2336 C C . LEU A 1 300 ? -2.620 -7.834 19.221 1.00 54.38 300 LEU A C 1
ATOM 2338 O O . LEU A 1 300 ? -3.140 -8.913 18.912 1.00 54.38 300 LEU A O 1
ATOM 2342 N N . LEU A 1 301 ? -2.076 -6.978 18.373 1.00 57.78 301 LEU A N 1
ATOM 2343 C CA . LEU A 1 301 ? -1.830 -7.256 16.976 1.00 57.78 301 LEU A CA 1
ATOM 2344 C C . LEU A 1 301 ? -0.323 -7.378 16.817 1.00 57.78 301 LEU A C 1
ATOM 2346 O O . LEU A 1 301 ? 0.423 -6.538 17.324 1.00 57.78 301 LEU A O 1
ATOM 2350 N N . THR A 1 302 ? 0.111 -8.430 16.141 1.00 60.78 302 THR A N 1
ATOM 2351 C CA . THR A 1 302 ? 1.493 -8.553 15.691 1.00 60.78 302 THR A CA 1
ATOM 2352 C C . THR A 1 302 ? 1.508 -8.296 14.196 1.00 60.78 302 THR A C 1
ATOM 2354 O O . THR A 1 302 ? 0.791 -8.965 13.453 1.00 60.78 302 THR A O 1
ATOM 2357 N N . PHE A 1 303 ? 2.305 -7.314 13.791 1.00 61.06 303 PHE A N 1
ATOM 2358 C CA . PHE A 1 303 ? 2.585 -7.008 12.396 1.00 61.06 303 PHE A CA 1
ATOM 2359 C C . PHE A 1 303 ? 3.912 -7.672 12.053 1.00 61.06 303 PHE A C 1
ATOM 2361 O O . PHE A 1 303 ? 4.904 -7.446 12.749 1.00 61.06 303 PHE A O 1
ATOM 2368 N N . MET A 1 304 ? 3.910 -8.526 11.038 1.00 63.81 304 MET A N 1
ATOM 2369 C CA . MET A 1 304 ? 5.114 -9.181 10.541 1.00 63.81 304 MET A CA 1
ATOM 2370 C C . MET A 1 304 ? 5.262 -8.815 9.070 1.00 63.81 304 MET A C 1
ATOM 2372 O O . MET A 1 304 ? 4.320 -8.988 8.298 1.00 63.81 304 MET A O 1
ATOM 2376 N N . ASP A 1 305 ? 6.439 -8.306 8.722 1.00 65.06 305 ASP A N 1
ATOM 2377 C CA . ASP A 1 305 ? 6.842 -8.028 7.347 1.00 65.06 305 ASP A CA 1
ATOM 2378 C C . ASP A 1 305 ? 7.871 -9.083 6.936 1.00 65.06 305 ASP A C 1
ATOM 2380 O O . ASP A 1 305 ? 8.857 -9.326 7.645 1.00 65.06 305 ASP A O 1
ATOM 2384 N N . ALA A 1 306 ? 7.616 -9.748 5.816 1.00 64.44 306 ALA A N 1
ATOM 2385 C CA . ALA A 1 306 ? 8.536 -10.725 5.269 1.00 64.44 306 ALA A CA 1
ATOM 2386 C C . ALA A 1 306 ? 9.661 -9.996 4.528 1.00 64.44 306 ALA A C 1
ATOM 2388 O O . ALA A 1 306 ? 9.481 -9.490 3.417 1.00 64.44 306 ALA A O 1
ATOM 2389 N N . PHE A 1 307 ? 10.854 -9.978 5.128 1.00 61.19 307 PHE A N 1
ATOM 2390 C CA . PHE A 1 307 ? 12.016 -9.336 4.522 1.00 61.19 307 PHE A CA 1
ATOM 2391 C C . PHE A 1 307 ? 12.259 -9.872 3.106 1.00 61.19 307 PHE A C 1
ATOM 2393 O O . PHE A 1 307 ? 12.536 -11.054 2.908 1.00 61.19 307 PHE A O 1
ATOM 2400 N N . SER A 1 308 ? 12.157 -8.984 2.111 1.00 65.38 308 SER A N 1
ATOM 2401 C CA . SER A 1 308 ? 12.322 -9.324 0.692 1.00 65.38 308 SER A CA 1
ATOM 2402 C C . SER A 1 308 ? 11.487 -10.535 0.244 1.00 65.38 308 SER A C 1
ATOM 2404 O O . SER A 1 308 ? 11.965 -11.332 -0.562 1.00 65.38 308 SER A O 1
ATOM 2406 N N . GLY A 1 309 ? 10.253 -10.670 0.748 1.00 71.25 309 GLY A N 1
ATOM 2407 C CA . GLY A 1 309 ? 9.400 -11.848 0.553 1.00 71.25 309 GLY A CA 1
ATOM 2408 C C . GLY A 1 309 ? 9.305 -12.333 -0.897 1.00 71.25 309 GLY A C 1
ATOM 2409 O O . GLY A 1 309 ? 9.482 -13.521 -1.161 1.00 71.25 309 GLY A O 1
ATOM 2410 N N . TYR A 1 310 ? 9.122 -11.434 -1.868 1.00 77.44 310 TYR A N 1
ATOM 2411 C CA . TYR A 1 310 ? 9.068 -11.832 -3.281 1.00 77.44 310 TYR A CA 1
ATOM 2412 C C . TYR A 1 310 ? 10.346 -12.508 -3.782 1.00 77.44 310 TYR A C 1
ATOM 2414 O O . TYR A 1 310 ? 10.261 -13.497 -4.506 1.00 77.44 310 TYR A O 1
ATOM 2422 N N . ASN A 1 311 ? 11.519 -12.037 -3.348 1.00 81.25 311 ASN A N 1
ATOM 2423 C CA . ASN A 1 311 ? 12.806 -12.586 -3.774 1.00 81.25 311 ASN A CA 1
ATOM 2424 C C . ASN A 1 311 ? 13.052 -14.004 -3.221 1.00 81.25 311 ASN A C 1
ATOM 2426 O O . ASN A 1 311 ? 14.028 -14.637 -3.608 1.00 81.25 311 ASN A O 1
ATOM 2430 N N . GLN A 1 312 ? 12.197 -14.516 -2.327 1.00 81.38 312 GLN A N 1
ATOM 2431 C CA . GLN A 1 312 ? 12.250 -15.909 -1.868 1.00 81.38 312 GLN A CA 1
ATOM 2432 C C . GLN A 1 312 ? 11.583 -16.881 -2.852 1.00 81.38 312 GLN A C 1
ATOM 2434 O O . GLN A 1 312 ? 11.861 -18.079 -2.809 1.00 81.38 312 GLN A O 1
ATOM 2439 N N . ILE A 1 313 ? 10.711 -16.387 -3.739 1.00 87.00 313 ILE A N 1
ATOM 2440 C CA . ILE A 1 313 ? 10.027 -17.199 -4.748 1.00 87.00 313 ILE A CA 1
ATOM 2441 C C . ILE A 1 313 ? 10.884 -17.245 -6.011 1.00 87.00 313 ILE A C 1
ATOM 2443 O O . ILE A 1 313 ? 11.219 -16.212 -6.588 1.00 87.00 313 ILE A O 1
ATOM 2447 N N . VAL A 1 314 ? 11.208 -18.448 -6.476 1.00 90.38 314 VAL A N 1
ATOM 2448 C CA . VAL A 1 314 ? 12.006 -18.648 -7.692 1.00 90.38 314 VAL A CA 1
ATOM 2449 C C . VAL A 1 314 ? 11.178 -18.326 -8.944 1.00 90.38 314 VAL A C 1
ATOM 2451 O O . VAL A 1 314 ? 9.989 -18.646 -9.028 1.00 90.38 314 VAL A O 1
ATOM 2454 N N . MET A 1 315 ? 11.807 -17.685 -9.931 1.00 92.50 315 MET A N 1
ATOM 2455 C CA . MET A 1 315 ? 11.250 -17.511 -11.275 1.00 92.50 315 MET A CA 1
ATOM 2456 C C . MET A 1 315 ? 11.374 -18.811 -12.061 1.00 92.50 315 MET A C 1
ATOM 2458 O O . MET A 1 315 ? 12.445 -19.421 -12.080 1.00 92.50 315 MET A O 1
ATOM 2462 N N . ASP A 1 316 ? 10.319 -19.191 -12.776 1.00 91.75 316 ASP A N 1
ATOM 2463 C CA . ASP A 1 316 ? 10.383 -20.303 -13.724 1.00 91.75 316 ASP A CA 1
ATOM 2464 C C . ASP A 1 316 ? 11.506 -20.081 -14.747 1.00 91.75 316 ASP A C 1
ATOM 2466 O O . ASP A 1 316 ? 11.650 -18.984 -15.293 1.00 91.75 316 ASP A O 1
ATOM 2470 N N . GLU A 1 317 ? 12.317 -21.114 -14.990 1.00 89.06 317 GLU A N 1
ATOM 2471 C CA . GLU A 1 317 ? 13.529 -21.023 -15.814 1.00 89.06 317 GLU A CA 1
ATOM 2472 C C . GLU A 1 317 ? 13.248 -20.473 -17.217 1.00 89.06 317 GLU A C 1
ATOM 2474 O O . GLU A 1 317 ? 14.044 -19.694 -17.745 1.00 89.06 317 GLU A O 1
ATOM 2479 N N . SER A 1 318 ? 12.081 -20.796 -17.786 1.00 90.25 318 SER A N 1
ATOM 2480 C CA . SER A 1 318 ? 11.665 -20.326 -19.112 1.00 90.25 318 SER A CA 1
ATOM 2481 C C . SER A 1 318 ? 11.289 -18.836 -19.153 1.00 90.25 318 SER A C 1
ATOM 2483 O O . SER A 1 318 ? 11.253 -18.215 -20.222 1.00 90.25 318 SER A O 1
ATOM 2485 N N . ASP A 1 319 ? 11.011 -18.238 -17.994 1.00 92.31 319 ASP A N 1
ATOM 2486 C CA . ASP A 1 319 ? 10.551 -16.859 -17.837 1.00 92.31 319 ASP A CA 1
ATOM 2487 C C . ASP A 1 319 ? 11.620 -15.919 -17.269 1.00 92.31 319 ASP A C 1
ATOM 2489 O O . ASP A 1 319 ? 11.479 -14.700 -17.397 1.00 92.31 319 ASP A O 1
ATOM 2493 N N . GLN A 1 320 ? 12.712 -16.449 -16.708 1.00 93.31 320 GLN A N 1
ATOM 2494 C CA . GLN A 1 320 ? 13.809 -15.655 -16.141 1.00 93.31 320 GLN A CA 1
ATOM 2495 C C . GLN A 1 320 ? 14.328 -14.600 -17.124 1.00 93.31 320 GLN A C 1
ATOM 2497 O O . GLN A 1 320 ? 14.370 -13.416 -16.796 1.00 93.31 320 GLN A O 1
ATOM 2502 N N . GLU A 1 321 ? 14.638 -14.981 -18.365 1.00 93.75 321 GLU A N 1
ATOM 2503 C CA . GLU A 1 321 ? 15.201 -14.058 -19.367 1.00 93.75 321 GLU A CA 1
ATOM 2504 C C . GLU A 1 321 ? 14.221 -12.970 -19.812 1.00 93.75 321 GLU A C 1
ATOM 2506 O O . GLU A 1 321 ? 14.633 -11.912 -20.290 1.00 93.75 321 GLU A O 1
ATOM 2511 N N . LYS A 1 322 ? 12.917 -13.164 -19.595 1.00 92.56 322 LYS A N 1
ATOM 2512 C CA . LYS A 1 322 ? 11.914 -12.131 -19.879 1.00 92.56 322 LYS A CA 1
ATOM 2513 C C . LYS A 1 322 ? 11.996 -10.969 -18.882 1.00 92.56 322 LYS A C 1
ATOM 2515 O O . LYS A 1 322 ? 11.572 -9.862 -19.196 1.00 92.56 322 LYS A O 1
ATOM 2520 N N . THR A 1 323 ? 12.597 -11.192 -17.710 1.00 93.81 323 THR A N 1
ATOM 2521 C CA . THR A 1 323 ? 12.847 -10.167 -16.679 1.00 93.81 323 THR A CA 1
ATOM 2522 C C . THR A 1 323 ? 14.159 -9.400 -16.877 1.00 93.81 323 THR A C 1
ATOM 2524 O O . THR A 1 323 ? 14.641 -8.741 -15.953 1.00 93.81 323 THR A O 1
ATOM 2527 N N . SER A 1 324 ? 14.760 -9.482 -18.066 1.00 95.50 324 SER A N 1
ATOM 2528 C CA . SER A 1 324 ? 16.053 -8.854 -18.333 1.00 95.50 324 SER A CA 1
ATOM 2529 C C . SER A 1 324 ? 16.008 -7.327 -18.245 1.00 95.50 324 SER A C 1
ATOM 2531 O O . SER A 1 324 ? 15.072 -6.676 -18.722 1.00 95.50 324 SER A O 1
ATOM 2533 N N . PHE A 1 325 ? 17.060 -6.739 -17.680 1.00 95.00 325 PHE A N 1
ATOM 2534 C CA . PHE A 1 325 ? 17.213 -5.302 -17.502 1.00 95.00 325 PHE A CA 1
ATOM 2535 C C . PHE A 1 325 ? 18.610 -4.793 -17.880 1.00 95.00 325 PHE A C 1
ATOM 2537 O O . PHE A 1 325 ? 19.600 -5.526 -17.869 1.00 95.00 325 PHE A O 1
ATOM 2544 N N . ILE A 1 326 ? 18.673 -3.507 -18.236 1.00 92.44 326 ILE A N 1
ATOM 2545 C CA . ILE A 1 326 ? 19.886 -2.830 -18.713 1.00 92.44 326 ILE A CA 1
ATOM 2546 C C . ILE A 1 326 ? 20.598 -2.128 -17.565 1.00 92.44 326 ILE A C 1
ATOM 2548 O O . ILE A 1 326 ? 19.991 -1.328 -16.851 1.00 92.44 326 ILE A O 1
ATOM 2552 N N . THR A 1 327 ? 21.910 -2.326 -17.470 1.00 90.19 327 THR A N 1
ATOM 2553 C CA . THR A 1 327 ? 22.798 -1.535 -16.608 1.00 90.19 327 THR A CA 1
ATOM 2554 C C . THR A 1 327 ? 23.950 -0.932 -17.420 1.00 90.19 327 THR A C 1
ATOM 2556 O O . THR A 1 327 ? 24.071 -1.160 -18.625 1.00 90.19 327 THR A O 1
ATOM 2559 N N . SER A 1 328 ? 24.810 -0.138 -16.778 1.00 85.81 328 SER A N 1
ATOM 2560 C CA . SER A 1 328 ? 26.062 0.345 -17.378 1.00 85.81 328 SER A CA 1
ATOM 2561 C C . SER A 1 328 ? 27.094 -0.769 -17.592 1.00 85.81 328 SER A C 1
ATOM 2563 O O . SER A 1 328 ? 27.910 -0.649 -18.502 1.00 85.81 328 SER A O 1
ATOM 2565 N N . ARG A 1 329 ? 27.056 -1.831 -16.774 1.00 85.19 329 ARG A N 1
ATOM 2566 C CA . ARG A 1 329 ? 28.028 -2.938 -16.771 1.00 85.19 329 ARG A CA 1
ATOM 2567 C C . ARG A 1 329 ? 27.653 -4.076 -17.718 1.00 85.19 329 ARG A C 1
ATOM 2569 O O . ARG A 1 329 ? 28.537 -4.711 -18.273 1.00 85.19 329 ARG A O 1
ATOM 2576 N N . GLY A 1 330 ? 26.363 -4.327 -17.901 1.00 89.69 330 GLY A N 1
ATOM 2577 C CA . GLY A 1 330 ? 25.884 -5.445 -18.705 1.00 89.69 330 GLY A CA 1
ATOM 2578 C C . GLY A 1 330 ? 24.370 -5.596 -18.668 1.00 89.69 330 GLY A C 1
ATOM 2579 O O . GLY A 1 330 ? 23.646 -4.714 -18.184 1.00 89.69 330 GLY A O 1
ATOM 2580 N N . LEU A 1 331 ? 23.900 -6.723 -19.195 1.00 94.19 331 LEU A N 1
ATOM 2581 C CA . LEU A 1 331 ? 22.497 -7.119 -19.164 1.00 94.19 331 LEU A CA 1
ATOM 2582 C C . LEU A 1 331 ? 22.330 -8.237 -18.143 1.00 94.19 331 LEU A C 1
ATOM 2584 O O . LEU A 1 331 ? 23.083 -9.209 -18.147 1.00 94.19 331 LEU A O 1
ATOM 2588 N N . PHE A 1 332 ? 21.332 -8.098 -17.281 1.00 95.19 332 PHE A N 1
ATOM 2589 C CA . PHE A 1 332 ? 21.072 -9.058 -16.215 1.00 95.19 332 PHE A CA 1
ATOM 2590 C C . PHE A 1 332 ? 19.606 -9.459 -16.221 1.00 95.19 332 PHE A C 1
ATOM 2592 O O . PHE A 1 332 ? 18.756 -8.653 -16.586 1.00 95.19 332 PHE A O 1
ATOM 2599 N N . CYS A 1 333 ? 19.300 -10.678 -15.792 1.00 94.19 333 CYS A N 1
ATOM 2600 C CA . CYS A 1 333 ? 17.934 -11.141 -15.573 1.00 94.19 333 CYS A CA 1
ATOM 2601 C C . CYS A 1 333 ? 17.773 -11.715 -14.165 1.00 94.19 333 CYS A C 1
ATOM 2603 O O . CYS A 1 333 ? 18.742 -12.173 -13.553 1.00 94.19 333 CYS A O 1
ATOM 2605 N N . TYR A 1 334 ? 16.548 -11.694 -13.647 1.00 93.69 334 TYR A N 1
ATOM 2606 C CA . TYR A 1 334 ? 16.247 -12.215 -12.321 1.00 93.69 334 TYR A CA 1
ATOM 2607 C C . TYR A 1 334 ? 16.022 -13.731 -12.335 1.00 93.69 334 TYR A C 1
ATOM 2609 O O . TYR A 1 334 ? 15.302 -14.258 -13.182 1.00 93.69 334 TYR A O 1
ATOM 2617 N N . LYS A 1 335 ? 16.628 -14.421 -11.362 1.00 90.75 335 LYS A N 1
ATOM 2618 C CA . LYS A 1 335 ? 16.383 -15.835 -11.025 1.00 90.75 335 LYS A CA 1
ATOM 2619 C C . LYS A 1 335 ? 15.248 -16.008 -10.018 1.00 90.75 335 LYS A C 1
ATOM 2621 O O . LYS A 1 335 ? 14.598 -17.046 -9.989 1.00 90.75 335 LYS A O 1
ATOM 2626 N N . VAL A 1 336 ? 15.022 -14.996 -9.190 1.00 90.69 336 VAL A N 1
ATOM 2627 C CA . VAL A 1 336 ? 13.956 -14.936 -8.180 1.00 90.69 336 VAL A CA 1
ATOM 2628 C C . VAL A 1 336 ? 12.954 -13.858 -8.552 1.00 90.69 336 VAL A C 1
ATOM 2630 O O . VAL A 1 336 ? 13.281 -12.982 -9.339 1.00 90.69 336 VAL A O 1
ATOM 2633 N N . MET A 1 337 ? 11.730 -13.912 -8.047 1.00 90.69 337 MET A N 1
ATOM 2634 C CA . MET A 1 337 ? 10.650 -13.032 -8.481 1.00 90.69 337 MET A CA 1
ATOM 2635 C C . MET A 1 337 ? 10.923 -11.570 -8.078 1.00 90.69 337 MET A C 1
ATOM 2637 O O . MET A 1 337 ? 10.854 -11.251 -6.891 1.00 90.69 337 MET A O 1
ATOM 2641 N N . PRO A 1 338 ? 11.202 -10.655 -9.032 1.00 88.56 338 PRO A N 1
ATOM 2642 C CA . PRO A 1 338 ? 11.476 -9.266 -8.699 1.00 88.56 338 PRO A CA 1
ATOM 2643 C C . PRO A 1 338 ? 10.203 -8.476 -8.386 1.00 88.56 338 PRO A C 1
ATOM 2645 O O . PRO A 1 338 ? 9.100 -8.772 -8.857 1.00 88.56 338 PRO A O 1
ATOM 2648 N N . PHE A 1 339 ? 10.387 -7.369 -7.669 1.00 84.25 339 PHE A N 1
ATOM 2649 C CA . PHE A 1 339 ? 9.361 -6.341 -7.521 1.00 84.25 339 PHE A CA 1
ATOM 2650 C C . PHE A 1 339 ? 8.992 -5.716 -8.876 1.00 84.25 339 PHE A C 1
ATOM 2652 O O . PHE A 1 339 ? 9.825 -5.567 -9.770 1.00 84.25 339 PHE A O 1
ATOM 2659 N N . GLY A 1 340 ? 7.739 -5.272 -8.997 1.00 84.38 340 GLY A N 1
ATOM 2660 C CA . GLY A 1 340 ? 7.247 -4.547 -10.172 1.00 84.38 340 GLY A CA 1
ATOM 2661 C C . GLY A 1 340 ? 6.599 -5.424 -11.244 1.00 84.38 340 GLY A C 1
ATOM 2662 O O . GLY A 1 340 ? 6.080 -4.883 -12.217 1.00 84.38 340 GLY A O 1
ATOM 2663 N N . LEU A 1 341 ? 6.566 -6.749 -11.073 1.00 88.94 341 LEU A N 1
ATOM 2664 C CA . LEU A 1 341 ? 5.800 -7.647 -11.939 1.00 88.94 341 LEU A CA 1
ATOM 2665 C C . LEU A 1 341 ? 4.304 -7.614 -11.601 1.00 88.94 341 LEU A C 1
ATOM 2667 O O . LEU A 1 341 ? 3.901 -7.680 -10.440 1.00 88.94 341 LEU A O 1
ATOM 2671 N N . LYS A 1 342 ? 3.458 -7.583 -12.633 1.00 85.56 342 LYS A N 1
ATOM 2672 C CA . LYS A 1 342 ? 1.996 -7.431 -12.518 1.00 85.56 342 LYS A CA 1
ATOM 2673 C C . LYS A 1 342 ? 1.310 -8.491 -11.653 1.00 85.56 342 LYS A C 1
ATOM 2675 O O . LYS A 1 342 ? 0.345 -8.174 -10.966 1.00 85.56 342 LYS A O 1
ATOM 2680 N N . ASN A 1 343 ? 1.788 -9.735 -11.705 1.00 87.31 343 ASN A N 1
ATOM 2681 C CA . ASN A 1 343 ? 1.169 -10.883 -11.035 1.00 87.31 343 ASN A CA 1
ATOM 2682 C C . ASN A 1 343 ? 1.987 -11.381 -9.822 1.00 87.31 343 ASN A C 1
ATOM 2684 O O . ASN A 1 343 ? 1.695 -12.456 -9.291 1.00 87.31 343 ASN A O 1
ATOM 2688 N N . ALA A 1 344 ? 2.999 -10.625 -9.372 1.00 86.50 344 ALA A N 1
ATOM 2689 C CA . ALA A 1 344 ? 3.828 -11.010 -8.225 1.00 86.50 344 ALA A CA 1
ATOM 2690 C C . ALA A 1 344 ? 2.991 -11.164 -6.947 1.00 86.50 344 ALA A C 1
ATOM 2692 O O . ALA A 1 344 ? 3.036 -12.210 -6.302 1.00 86.50 344 ALA A O 1
ATOM 2693 N N . GLY A 1 345 ? 2.130 -10.183 -6.648 1.00 82.94 345 GLY A N 1
ATOM 2694 C CA . GLY A 1 345 ? 1.268 -10.221 -5.461 1.00 82.94 345 GLY A CA 1
ATOM 2695 C C . GLY A 1 345 ? 0.293 -11.405 -5.444 1.00 82.94 345 GLY A C 1
ATOM 2696 O O . GLY A 1 345 ? 0.069 -12.006 -4.399 1.00 82.94 345 GLY A O 1
ATOM 2697 N N . ALA A 1 346 ? -0.231 -11.812 -6.605 1.00 84.62 346 ALA A N 1
ATOM 2698 C CA . ALA A 1 346 ? -1.090 -12.994 -6.714 1.00 84.62 346 ALA A CA 1
ATOM 2699 C C . ALA A 1 346 ? -0.323 -14.292 -6.421 1.00 84.62 346 ALA A C 1
ATOM 2701 O O . ALA A 1 346 ? -0.826 -15.173 -5.727 1.00 84.62 346 ALA A O 1
ATOM 2702 N N . THR A 1 347 ? 0.910 -14.398 -6.921 1.00 86.44 347 THR A N 1
ATOM 2703 C CA . THR A 1 347 ? 1.781 -15.556 -6.666 1.00 86.44 347 THR A CA 1
ATOM 2704 C C . THR A 1 347 ? 2.136 -15.638 -5.187 1.00 86.44 347 THR A C 1
ATOM 2706 O O . THR A 1 347 ? 2.001 -16.693 -4.573 1.00 86.44 347 THR A O 1
ATOM 2709 N N . TYR A 1 348 ? 2.496 -14.505 -4.589 1.00 84.31 348 TYR A N 1
ATOM 2710 C CA . TYR A 1 348 ? 2.810 -14.429 -3.170 1.00 84.31 348 TYR A CA 1
ATOM 2711 C C . TYR A 1 348 ? 1.603 -14.767 -2.284 1.00 84.31 348 TYR A C 1
ATOM 2713 O O . TYR A 1 348 ? 1.713 -15.559 -1.353 1.00 84.31 348 TYR A O 1
ATOM 2721 N N . GLN A 1 349 ? 0.407 -14.278 -2.620 1.00 81.50 349 GLN A N 1
ATOM 2722 C CA . GLN A 1 349 ? -0.803 -14.643 -1.881 1.00 81.50 349 GLN A CA 1
ATOM 2723 C C . GLN A 1 349 ? -1.117 -16.147 -1.984 1.00 81.50 349 GLN A C 1
ATOM 2725 O O . GLN A 1 349 ? -1.539 -16.749 -0.999 1.00 81.50 349 GLN A O 1
ATOM 2730 N N . ARG A 1 350 ? -0.900 -16.784 -3.145 1.00 85.88 350 ARG A N 1
ATOM 2731 C CA . ARG A 1 350 ? -1.070 -18.245 -3.298 1.00 85.88 350 ARG A CA 1
ATOM 2732 C C . ARG A 1 350 ? -0.127 -19.021 -2.384 1.00 85.88 350 ARG A C 1
ATOM 2734 O O . ARG A 1 350 ? -0.563 -19.988 -1.762 1.00 85.88 350 ARG A O 1
ATOM 2741 N N . LEU A 1 351 ? 1.131 -18.590 -2.290 1.00 86.12 351 LEU A N 1
ATOM 2742 C CA . LEU A 1 351 ? 2.097 -19.156 -1.351 1.00 86.12 351 LEU A CA 1
ATOM 2743 C C . LEU A 1 351 ? 1.573 -19.054 0.083 1.00 86.12 351 LEU A C 1
ATOM 2745 O O . LEU A 1 351 ? 1.506 -20.061 0.782 1.00 86.12 351 LEU A O 1
ATOM 2749 N N . MET A 1 352 ? 1.148 -17.861 0.494 1.00 81.62 352 MET A N 1
ATOM 2750 C CA . MET A 1 352 ? 0.673 -17.625 1.856 1.00 81.62 352 MET A CA 1
ATOM 2751 C C . MET A 1 352 ? -0.574 -18.431 2.192 1.00 81.62 352 MET A C 1
ATOM 2753 O O . MET A 1 352 ? -0.643 -19.044 3.256 1.00 81.62 352 MET A O 1
ATOM 2757 N N . ASN A 1 353 ? -1.514 -18.529 1.253 1.00 82.19 353 ASN A N 1
ATOM 2758 C CA . ASN A 1 353 ? -2.694 -19.373 1.401 1.00 82.19 353 ASN A CA 1
ATOM 2759 C C . ASN A 1 353 ? -2.332 -20.859 1.547 1.00 82.19 353 ASN A C 1
ATOM 2761 O O . ASN A 1 353 ? -3.044 -21.582 2.236 1.00 82.19 353 ASN A O 1
ATOM 2765 N N . ARG A 1 354 ? -1.239 -21.322 0.925 1.00 83.19 354 ARG A N 1
ATOM 2766 C CA . ARG A 1 354 ? -0.761 -22.706 1.044 1.00 83.19 354 ARG A CA 1
ATOM 2767 C C . ARG A 1 354 ? -0.023 -22.950 2.361 1.00 83.19 354 ARG A C 1
ATOM 2769 O O . ARG A 1 354 ? -0.248 -23.981 2.983 1.00 83.19 354 ARG A O 1
ATOM 2776 N N . MET A 1 355 ? 0.828 -22.016 2.790 1.00 81.12 355 MET A N 1
ATOM 2777 C CA . MET A 1 355 ? 1.604 -22.136 4.032 1.00 81.12 355 MET A CA 1
ATOM 2778 C C . MET A 1 355 ? 0.734 -22.001 5.284 1.00 81.12 355 MET A C 1
ATOM 2780 O O . MET A 1 355 ? 0.905 -22.749 6.241 1.00 81.12 355 MET A O 1
ATOM 2784 N N . PHE A 1 356 ? -0.216 -21.066 5.274 1.00 77.56 356 PHE A N 1
ATOM 2785 C CA . PHE A 1 356 ? -1.055 -20.736 6.427 1.00 77.56 356 PHE A CA 1
ATOM 2786 C C . PHE A 1 356 ? -2.509 -21.173 6.246 1.00 77.56 356 PHE A C 1
ATOM 2788 O O . PHE A 1 356 ? -3.390 -20.618 6.900 1.00 77.56 356 PHE A O 1
ATOM 2795 N N . HIS A 1 357 ? -2.766 -22.172 5.397 1.00 77.06 357 HIS A N 1
ATOM 2796 C CA . HIS A 1 357 ? -4.113 -22.661 5.081 1.00 77.06 357 HIS A CA 1
ATOM 2797 C C . HIS A 1 357 ? -4.993 -22.850 6.331 1.00 77.06 357 HIS A C 1
ATOM 2799 O O . HIS A 1 357 ? -6.133 -22.396 6.364 1.00 77.06 357 HIS A O 1
ATOM 2805 N N . ASP A 1 358 ? -4.435 -23.436 7.395 1.00 72.19 358 ASP A N 1
ATOM 2806 C CA . ASP A 1 358 ? -5.173 -23.756 8.626 1.00 72.19 358 ASP A CA 1
ATOM 2807 C C . ASP A 1 358 ? -5.218 -22.607 9.654 1.00 72.19 358 ASP A C 1
ATOM 2809 O O . ASP A 1 358 ? -5.902 -22.696 10.678 1.00 72.19 358 ASP A O 1
ATOM 2813 N N . GLN A 1 359 ? -4.456 -21.536 9.418 1.00 66.69 359 GLN A N 1
ATOM 2814 C CA . GLN A 1 359 ? -4.318 -20.383 10.317 1.00 66.69 359 GLN A CA 1
ATOM 2815 C C . GLN A 1 359 ? -5.049 -19.139 9.777 1.00 66.69 359 GLN A C 1
ATOM 2817 O O . GLN A 1 359 ? -5.516 -18.307 10.567 1.00 66.69 359 GLN A O 1
ATOM 2822 N N . ILE A 1 360 ? -5.190 -19.031 8.449 1.00 68.19 360 ILE A N 1
ATOM 2823 C CA . ILE A 1 360 ? -5.866 -17.923 7.766 1.00 68.19 360 ILE A CA 1
ATOM 2824 C C . ILE A 1 360 ? -7.352 -17.879 8.150 1.00 68.19 360 ILE A C 1
ATOM 2826 O O . ILE A 1 360 ? -8.065 -18.878 8.083 1.00 68.19 360 ILE A O 1
ATOM 2830 N N . GLY A 1 361 ? -7.819 -16.712 8.601 1.00 59.97 361 GLY A N 1
ATOM 2831 C CA . GLY A 1 361 ? -9.195 -16.486 9.072 1.00 59.97 361 GLY A CA 1
ATOM 2832 C C . GLY A 1 361 ? -9.474 -16.965 10.509 1.00 59.97 361 GLY A C 1
ATOM 2833 O O . GLY A 1 361 ? -10.544 -16.685 11.076 1.00 59.97 361 GLY A O 1
ATOM 2834 N N . ARG A 1 362 ? -8.511 -17.659 11.136 1.00 59.81 362 ARG A N 1
ATOM 2835 C CA . ARG A 1 362 ? -8.560 -18.039 12.555 1.00 59.81 362 ARG A CA 1
ATOM 2836 C C . ARG A 1 362 ? -7.793 -17.048 13.421 1.00 59.81 362 ARG A C 1
ATOM 2838 O O . ARG A 1 362 ? -8.397 -16.389 14.258 1.00 59.81 362 ARG A O 1
ATOM 2845 N N . ASN A 1 363 ? -6.478 -16.974 13.243 1.00 58.72 363 ASN A N 1
ATOM 2846 C CA . ASN A 1 363 ? -5.573 -16.174 14.075 1.00 58.72 363 ASN A CA 1
ATOM 2847 C C . ASN A 1 363 ? -4.572 -15.349 13.258 1.00 58.72 363 ASN A C 1
ATOM 2849 O O . ASN A 1 363 ? -3.986 -14.414 13.805 1.00 58.72 363 ASN A O 1
ATOM 2853 N N . VAL A 1 364 ? -4.379 -15.687 11.984 1.00 61.69 364 VAL A N 1
ATOM 2854 C CA . VAL A 1 364 ? -3.527 -14.969 11.044 1.00 61.69 364 VAL A CA 1
ATOM 2855 C C . VAL A 1 364 ? -4.392 -14.487 9.889 1.00 61.69 364 VAL A C 1
ATOM 2857 O O . VAL A 1 364 ? -5.305 -15.167 9.430 1.00 61.69 364 VAL A O 1
ATOM 2860 N N . GLU A 1 365 ? -4.099 -13.288 9.437 1.00 64.75 365 GLU A N 1
ATOM 2861 C CA . GLU A 1 365 ? -4.690 -12.637 8.289 1.00 64.75 365 GLU A CA 1
ATOM 2862 C C . GLU A 1 365 ? -3.522 -12.188 7.418 1.00 64.75 365 GLU A C 1
ATOM 2864 O O . GLU A 1 365 ? -2.640 -11.471 7.888 1.00 64.75 365 GLU A O 1
ATOM 2869 N N . VAL A 1 366 ? -3.458 -12.677 6.180 1.00 62.09 366 VAL A N 1
ATOM 2870 C CA . VAL A 1 366 ? -2.324 -12.418 5.284 1.00 62.09 366 VAL A CA 1
ATOM 2871 C C . VAL A 1 366 ? -2.800 -11.633 4.076 1.00 62.09 366 VAL A C 1
ATOM 2873 O O . VAL A 1 366 ? -3.683 -12.092 3.346 1.00 62.09 366 VAL A O 1
ATOM 2876 N N . TYR A 1 367 ? -2.193 -10.472 3.855 1.00 62.56 367 TYR A N 1
ATOM 2877 C CA . TYR A 1 367 ? -2.415 -9.645 2.681 1.00 62.56 367 TYR A CA 1
ATOM 2878 C C . TYR A 1 367 ? -1.083 -9.387 1.987 1.00 62.56 367 TYR A C 1
ATOM 2880 O O . TYR A 1 367 ? -0.318 -8.517 2.390 1.00 62.56 367 TYR A O 1
ATOM 2888 N N . VAL A 1 368 ? -0.826 -10.134 0.914 1.00 66.19 368 VAL A N 1
ATOM 2889 C CA . VAL A 1 368 ? 0.435 -10.066 0.170 1.00 66.19 368 VAL A CA 1
ATOM 2890 C C . VAL A 1 368 ? 1.617 -10.132 1.151 1.00 66.19 368 VAL A C 1
ATOM 2892 O O . VAL A 1 368 ? 1.671 -11.101 1.903 1.00 66.19 368 VAL A O 1
ATOM 2895 N N . ASP A 1 369 ? 2.512 -9.140 1.177 1.00 59.72 369 ASP A N 1
ATOM 2896 C CA . ASP A 1 369 ? 3.723 -9.128 2.009 1.00 59.72 369 ASP A CA 1
ATOM 2897 C C . ASP A 1 369 ? 3.443 -8.906 3.505 1.00 59.72 369 ASP A C 1
ATOM 2899 O O . ASP A 1 369 ? 4.277 -9.254 4.340 1.00 59.72 369 ASP A O 1
ATOM 2903 N N . ASP A 1 370 ? 2.260 -8.389 3.852 1.00 58.78 370 ASP A N 1
ATOM 2904 C CA . ASP A 1 370 ? 1.896 -8.030 5.218 1.00 58.78 370 ASP A CA 1
ATOM 2905 C C . ASP A 1 370 ? 1.120 -9.158 5.909 1.00 58.78 370 ASP A C 1
ATOM 2907 O O . ASP A 1 370 ? 0.028 -9.559 5.485 1.00 58.78 370 ASP A O 1
ATOM 2911 N N . MET A 1 371 ? 1.651 -9.639 7.036 1.00 57.69 371 MET A N 1
ATOM 2912 C CA . MET A 1 371 ? 0.946 -10.577 7.908 1.00 57.69 371 MET A CA 1
ATOM 2913 C C . MET A 1 371 ? 0.476 -9.893 9.186 1.00 57.69 371 MET A C 1
ATOM 2915 O O . MET A 1 371 ? 1.249 -9.283 9.930 1.00 57.69 371 MET A O 1
ATOM 2919 N N . LEU A 1 372 ? -0.806 -10.076 9.486 1.00 51.50 372 LEU A N 1
ATOM 2920 C CA . LEU A 1 372 ? -1.449 -9.625 10.708 1.00 51.50 372 LEU A CA 1
ATOM 2921 C C . LEU A 1 372 ? -1.822 -10.835 11.548 1.00 51.50 372 LEU A C 1
ATOM 2923 O O . LEU A 1 372 ? -2.585 -11.694 11.119 1.00 51.50 372 LEU A O 1
ATOM 2927 N N . ARG A 1 373 ? -1.325 -10.896 12.782 1.00 49.12 373 ARG A N 1
ATOM 2928 C CA . ARG A 1 373 ? -1.765 -11.904 13.749 1.00 49.12 373 ARG A CA 1
ATOM 2929 C C . ARG A 1 373 ? -2.589 -11.261 14.850 1.00 49.12 373 ARG A C 1
ATOM 2931 O O . ARG A 1 373 ? -2.101 -10.397 15.580 1.00 49.12 373 ARG A O 1
ATOM 2938 N N . GLY A 1 374 ? -3.824 -11.725 14.999 1.00 46.12 374 GLY A N 1
ATOM 2939 C CA . GLY A 1 374 ? -4.724 -11.332 16.071 1.00 46.12 374 GLY A CA 1
ATOM 2940 C C . GLY A 1 374 ? -4.670 -12.307 17.246 1.00 46.12 374 GLY A C 1
ATOM 2941 O O . GLY A 1 374 ? -4.939 -13.496 17.095 1.00 46.12 374 GLY A O 1
ATOM 2942 N N . ILE A 1 375 ? -4.368 -11.823 18.455 1.00 49.38 375 ILE A N 1
ATOM 2943 C CA . ILE A 1 375 ? -4.403 -12.666 19.664 1.00 49.38 375 ILE A CA 1
ATOM 2944 C C . ILE A 1 375 ? -5.828 -12.727 20.236 1.00 49.38 375 ILE A C 1
ATOM 2946 O O . ILE A 1 375 ? -6.412 -11.702 20.608 1.00 49.38 375 ILE A O 1
ATOM 2950 N N . GLU A 1 376 ? -6.401 -13.935 20.280 1.00 49.59 376 GLU A N 1
ATOM 2951 C CA . GLU A 1 376 ? -7.752 -14.226 20.782 1.00 49.59 376 GLU A CA 1
ATOM 2952 C C . GLU A 1 376 ? -7.849 -14.210 22.325 1.00 49.59 376 GLU A C 1
ATOM 2954 O O . GLU A 1 376 ? -6.858 -14.195 23.064 1.00 49.59 376 GLU A O 1
ATOM 2959 N N . ALA A 1 377 ? -9.082 -14.169 22.838 1.00 49.97 377 ALA A N 1
ATOM 2960 C CA . ALA A 1 377 ? -9.369 -14.316 24.260 1.00 49.97 377 ALA A CA 1
ATOM 2961 C C . ALA A 1 377 ? -8.959 -15.714 24.753 1.00 49.97 377 ALA A C 1
ATOM 2963 O O . ALA A 1 377 ? -9.270 -16.711 24.113 1.00 49.97 377 ALA A O 1
ATOM 2964 N N . ASN A 1 378 ? -8.284 -15.787 25.907 1.00 53.06 378 ASN A N 1
ATOM 2965 C CA . ASN A 1 378 ? -7.823 -17.060 26.465 1.00 53.06 378 ASN A CA 1
ATOM 2966 C C . ASN A 1 378 ? -9.024 -18.032 26.644 1.00 53.06 378 ASN A C 1
ATOM 2968 O O . ASN A 1 378 ? -9.969 -17.680 27.365 1.00 53.06 378 ASN A O 1
ATOM 2972 N N . PRO A 1 379 ? -8.987 -19.227 26.023 1.00 60.22 379 PRO A N 1
ATOM 2973 C CA . PRO A 1 379 ? -10.106 -20.167 26.013 1.00 60.22 379 PRO A CA 1
ATOM 2974 C C . PRO A 1 379 ? -10.448 -20.709 27.405 1.00 60.22 379 PRO A C 1
ATOM 2976 O O . PRO A 1 379 ? -11.626 -20.893 27.700 1.00 60.22 379 PRO A O 1
ATOM 2979 N N . ASP A 1 380 ? -9.475 -20.852 28.307 1.00 65.75 380 ASP A N 1
ATOM 2980 C CA . ASP A 1 380 ? -9.712 -21.283 29.692 1.00 65.75 380 ASP A CA 1
ATOM 2981 C C . ASP A 1 380 ? -10.542 -20.252 30.463 1.00 65.75 380 ASP A C 1
ATOM 2983 O O . ASP A 1 380 ? -11.419 -20.597 31.256 1.00 65.75 380 ASP A O 1
ATOM 2987 N N . LYS A 1 381 ? -10.321 -18.958 30.192 1.00 63.97 381 LYS A N 1
ATOM 2988 C CA . LYS A 1 381 ? -11.107 -17.875 30.802 1.00 63.97 381 LYS A CA 1
ATOM 2989 C C . LYS A 1 381 ? -12.537 -17.832 30.269 1.00 63.97 381 LYS A C 1
ATOM 2991 O O . LYS A 1 381 ? -13.441 -17.501 31.034 1.00 63.97 381 LYS A O 1
ATOM 2996 N N . ILE A 1 382 ? -12.744 -18.175 28.995 1.00 68.94 382 ILE A N 1
ATOM 2997 C CA . ILE A 1 382 ? -14.082 -18.310 28.400 1.00 68.94 382 ILE A CA 1
ATOM 2998 C C . ILE A 1 382 ? -14.794 -19.528 28.994 1.00 68.94 382 ILE A C 1
ATOM 3000 O O . ILE A 1 382 ? -15.915 -19.404 29.490 1.00 68.94 382 ILE A O 1
ATOM 3004 N N . LYS A 1 383 ? -14.126 -20.685 29.017 1.00 75.25 383 LYS A N 1
ATOM 3005 C CA . LYS A 1 383 ? -14.646 -21.936 29.581 1.00 75.25 383 LYS A CA 1
ATOM 3006 C C . LYS A 1 383 ? -15.077 -21.758 31.038 1.00 75.25 383 LYS A C 1
ATOM 3008 O O . LYS A 1 383 ? -16.188 -22.128 31.402 1.00 75.25 383 LYS A O 1
ATOM 3013 N N . ALA A 1 384 ? -14.276 -21.044 31.829 1.00 76.69 384 ALA A N 1
ATOM 3014 C CA . ALA A 1 384 ? -14.593 -20.718 33.216 1.00 76.69 384 ALA A CA 1
ATOM 3015 C C . ALA A 1 384 ? -15.869 -19.866 33.403 1.00 76.69 384 ALA A C 1
ATOM 3017 O O . ALA A 1 384 ? -16.428 -19.859 34.500 1.00 76.69 384 ALA A O 1
ATOM 3018 N N . ILE A 1 385 ? -16.320 -19.111 32.396 1.00 78.38 385 ILE A N 1
ATOM 3019 C CA . ILE A 1 385 ? -17.605 -18.388 32.435 1.00 78.38 385 ILE A CA 1
ATOM 3020 C C . ILE A 1 385 ? -18.745 -19.284 31.943 1.00 78.38 385 ILE A C 1
ATOM 3022 O O . ILE A 1 385 ? -19.827 -19.267 32.527 1.00 78.38 385 ILE A O 1
ATOM 3026 N N . LEU A 1 386 ? -18.504 -20.096 30.911 1.00 79.75 386 LEU A N 1
ATOM 3027 C CA . LEU A 1 386 ? -19.503 -21.020 30.365 1.00 79.75 386 LEU A CA 1
ATOM 3028 C C . LEU A 1 386 ? -19.939 -22.085 31.382 1.00 79.75 386 LEU A C 1
ATOM 3030 O O . LEU A 1 386 ? -21.126 -22.391 31.470 1.00 79.75 386 LEU A O 1
ATOM 3034 N N . GLU A 1 387 ? -18.998 -22.596 32.174 1.00 83.44 387 GLU A N 1
ATOM 3035 C CA . GLU A 1 387 ? -19.231 -23.617 33.207 1.00 83.44 387 GLU A CA 1
ATOM 3036 C C . GLU A 1 387 ? -19.730 -23.037 34.542 1.00 83.44 387 GLU A C 1
ATOM 3038 O O . GLU A 1 387 ? -20.045 -23.779 35.471 1.00 83.44 387 GLU A O 1
ATOM 3043 N N . MET A 1 388 ? -19.805 -21.709 34.674 1.00 82.31 388 MET A N 1
ATOM 3044 C CA . MET A 1 388 ? -20.229 -21.072 35.919 1.00 82.31 388 MET A CA 1
ATOM 3045 C C . MET A 1 388 ? -21.738 -21.255 36.150 1.00 82.31 388 MET A C 1
ATOM 3047 O O . MET A 1 388 ? -22.542 -21.060 35.239 1.00 82.31 388 MET A O 1
ATOM 3051 N N . GLN A 1 389 ? -22.138 -21.577 37.380 1.00 83.50 389 GLN A N 1
ATOM 3052 C CA . GLN A 1 389 ? -23.547 -21.588 37.794 1.00 83.50 389 GLN A CA 1
ATOM 3053 C C . GLN A 1 389 ? -24.054 -20.163 38.086 1.00 83.50 389 GLN A C 1
ATOM 3055 O O . GLN A 1 389 ? -23.232 -19.299 38.401 1.00 83.50 389 GLN A O 1
ATOM 3060 N N . PRO A 1 390 ? -25.370 -19.890 37.991 1.00 84.88 390 PRO A N 1
ATOM 3061 C CA . PRO A 1 390 ? -25.928 -18.594 38.373 1.00 84.88 390 PRO A CA 1
ATOM 3062 C C . PRO A 1 390 ? -25.497 -18.191 39.797 1.00 84.88 390 PRO A C 1
ATOM 3064 O O . PRO A 1 390 ? -25.664 -18.998 40.717 1.00 84.88 390 PRO A O 1
ATOM 3067 N N . PRO A 1 391 ? -24.921 -16.988 39.988 1.00 85.81 391 PRO A N 1
ATOM 3068 C CA . PRO A 1 391 ? -24.480 -16.510 41.293 1.00 85.81 391 PRO A CA 1
ATOM 3069 C C . PRO A 1 391 ? -25.594 -16.513 42.344 1.00 85.81 391 PRO A C 1
ATOM 3071 O O . PRO A 1 391 ? -26.665 -15.957 42.121 1.00 85.81 391 PRO A O 1
ATOM 3074 N N . LYS A 1 392 ? -25.314 -17.071 43.525 1.00 83.62 392 LYS A N 1
ATOM 3075 C CA . LYS A 1 392 ? -26.235 -17.105 44.680 1.00 83.62 392 LYS A CA 1
ATOM 3076 C C . LYS A 1 392 ? -25.814 -16.188 45.826 1.00 83.62 392 LYS A C 1
ATOM 3078 O O . LYS A 1 392 ? -26.473 -16.145 46.861 1.00 83.62 392 LYS A O 1
ATOM 3083 N N . SER A 1 393 ? -24.699 -15.477 45.672 1.00 82.50 393 SER A N 1
ATOM 3084 C CA . SER A 1 393 ? -24.178 -14.562 46.687 1.00 82.50 393 SER A CA 1
ATOM 3085 C C . SER A 1 393 ? -23.475 -13.356 46.070 1.00 82.50 393 SER A C 1
ATOM 3087 O O . SER A 1 393 ? -22.968 -13.410 44.946 1.00 82.50 393 SER A O 1
ATOM 3089 N N . THR A 1 394 ? -23.354 -12.273 46.842 1.00 78.56 394 THR A N 1
ATOM 3090 C CA . THR A 1 394 ? -22.592 -11.073 46.450 1.00 78.56 394 THR A CA 1
ATOM 3091 C C . THR A 1 394 ? -21.144 -11.392 46.071 1.00 78.56 394 THR A C 1
ATOM 3093 O O . THR A 1 394 ? -20.626 -10.832 45.105 1.00 78.56 394 THR A O 1
ATOM 3096 N N . LYS A 1 395 ? -20.496 -12.333 46.774 1.00 77.50 395 LYS A N 1
ATOM 3097 C CA . LYS A 1 395 ? -19.129 -12.793 46.467 1.00 77.50 395 LYS A CA 1
ATOM 3098 C C . LYS A 1 395 ? -19.043 -13.478 45.102 1.00 77.50 395 LYS A C 1
ATOM 3100 O O . LYS A 1 395 ? -18.078 -13.274 44.367 1.00 77.50 395 LYS A O 1
ATOM 3105 N N . GLU A 1 396 ? -20.045 -14.273 44.738 1.00 80.38 396 GLU A N 1
ATOM 3106 C CA . GLU A 1 396 ? -20.098 -14.925 43.427 1.00 80.38 396 GLU A CA 1
ATOM 3107 C C . GLU A 1 396 ? -20.352 -13.920 42.301 1.00 80.38 396 GLU A C 1
ATOM 3109 O O . GLU A 1 396 ? -19.712 -14.015 41.254 1.00 80.38 396 GLU A O 1
ATOM 3114 N N . VAL A 1 397 ? -21.184 -12.899 42.538 1.00 81.62 397 VAL A N 1
ATOM 3115 C CA . VAL A 1 397 ? -21.371 -11.794 41.583 1.00 81.62 397 VAL A CA 1
ATOM 3116 C C . VAL A 1 397 ? -20.083 -10.996 41.400 1.00 81.62 397 VAL A C 1
ATOM 3118 O O . VAL A 1 397 ? -19.723 -10.691 40.268 1.00 81.62 397 VAL A O 1
ATOM 3121 N N . GLN A 1 398 ? -19.337 -10.711 42.470 1.00 76.31 398 GLN A N 1
ATOM 3122 C CA . GLN A 1 398 ? -18.017 -10.070 42.377 1.00 76.31 398 GLN A CA 1
ATOM 3123 C C . GLN A 1 398 ? -17.008 -10.925 41.592 1.00 76.31 398 GLN A C 1
ATOM 3125 O O . GLN A 1 398 ? -16.206 -10.408 40.814 1.00 76.31 398 GLN A O 1
ATOM 3130 N N . ARG A 1 399 ? -17.058 -12.253 41.748 1.00 78.94 399 ARG A N 1
ATOM 3131 C CA . ARG A 1 399 ? -16.217 -13.182 40.979 1.00 78.94 399 ARG A CA 1
ATOM 3132 C C . ARG A 1 399 ? -16.601 -13.195 39.498 1.00 78.94 399 ARG A C 1
ATOM 3134 O O . ARG A 1 399 ? -15.712 -13.209 38.644 1.00 78.94 399 ARG A O 1
ATOM 3141 N N . LEU A 1 400 ? -17.898 -13.173 39.193 1.00 81.06 400 LEU A N 1
ATOM 3142 C CA . LEU A 1 400 ? -18.421 -13.057 37.834 1.00 81.06 400 LEU A CA 1
ATOM 3143 C C . LEU A 1 400 ? -17.999 -11.725 37.202 1.00 81.06 400 LEU A C 1
ATOM 3145 O O . LEU A 1 400 ? -17.403 -11.736 36.128 1.00 81.06 400 LEU A O 1
ATOM 3149 N N . THR A 1 401 ? -18.207 -10.592 37.879 1.00 76.31 401 THR A N 1
ATOM 3150 C CA . THR A 1 401 ? -17.805 -9.268 37.374 1.00 76.31 401 THR A CA 1
ATOM 3151 C C . THR A 1 401 ? -16.291 -9.149 37.214 1.00 76.31 401 THR A C 1
ATOM 3153 O O . THR A 1 401 ? -15.842 -8.573 36.229 1.00 76.31 401 THR A O 1
ATOM 3156 N N . GLY A 1 402 ? -15.490 -9.769 38.087 1.00 71.94 402 GLY A N 1
ATOM 3157 C CA . GLY A 1 402 ? -14.035 -9.859 37.929 1.00 71.94 402 GLY A CA 1
ATOM 3158 C C . GLY A 1 402 ? -13.601 -10.666 36.694 1.00 71.94 402 GLY A C 1
ATOM 3159 O O . GLY A 1 402 ? -12.709 -10.245 35.953 1.00 71.94 402 GLY A O 1
ATOM 3160 N N . ARG A 1 403 ? -14.257 -11.801 36.411 1.00 73.25 403 ARG A N 1
ATOM 3161 C CA . ARG A 1 403 ? -14.005 -12.600 35.191 1.00 73.25 403 ARG A CA 1
ATOM 3162 C C . ARG A 1 403 ? -14.461 -11.869 33.926 1.00 73.25 403 ARG A C 1
ATOM 3164 O O . ARG A 1 403 ? -13.725 -11.839 32.940 1.00 73.25 403 ARG A O 1
ATOM 3171 N N . ILE A 1 404 ? -15.624 -11.223 33.981 1.00 71.88 404 ILE A N 1
ATOM 3172 C CA . ILE A 1 404 ? -16.153 -10.349 32.929 1.00 71.88 404 ILE A CA 1
ATOM 3173 C C . ILE A 1 404 ? -15.196 -9.181 32.685 1.00 71.88 404 ILE A C 1
ATOM 3175 O O . ILE A 1 404 ? -14.892 -8.899 31.535 1.00 71.88 404 ILE A O 1
ATOM 3179 N N . ALA A 1 405 ? -14.639 -8.548 33.720 1.00 64.38 405 ALA A N 1
ATOM 3180 C CA . ALA A 1 405 ? -13.686 -7.447 33.577 1.00 64.38 405 ALA A CA 1
ATOM 3181 C C . ALA A 1 405 ? -12.414 -7.868 32.815 1.00 64.38 405 ALA A C 1
ATOM 3183 O O . ALA A 1 405 ? -11.911 -7.120 31.976 1.00 64.38 405 ALA A O 1
ATOM 3184 N N . ALA A 1 406 ? -11.933 -9.101 33.013 1.00 60.41 406 ALA A N 1
ATOM 3185 C CA . ALA A 1 406 ? -10.806 -9.643 32.247 1.00 60.41 406 ALA A CA 1
ATOM 3186 C C . ALA A 1 406 ? -11.128 -9.857 30.749 1.00 60.41 406 ALA A C 1
ATOM 3188 O O . ALA A 1 406 ? -10.216 -9.839 29.906 1.00 60.41 406 ALA A O 1
ATOM 3189 N N . LEU A 1 407 ? -12.414 -10.039 30.427 1.00 63.84 407 LEU A N 1
ATOM 3190 C CA . LEU A 1 407 ? -12.951 -10.260 29.082 1.00 63.84 407 LEU A CA 1
ATOM 3191 C C . LEU A 1 407 ? -13.736 -9.058 28.525 1.00 63.84 407 LEU A C 1
ATOM 3193 O O . LEU A 1 407 ? -14.227 -9.125 27.402 1.00 63.84 407 LEU A O 1
ATOM 3197 N N . ASN A 1 408 ? -13.811 -7.942 29.261 1.00 59.78 408 ASN A N 1
ATOM 3198 C CA . ASN A 1 408 ? -14.664 -6.778 28.971 1.00 59.78 408 ASN A CA 1
ATOM 3199 C C . ASN A 1 408 ? -14.398 -6.205 27.575 1.00 59.78 408 ASN A C 1
ATOM 3201 O O . ASN A 1 408 ? -15.297 -5.766 26.869 1.00 59.78 408 ASN A O 1
ATOM 3205 N N . ARG A 1 409 ? -13.135 -6.289 27.158 1.00 49.09 409 ARG A N 1
ATOM 3206 C CA . ARG A 1 409 ? -12.617 -5.868 25.852 1.00 49.09 409 ARG A CA 1
ATOM 3207 C C . ARG A 1 409 ? -13.106 -6.692 24.653 1.00 49.09 409 ARG A C 1
ATOM 3209 O O . ARG A 1 409 ? -12.963 -6.217 23.534 1.00 49.09 409 ARG A O 1
ATOM 3216 N N . PHE A 1 410 ? -13.683 -7.872 24.882 1.00 53.34 410 PHE A N 1
ATOM 3217 C CA . PHE A 1 410 ? -14.232 -8.768 23.853 1.00 53.34 410 PHE A CA 1
ATOM 3218 C C . PHE A 1 410 ? -15.770 -8.750 23.794 1.00 53.34 410 PHE A C 1
ATOM 3220 O O . PHE A 1 410 ? -16.376 -9.415 22.956 1.00 53.34 410 PHE A O 1
ATOM 3227 N N . MET A 1 411 ? -16.414 -7.986 24.683 1.00 56.12 411 MET A N 1
ATOM 3228 C CA . MET A 1 411 ? -17.867 -7.889 24.792 1.00 56.12 411 MET A CA 1
ATOM 3229 C C . MET A 1 411 ? -18.361 -6.524 24.295 1.00 56.12 411 MET A C 1
ATOM 3231 O O . MET A 1 411 ? -17.998 -5.475 24.824 1.00 56.12 411 MET A O 1
ATOM 3235 N N . SER A 1 412 ? -19.243 -6.514 23.295 1.00 52.41 412 SER A N 1
ATOM 3236 C CA . SER A 1 412 ? -19.922 -5.294 22.845 1.00 52.41 412 SER A CA 1
ATOM 3237 C C . SER A 1 412 ? -20.886 -4.776 23.915 1.00 52.41 412 SER A C 1
ATOM 3239 O O . SER A 1 412 ? -21.697 -5.563 24.411 1.00 52.41 412 SER A O 1
ATOM 3241 N N . ARG A 1 413 ? -20.862 -3.463 24.200 1.00 58.38 413 ARG A N 1
ATOM 3242 C CA . ARG A 1 413 ? -21.737 -2.816 25.203 1.00 58.38 413 ARG A CA 1
ATOM 3243 C C . ARG A 1 413 ? -21.703 -3.532 26.559 1.00 58.38 413 ARG A C 1
ATOM 3245 O O . ARG A 1 413 ? -22.728 -3.730 27.202 1.00 58.38 413 ARG A O 1
ATOM 3252 N N . SER A 1 414 ? -20.519 -3.970 26.977 1.00 61.50 414 SER A N 1
ATOM 3253 C CA . SER A 1 414 ? -20.365 -4.788 28.176 1.00 61.50 414 SER A CA 1
ATOM 3254 C C . SER A 1 414 ? -20.842 -4.084 29.447 1.00 61.50 414 SER A C 1
ATOM 3256 O O . SER A 1 414 ? -21.435 -4.730 30.302 1.00 61.50 414 SER A O 1
ATOM 3258 N N . THR A 1 415 ? -20.671 -2.762 29.541 1.00 62.75 415 THR A N 1
ATOM 3259 C CA . THR A 1 415 ? -21.193 -1.947 30.645 1.00 62.75 415 THR A CA 1
ATOM 3260 C C . THR A 1 415 ? -22.719 -2.007 30.730 1.00 62.75 415 THR A C 1
ATOM 3262 O O . THR A 1 415 ? -23.249 -2.189 31.822 1.00 62.75 415 THR A O 1
ATOM 3265 N N . ASP A 1 416 ? -23.415 -1.942 29.590 1.00 66.69 416 ASP A N 1
ATOM 3266 C CA . ASP A 1 416 ? -24.881 -2.015 29.526 1.00 66.69 416 ASP A CA 1
ATOM 3267 C C . ASP A 1 416 ? -25.369 -3.427 29.876 1.00 66.69 416 ASP A C 1
ATOM 3269 O O . ASP A 1 416 ? -26.300 -3.596 30.657 1.00 66.69 416 ASP A O 1
ATOM 3273 N N . LYS A 1 417 ? -24.685 -4.455 29.356 1.00 69.06 417 LYS A N 1
ATOM 3274 C CA . LYS A 1 417 ? -25.014 -5.865 29.616 1.00 69.06 417 LYS A CA 1
ATOM 3275 C C . LYS A 1 417 ? -24.718 -6.306 31.049 1.00 69.06 417 LYS A C 1
ATOM 3277 O O . LYS A 1 417 ? -25.373 -7.202 31.562 1.00 69.06 417 LYS A O 1
ATOM 3282 N N . CYS A 1 418 ? -23.736 -5.685 31.701 1.00 72.31 418 CYS A N 1
ATOM 3283 C CA . CYS A 1 418 ? -23.373 -5.981 33.088 1.00 72.31 418 CYS A CA 1
ATOM 3284 C C . CYS A 1 418 ? -24.088 -5.076 34.099 1.00 72.31 418 CYS A C 1
ATOM 3286 O O . CYS A 1 418 ? -23.925 -5.260 35.306 1.00 72.31 418 CYS A O 1
ATOM 3288 N N . LEU A 1 419 ? -24.882 -4.110 33.627 1.00 78.19 419 LEU A N 1
ATOM 3289 C CA . LEU A 1 419 ? -25.645 -3.187 34.461 1.00 78.19 419 LEU A CA 1
ATOM 3290 C C . LEU A 1 419 ? -26.546 -3.908 35.487 1.00 78.19 419 LEU A C 1
ATOM 3292 O O . LEU A 1 419 ? -26.543 -3.477 36.644 1.00 78.19 419 LEU A O 1
ATOM 3296 N N . PRO A 1 420 ? -27.252 -5.011 35.144 1.00 80.19 420 PRO A N 1
ATOM 3297 C CA . PRO A 1 420 ? -28.036 -5.777 36.117 1.00 80.19 420 PRO A CA 1
ATOM 3298 C C . PRO A 1 420 ? -27.168 -6.331 37.256 1.00 80.19 420 PRO A C 1
ATOM 3300 O O . PRO A 1 420 ? -27.497 -6.158 38.429 1.00 80.19 420 PRO A O 1
ATOM 3303 N N . PHE A 1 421 ? -25.980 -6.862 36.941 1.00 81.62 421 PHE A N 1
ATOM 3304 C CA . PHE A 1 421 ? -25.040 -7.365 37.950 1.00 81.62 421 PHE A CA 1
ATOM 3305 C C . PHE A 1 421 ? -24.539 -6.245 38.870 1.00 81.62 421 PHE A C 1
ATOM 3307 O O . PHE A 1 421 ? -24.480 -6.414 40.086 1.00 81.62 421 PHE A O 1
ATOM 3314 N N . PHE A 1 422 ? -24.239 -5.060 38.330 1.00 77.81 422 PHE A N 1
ATOM 3315 C CA . PHE A 1 422 ? -23.821 -3.920 39.151 1.00 77.81 422 PHE A CA 1
ATOM 3316 C C . PHE A 1 422 ? -24.936 -3.393 40.065 1.00 77.81 422 PHE A C 1
ATOM 3318 O O . PHE A 1 422 ? -24.636 -2.908 41.157 1.00 77.81 422 PHE A O 1
ATOM 3325 N N . LYS A 1 423 ? -26.213 -3.507 39.671 1.00 77.06 423 LYS A N 1
ATOM 3326 C CA . LYS A 1 423 ? -27.352 -3.155 40.537 1.00 77.06 423 LYS A CA 1
ATOM 3327 C C . LYS A 1 423 ? -27.449 -4.089 41.749 1.00 77.06 423 LYS A C 1
ATOM 3329 O O . LYS A 1 423 ? -27.643 -3.592 42.857 1.00 77.06 423 LYS A O 1
ATOM 3334 N N . THR A 1 424 ? -27.218 -5.394 41.567 1.00 75.62 424 THR A N 1
ATOM 3335 C CA . THR A 1 424 ? -27.219 -6.376 42.677 1.00 75.62 424 THR A CA 1
ATOM 3336 C C . THR A 1 424 ? -26.090 -6.174 43.692 1.00 75.62 424 THR A C 1
ATOM 3338 O O . THR A 1 424 ? -26.189 -6.644 44.819 1.00 75.62 424 THR A O 1
ATOM 3341 N N . LEU A 1 425 ? -25.034 -5.433 43.329 1.00 70.88 425 LEU A N 1
ATOM 3342 C CA . LEU A 1 425 ? -23.934 -5.075 44.234 1.00 70.88 425 LEU A CA 1
ATOM 3343 C C . LEU A 1 425 ? -24.201 -3.803 45.060 1.00 70.88 425 LEU A C 1
ATOM 3345 O O . LEU A 1 425 ? -23.464 -3.540 46.006 1.00 70.88 425 LEU A O 1
ATOM 3349 N N . LYS A 1 426 ? -25.217 -2.999 44.706 1.00 67.50 426 LYS A N 1
ATOM 3350 C CA . LYS A 1 426 ? -25.545 -1.722 45.376 1.00 67.50 426 LYS A CA 1
ATOM 3351 C C . LYS A 1 426 ? -26.656 -1.831 46.429 1.00 67.50 426 LYS A C 1
ATOM 3353 O O . LYS A 1 426 ? -26.842 -0.888 47.192 1.00 67.50 426 LYS A O 1
ATOM 3358 N N . LYS A 1 427 ? -27.417 -2.928 46.450 1.00 66.25 427 LYS A N 1
ATOM 3359 C CA . LYS A 1 427 ? -28.547 -3.179 47.367 1.00 66.25 427 LYS A CA 1
ATOM 3360 C C . LYS A 1 427 ? -28.377 -4.534 48.068 1.00 66.25 427 LYS A C 1
ATOM 3362 O O . LYS A 1 427 ? -27.396 -5.232 47.816 1.00 66.25 427 LYS A O 1
ATOM 3367 N N . ALA A 1 428 ? -29.314 -4.899 48.950 1.00 70.00 428 ALA A N 1
ATOM 3368 C CA . ALA A 1 428 ? -29.418 -6.269 49.451 1.00 70.00 428 ALA A CA 1
ATOM 3369 C C . ALA A 1 428 ? -29.453 -7.246 48.264 1.00 70.00 428 ALA A C 1
ATOM 3371 O O . ALA A 1 428 ? -30.082 -6.960 47.245 1.00 70.00 428 ALA A O 1
ATOM 3372 N N . PHE A 1 429 ? -28.707 -8.345 48.371 1.00 76.50 429 PHE A N 1
ATOM 3373 C CA . PHE A 1 429 ? -28.522 -9.272 47.261 1.00 76.50 429 PHE A CA 1
ATOM 3374 C C . PHE A 1 429 ? -29.844 -9.929 46.878 1.00 76.50 429 PHE A C 1
ATOM 3376 O O . PHE A 1 429 ? -30.418 -10.680 47.661 1.00 76.50 429 PHE A O 1
ATOM 3383 N N . GLU A 1 430 ? -30.274 -9.672 45.650 1.00 77.38 430 GLU A N 1
ATOM 3384 C CA . GLU A 1 430 ? -31.449 -10.278 45.046 1.00 77.38 430 GLU A CA 1
ATOM 3385 C C . GLU A 1 430 ? -31.117 -10.582 43.586 1.00 77.38 430 GLU A C 1
ATOM 3387 O O . GLU A 1 430 ? -30.797 -9.681 42.807 1.00 77.38 430 GLU A O 1
ATOM 3392 N N . TRP A 1 431 ? -31.115 -11.866 43.225 1.00 82.00 431 TRP A N 1
ATOM 3393 C CA . TRP A 1 431 ? -30.865 -12.297 41.853 1.00 82.00 431 TRP A CA 1
ATOM 3394 C C . TRP A 1 431 ? -32.178 -12.258 41.074 1.00 82.00 431 TRP A C 1
ATOM 3396 O O . TRP A 1 431 ? -32.995 -13.168 41.176 1.00 82.00 431 TRP A O 1
ATOM 3406 N N . THR A 1 432 ? -32.395 -11.171 40.340 1.00 84.69 432 THR A N 1
ATOM 3407 C CA . THR A 1 432 ? -33.635 -10.936 39.591 1.00 84.69 432 THR A CA 1
ATOM 3408 C C . THR A 1 432 ? -33.661 -11.695 38.262 1.00 84.69 432 THR A C 1
ATOM 3410 O O . THR A 1 432 ? -32.615 -12.076 37.729 1.00 84.69 432 THR A O 1
ATOM 3413 N N . ASP A 1 433 ? -34.846 -11.835 37.663 1.00 83.00 433 ASP A N 1
ATOM 3414 C CA . ASP A 1 433 ? -35.003 -12.410 36.318 1.00 83.00 433 ASP A CA 1
ATOM 3415 C C . ASP A 1 433 ? -34.189 -11.643 35.261 1.00 83.00 433 ASP A C 1
ATOM 3417 O O . ASP A 1 433 ? -33.589 -12.248 34.373 1.00 83.00 433 ASP A O 1
ATOM 3421 N N . GLU A 1 434 ? -34.056 -10.318 35.413 1.00 82.81 434 GLU A N 1
ATOM 3422 C CA . GLU A 1 434 ? -33.176 -9.485 34.578 1.00 82.81 434 GLU A CA 1
ATOM 3423 C C . GLU A 1 434 ? -31.699 -9.915 34.679 1.00 82.81 434 GLU A C 1
ATOM 3425 O O . GLU A 1 434 ? -30.975 -9.906 33.681 1.00 82.81 434 GLU A O 1
ATOM 3430 N N . CYS A 1 435 ? -31.233 -10.310 35.872 1.00 81.88 435 CYS A N 1
ATOM 3431 C CA . CYS A 1 435 ? -29.871 -10.813 36.071 1.00 81.88 435 CYS A CA 1
ATOM 3432 C C . CYS A 1 435 ? -29.693 -12.195 35.440 1.00 81.88 435 CYS A C 1
ATOM 3434 O O . CYS A 1 435 ? -28.663 -12.455 34.814 1.00 81.88 435 CYS A O 1
ATOM 3436 N N . GLN A 1 436 ? -30.700 -13.062 35.559 1.00 85.69 436 GLN A N 1
ATOM 3437 C CA . GLN A 1 436 ? -30.675 -14.387 34.950 1.00 85.69 436 GLN A CA 1
ATOM 3438 C C . GLN A 1 436 ? -30.653 -14.303 33.418 1.00 85.69 436 GLN A C 1
ATOM 3440 O O . GLN A 1 436 ? -29.837 -14.966 32.776 1.00 85.69 436 GLN A O 1
ATOM 3445 N N . GLN A 1 437 ? -31.482 -13.436 32.835 1.00 84.56 437 GLN A N 1
ATOM 3446 C CA . GLN A 1 437 ? -31.509 -13.195 31.395 1.00 84.56 437 GLN A CA 1
ATOM 3447 C C . GLN A 1 437 ? -30.174 -12.624 30.895 1.00 84.56 437 GLN A C 1
ATOM 3449 O O . GLN A 1 437 ? -29.602 -13.148 29.939 1.00 84.56 437 GLN A O 1
ATOM 3454 N N . ALA A 1 438 ? -29.617 -11.618 31.581 1.00 82.69 438 ALA A N 1
ATOM 3455 C CA . ALA A 1 438 ? -28.317 -11.045 31.227 1.00 82.69 438 ALA A CA 1
ATOM 3456 C C . ALA A 1 438 ? -27.169 -12.069 31.321 1.00 82.69 438 ALA A C 1
ATOM 3458 O O . ALA A 1 438 ? -26.231 -12.035 30.520 1.00 82.69 438 ALA A O 1
ATOM 3459 N N . PHE A 1 439 ? -27.230 -12.997 32.281 1.00 85.62 439 PHE A N 1
ATOM 3460 C CA . PHE A 1 439 ? -26.231 -14.053 32.452 1.00 85.62 439 PHE A CA 1
ATOM 3461 C C . PHE A 1 439 ? -26.286 -15.101 31.335 1.00 85.62 439 PHE A C 1
ATOM 3463 O O . PHE A 1 439 ? -25.242 -15.471 30.790 1.00 85.62 439 PHE A O 1
ATOM 3470 N N . GLU A 1 440 ? -27.482 -15.537 30.938 1.00 83.50 440 GLU A N 1
ATOM 3471 C CA . GLU A 1 440 ? -27.645 -16.476 29.822 1.00 83.50 440 GLU A CA 1
ATOM 3472 C C . GLU A 1 440 ? -27.331 -15.830 28.466 1.00 83.50 440 GLU A C 1
ATOM 3474 O O . GLU A 1 440 ? -26.676 -16.451 27.627 1.00 83.50 440 GLU A O 1
ATOM 3479 N N . GLU A 1 441 ? -27.680 -14.557 28.256 1.00 80.75 441 GLU A N 1
ATOM 3480 C CA . GLU A 1 441 ? -27.251 -13.801 27.071 1.00 80.75 441 GLU A CA 1
ATOM 3481 C C . GLU A 1 441 ? -25.724 -13.693 26.981 1.00 80.75 441 GLU A C 1
ATOM 3483 O O . GLU A 1 441 ? -25.148 -13.843 25.899 1.00 80.75 441 GLU A O 1
ATOM 3488 N N . LEU A 1 442 ? -25.050 -13.475 28.114 1.00 80.31 442 LEU A N 1
ATOM 3489 C CA . LEU A 1 442 ? -23.593 -13.419 28.191 1.00 80.31 442 LEU A CA 1
ATOM 3490 C C . LEU A 1 442 ? -22.958 -14.777 27.858 1.00 80.31 442 LEU A C 1
ATOM 3492 O O . LEU A 1 442 ? -22.024 -14.836 27.053 1.00 80.31 442 LEU A O 1
ATOM 3496 N N . LYS A 1 443 ? -23.487 -15.882 28.397 1.00 82.19 443 LYS A N 1
ATOM 3497 C CA . LYS A 1 443 ? -23.041 -17.237 28.033 1.00 82.19 443 LYS A CA 1
ATOM 3498 C C . LYS A 1 443 ? -23.279 -17.549 26.560 1.00 82.19 443 LYS A C 1
ATOM 3500 O O . LYS A 1 443 ? -22.375 -18.049 25.894 1.00 82.19 443 LYS A O 1
ATOM 3505 N N . ASN A 1 444 ? -24.455 -17.227 26.031 1.00 78.38 444 ASN A N 1
ATOM 3506 C CA . ASN A 1 444 ? -24.784 -17.444 24.624 1.00 78.38 444 ASN A CA 1
ATOM 3507 C C . ASN A 1 444 ? -23.898 -16.613 23.695 1.00 78.38 444 ASN A C 1
ATOM 3509 O O . ASN A 1 444 ? -23.477 -17.113 22.653 1.00 78.38 444 ASN A O 1
ATOM 3513 N N . GLN A 1 445 ? -23.521 -15.395 24.087 1.00 69.31 445 GLN A N 1
ATOM 3514 C CA . GLN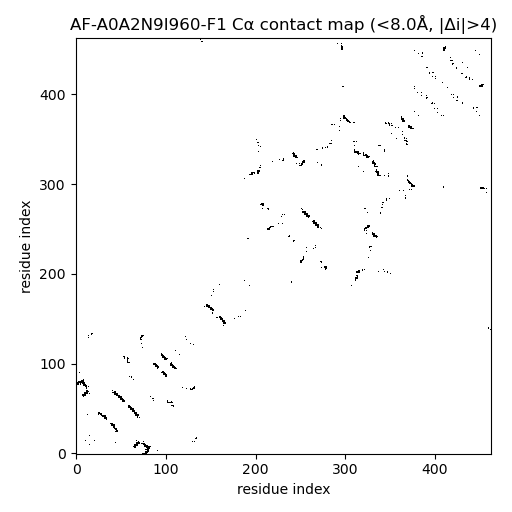 A 1 445 ? -22.552 -14.591 23.346 1.00 69.31 445 GLN A CA 1
ATOM 3515 C C . GLN A 1 445 ? -21.170 -15.261 23.298 1.00 69.31 445 GLN A C 1
ATOM 3517 O O . GLN A 1 445 ? -20.574 -15.348 22.226 1.00 69.31 445 GLN A O 1
ATOM 3522 N N . PHE A 1 446 ? -20.679 -15.793 24.420 1.00 69.56 446 PHE A N 1
ATOM 3523 C CA . PHE A 1 446 ? -19.410 -16.528 24.445 1.00 69.56 446 PHE A CA 1
ATOM 3524 C C . PHE A 1 446 ? -19.472 -17.889 23.728 1.00 69.56 446 PHE A C 1
ATOM 3526 O O . PHE A 1 446 ? -18.449 -18.327 23.207 1.00 69.56 446 PHE A O 1
ATOM 3533 N N . ARG A 1 447 ? -20.648 -18.533 23.648 1.00 69.19 447 ARG A N 1
ATOM 3534 C CA . ARG A 1 447 ? -20.873 -19.761 22.856 1.00 69.19 447 ARG A CA 1
ATOM 3535 C C . ARG A 1 447 ? -20.921 -19.515 21.349 1.00 69.19 447 ARG A C 1
ATOM 3537 O O . ARG A 1 447 ? -20.435 -20.343 20.592 1.00 69.19 447 ARG A O 1
ATOM 3544 N N . THR A 1 448 ? -21.542 -18.419 20.914 1.00 56.72 448 THR A N 1
ATOM 3545 C CA . THR A 1 448 ? -21.828 -18.173 19.491 1.00 56.72 448 THR A CA 1
ATOM 3546 C C . THR A 1 448 ? -20.755 -17.351 18.790 1.00 56.72 448 THR A C 1
ATOM 3548 O O . THR A 1 448 ? -20.512 -17.593 17.610 1.00 56.72 448 THR A O 1
ATOM 3551 N N . ASN A 1 449 ? -20.109 -16.384 19.464 1.00 51.25 449 ASN A N 1
ATOM 3552 C CA . ASN A 1 449 ? -19.015 -15.618 18.864 1.00 51.25 449 ASN A CA 1
ATOM 3553 C C . ASN A 1 449 ? -18.256 -14.718 19.878 1.00 51.25 449 ASN A C 1
ATOM 3555 O O . ASN A 1 449 ? -18.779 -13.663 20.254 1.00 51.25 449 ASN A O 1
ATOM 3559 N N . PRO A 1 450 ? -16.994 -15.008 20.260 1.00 48.81 450 PRO A N 1
ATOM 3560 C CA . PRO A 1 450 ? -16.198 -14.119 21.122 1.00 48.81 450 PRO A CA 1
ATOM 3561 C C . PRO A 1 450 ? -15.722 -12.815 20.431 1.00 48.81 450 PRO A C 1
ATOM 3563 O O . PRO A 1 450 ? -14.995 -12.029 21.036 1.00 48.81 450 PRO A O 1
ATOM 3566 N N . ARG A 1 451 ? -16.112 -12.563 19.170 1.00 49.34 451 ARG A N 1
ATOM 3567 C CA . ARG A 1 451 ? -15.462 -11.612 18.242 1.00 49.34 451 ARG A CA 1
ATOM 3568 C C . ARG A 1 451 ? -16.079 -10.208 18.120 1.00 49.34 451 ARG A C 1
ATOM 3570 O O . ARG A 1 451 ? -15.921 -9.582 17.080 1.00 49.34 451 ARG A O 1
ATOM 3577 N N . ARG A 1 452 ? -16.827 -9.661 19.087 1.00 37.47 452 ARG A N 1
ATOM 3578 C CA . ARG A 1 452 ? -17.495 -8.354 18.853 1.00 37.47 452 ARG A CA 1
ATOM 3579 C C . ARG A 1 452 ? -17.077 -7.239 19.801 1.00 37.47 452 ARG A C 1
ATOM 3581 O O . ARG A 1 452 ? -17.746 -6.975 20.795 1.00 37.47 452 ARG A O 1
ATOM 3588 N N . ARG A 1 453 ? -16.095 -6.448 19.353 1.00 35.53 453 ARG A N 1
ATOM 3589 C CA . ARG A 1 453 ? -16.066 -4.998 19.584 1.00 35.53 453 ARG A CA 1
ATOM 3590 C C . ARG A 1 453 ? -15.930 -4.284 18.234 1.00 35.53 453 ARG A C 1
ATOM 3592 O O . ARG A 1 453 ? -14.864 -4.282 17.640 1.00 35.53 453 ARG A O 1
ATOM 3599 N N . LYS A 1 454 ? -17.019 -3.668 17.755 1.00 31.77 454 LYS A N 1
ATOM 3600 C CA . LYS A 1 454 ? -16.952 -2.679 16.670 1.00 31.77 454 LYS A CA 1
ATOM 3601 C C . LYS A 1 454 ? -16.337 -1.406 17.246 1.00 31.77 454 LYS A C 1
ATOM 3603 O O . LYS A 1 454 ? -17.035 -0.639 17.907 1.00 31.77 454 LYS A O 1
ATOM 3608 N N . THR A 1 455 ? -15.047 -1.215 17.019 1.00 27.78 455 THR A N 1
ATOM 3609 C CA . THR A 1 455 ? -14.388 0.082 17.169 1.00 27.78 455 THR A CA 1
ATOM 3610 C C . THR A 1 455 ? -13.849 0.449 15.798 1.00 27.78 455 THR A C 1
ATOM 3612 O O . THR A 1 455 ? -13.218 -0.382 15.155 1.00 27.78 455 THR A O 1
ATOM 3615 N N . THR A 1 456 ? -14.135 1.665 15.343 1.00 27.55 456 THR A N 1
ATOM 3616 C CA . THR A 1 456 ? -13.584 2.246 14.118 1.00 27.55 456 THR A CA 1
ATOM 3617 C C . THR A 1 456 ? -12.059 2.152 14.155 1.00 27.55 456 THR A C 1
ATOM 3619 O O . THR A 1 456 ? -11.427 2.854 14.940 1.00 27.55 456 THR A O 1
ATOM 3622 N N . VAL A 1 457 ? -11.476 1.286 13.330 1.00 25.05 457 VAL A N 1
ATOM 3623 C CA . VAL A 1 457 ? -10.041 1.284 13.041 1.00 25.05 457 VAL A CA 1
ATOM 3624 C C . VAL A 1 457 ? -9.914 1.625 11.568 1.00 25.05 457 VAL A C 1
ATOM 3626 O O . VAL A 1 457 ? -10.413 0.918 10.697 1.00 25.05 457 VAL A O 1
ATOM 3629 N N . ALA A 1 458 ? -9.349 2.800 11.318 1.00 24.11 458 ALA A N 1
ATOM 3630 C CA . ALA A 1 458 ? -9.095 3.298 9.985 1.00 24.11 458 ALA A CA 1
ATOM 3631 C C . ALA A 1 458 ? -7.991 2.468 9.319 1.00 24.11 458 ALA A C 1
ATOM 3633 O O . ALA A 1 458 ? -7.017 2.074 9.959 1.00 24.11 458 ALA A O 1
ATOM 3634 N N . ARG A 1 459 ? -8.194 2.240 8.020 1.00 22.36 459 ARG A N 1
ATOM 3635 C CA . ARG A 1 459 ? -7.261 1.643 7.067 1.00 22.36 459 ARG A CA 1
ATOM 3636 C C . ARG A 1 459 ? -5.830 2.144 7.244 1.00 22.36 459 ARG A C 1
ATOM 3638 O O . ARG A 1 459 ? -5.589 3.347 7.290 1.00 22.36 459 ARG A O 1
ATOM 3645 N N . LEU A 1 460 ? -4.909 1.197 7.151 1.00 23.00 460 LEU A N 1
ATOM 3646 C CA . LEU A 1 460 ? -3.538 1.383 6.711 1.00 23.00 460 LEU A CA 1
ATOM 3647 C C . LEU A 1 460 ? -3.263 0.300 5.695 1.00 23.00 460 LEU A C 1
ATOM 3649 O O . LEU A 1 460 ? -3.548 -0.851 5.994 1.00 23.00 460 LEU A O 1
ATOM 3653 N N . LEU A 1 461 ? -2.809 0.700 4.511 1.00 20.58 461 LEU A N 1
ATOM 3654 C CA . LEU A 1 461 ? -1.792 0.035 3.698 1.00 20.58 461 LEU A CA 1
ATOM 3655 C C . LEU A 1 461 ? -1.693 0.794 2.369 1.00 20.58 461 LEU A C 1
ATOM 3657 O O . LEU A 1 461 ? -2.642 0.802 1.586 1.00 20.58 461 LEU A O 1
ATOM 3661 N N . HIS A 1 462 ? -0.573 1.495 2.179 1.00 20.77 462 HIS A N 1
ATOM 3662 C CA . HIS A 1 462 ? 0.258 1.434 0.972 1.00 20.77 462 HIS A CA 1
ATOM 3663 C C . HIS A 1 462 ? 1.509 2.322 1.140 1.00 20.77 462 HIS A C 1
ATOM 3665 O O . HIS A 1 462 ? 1.409 3.524 1.408 1.00 20.77 462 HIS A O 1
ATOM 3671 N N . GLU A 1 463 ? 2.686 1.706 0.974 1.00 25.17 463 GLU A N 1
ATOM 3672 C CA . GLU A 1 463 ? 3.897 2.380 0.477 1.00 25.17 463 GLU A CA 1
ATOM 3673 C C . GLU A 1 463 ? 3.685 2.949 -0.931 1.00 25.17 463 GLU A C 1
ATOM 3675 O O . GLU A 1 463 ? 2.900 2.367 -1.712 1.00 25.17 463 GLU A O 1
#

Radius of gyration: 29.29 Å; Cα contacts (8 Å, |Δi|>4): 675; chains: 1; bounding box: 63×74×79 Å

pLDDT: mean 75.55, std 16.2, range [20.58, 95.5]

Organism: Fagus sylvatica (NCBI:txid28930)